Protein AF-R7ERX0-F1 (afdb_monomer)

pLDDT: mean 79.64, std 21.54, range [21.58, 98.5]

Structure (mmCIF, N/CA/C/O backbone):
data_AF-R7ERX0-F1
#
_entry.id   AF-R7ERX0-F1
#
loop_
_atom_site.group_PDB
_atom_site.id
_atom_site.type_symbol
_atom_site.label_atom_id
_atom_site.label_alt_id
_atom_site.label_comp_id
_atom_site.label_asym_id
_atom_site.label_entity_id
_atom_site.label_seq_id
_atom_site.pdbx_PDB_ins_code
_atom_site.Cartn_x
_atom_site.Cartn_y
_atom_site.Cartn_z
_atom_site.occupancy
_atom_site.B_iso_or_equiv
_atom_site.auth_seq_id
_atom_site.auth_comp_id
_atom_site.auth_asym_id
_atom_site.auth_atom_id
_atom_site.pdbx_PDB_model_num
ATOM 1 N N . MET A 1 1 ? 27.662 -51.517 -41.598 1.00 30.06 1 MET A N 1
ATOM 2 C CA . MET A 1 1 ? 28.247 -51.877 -42.912 1.00 30.06 1 MET A CA 1
ATOM 3 C C . MET A 1 1 ? 27.926 -50.707 -43.828 1.00 30.06 1 MET A C 1
ATOM 5 O O . MET A 1 1 ? 26.757 -50.381 -43.886 1.00 30.06 1 MET A O 1
ATOM 9 N N . THR A 1 2 ? 28.821 -49.916 -44.414 1.00 32.31 2 THR A N 1
ATOM 10 C CA . THR A 1 2 ? 30.229 -50.036 -44.853 1.00 32.31 2 THR A CA 1
ATOM 11 C C . THR A 1 2 ? 30.753 -48.588 -44.994 1.00 32.31 2 THR A C 1
ATOM 13 O O . THR A 1 2 ? 30.080 -47.782 -45.622 1.00 32.31 2 THR A O 1
ATOM 16 N N . LYS A 1 3 ? 31.741 -48.141 -44.195 1.00 28.20 3 LYS A N 1
ATOM 17 C CA . LYS A 1 3 ? 33.174 -47.906 -44.550 1.00 28.20 3 LYS A CA 1
ATOM 18 C C . LYS A 1 3 ? 33.359 -47.133 -45.874 1.00 28.20 3 LYS A C 1
ATOM 20 O O . LYS A 1 3 ? 32.842 -47.569 -46.891 1.00 28.20 3 LYS A O 1
ATOM 25 N N . THR A 1 4 ? 34.100 -46.016 -45.947 1.00 28.56 4 THR A N 1
ATOM 26 C CA . THR A 1 4 ? 35.591 -45.906 -45.954 1.00 28.56 4 THR A CA 1
ATOM 27 C C . THR A 1 4 ? 35.939 -44.389 -46.003 1.00 28.56 4 THR A C 1
ATOM 29 O O . THR A 1 4 ? 35.285 -43.695 -46.767 1.00 28.56 4 THR A O 1
ATOM 32 N N . LEU A 1 5 ? 36.705 -43.725 -45.117 1.00 27.16 5 LEU A N 1
ATOM 33 C CA . LEU A 1 5 ? 38.131 -43.743 -44.699 1.00 27.16 5 LEU A CA 1
ATOM 34 C C . LEU A 1 5 ? 39.130 -42.967 -45.608 1.00 27.16 5 LEU A C 1
ATOM 36 O O . LEU A 1 5 ? 39.217 -43.262 -46.794 1.00 27.16 5 LEU A O 1
ATOM 40 N N . LYS A 1 6 ? 39.983 -42.155 -44.933 1.00 25.47 6 LYS A N 1
ATOM 41 C CA . LYS A 1 6 ? 41.323 -41.573 -45.266 1.00 25.47 6 LYS A CA 1
ATOM 42 C C . LYS A 1 6 ? 41.317 -40.119 -45.781 1.00 25.47 6 LYS A C 1
ATOM 44 O O . LYS A 1 6 ? 40.729 -39.866 -46.817 1.00 25.47 6 LYS A O 1
ATOM 49 N N . ALA A 1 7 ? 41.857 -39.084 -45.115 1.00 29.56 7 ALA A N 1
ATOM 50 C CA . ALA A 1 7 ? 43.027 -38.875 -44.228 1.00 29.56 7 ALA A CA 1
ATOM 51 C C . ALA A 1 7 ? 44.398 -39.066 -44.903 1.00 29.56 7 ALA A C 1
ATOM 53 O O . ALA A 1 7 ? 44.614 -40.130 -45.470 1.00 29.56 7 ALA A O 1
ATOM 54 N N . ILE A 1 8 ? 45.279 -38.051 -44.783 1.00 25.95 8 ILE A N 1
ATOM 55 C CA . ILE A 1 8 ? 46.759 -37.960 -44.982 1.00 25.95 8 ILE A CA 1
ATOM 56 C C . ILE A 1 8 ? 47.072 -36.436 -44.911 1.00 25.95 8 ILE A C 1
ATOM 58 O O . ILE A 1 8 ? 46.304 -35.675 -45.487 1.00 25.95 8 ILE A O 1
ATOM 62 N N . LEU A 1 9 ? 48.073 -35.843 -44.239 1.00 22.28 9 LEU A N 1
ATOM 63 C CA . LEU A 1 9 ? 49.354 -36.224 -43.604 1.00 22.28 9 LEU A CA 1
ATOM 64 C C . LEU A 1 9 ? 49.741 -35.024 -42.683 1.00 22.28 9 LEU A C 1
ATOM 66 O O . LEU A 1 9 ? 49.523 -33.890 -43.096 1.00 22.28 9 LEU A O 1
ATOM 70 N N . CYS A 1 10 ? 50.037 -35.151 -41.385 1.00 21.91 10 CYS A N 1
ATOM 71 C CA . CYS A 1 10 ? 51.269 -35.548 -40.663 1.00 21.91 10 CYS A CA 1
ATOM 72 C C . CYS A 1 10 ? 52.484 -34.580 -40.662 1.00 21.91 10 CYS A C 1
ATOM 74 O O . CYS A 1 10 ? 52.809 -33.952 -41.661 1.00 21.91 10 CYS A O 1
ATOM 76 N N . LEU A 1 11 ? 53.188 -34.666 -39.516 1.00 22.41 11 LEU A N 1
ATOM 77 C CA . LEU A 1 11 ? 54.507 -34.170 -39.065 1.00 22.41 11 LEU A CA 1
ATOM 78 C C . LEU A 1 11 ? 54.521 -32.788 -38.379 1.00 22.41 11 LEU A C 1
ATOM 80 O O . LEU A 1 11 ? 54.257 -31.786 -39.021 1.00 22.41 11 LEU A O 1
ATOM 84 N N . SER A 1 12 ? 54.710 -32.618 -37.059 1.00 24.03 12 SER A N 1
ATOM 85 C CA . SER A 1 12 ? 55.601 -33.205 -36.023 1.00 24.03 12 SER A CA 1
ATOM 86 C C . SER A 1 12 ? 57.070 -32.758 -36.081 1.00 24.03 12 SER A C 1
ATOM 88 O O . SER A 1 12 ? 57.750 -33.126 -37.031 1.00 24.03 12 SER A O 1
ATOM 90 N N . LEU A 1 13 ? 57.517 -32.087 -35.001 1.00 23.88 13 LEU A N 1
ATOM 91 C CA . LEU A 1 13 ? 58.822 -32.085 -34.279 1.00 23.88 13 LEU A CA 1
ATOM 92 C C . LEU A 1 13 ? 59.202 -30.644 -33.857 1.00 23.88 13 LEU A C 1
ATOM 94 O O . LEU A 1 13 ? 59.218 -29.755 -34.694 1.00 23.88 13 LEU A O 1
ATOM 98 N N . ALA A 1 14 ? 59.287 -30.321 -32.554 1.00 24.33 14 ALA A N 1
ATOM 99 C CA . ALA A 1 14 ? 60.410 -30.582 -31.622 1.00 24.33 14 ALA A CA 1
ATOM 100 C C . ALA A 1 14 ? 61.571 -29.577 -31.871 1.00 24.33 14 ALA A C 1
ATOM 102 O O . ALA A 1 14 ? 61.889 -29.318 -33.017 1.00 24.33 14 ALA A O 1
ATOM 103 N N . VAL A 1 15 ? 62.292 -28.974 -30.918 1.00 24.23 15 VAL A N 1
ATOM 104 C CA . VAL A 1 15 ? 62.519 -29.245 -29.494 1.00 24.23 15 VAL A CA 1
ATOM 105 C C . VAL A 1 15 ? 63.533 -28.194 -28.959 1.00 24.23 15 VAL A C 1
ATOM 107 O O . VAL A 1 15 ? 64.350 -27.735 -29.748 1.00 24.23 15 VAL A O 1
ATOM 110 N N . LEU A 1 16 ? 63.522 -27.930 -27.633 1.00 22.09 16 LEU A N 1
ATOM 111 C CA . LEU A 1 16 ? 64.631 -27.436 -26.761 1.00 22.09 16 LEU A CA 1
ATOM 112 C C . LEU A 1 16 ? 65.213 -26.024 -27.054 1.00 22.09 16 LEU A C 1
ATOM 114 O O . LEU A 1 16 ? 65.365 -25.632 -28.194 1.00 22.09 16 LEU A O 1
ATOM 118 N N . MET A 1 17 ? 65.671 -25.192 -26.112 1.00 24.48 17 MET A N 1
ATOM 119 C CA . MET A 1 17 ? 65.838 -25.201 -24.649 1.00 24.48 17 MET A CA 1
ATOM 120 C C . MET A 1 17 ? 66.231 -23.754 -24.258 1.00 24.48 17 MET A C 1
ATOM 122 O O . MET A 1 17 ? 66.937 -23.111 -25.031 1.00 24.48 17 MET A O 1
ATOM 126 N N . GLY A 1 18 ? 65.857 -23.238 -23.079 1.00 22.23 18 GLY A N 1
ATOM 127 C CA . GLY A 1 18 ? 66.366 -21.924 -22.638 1.00 22.23 18 GLY A CA 1
ATOM 128 C C . GLY A 1 18 ? 65.704 -21.310 -21.403 1.00 22.23 18 GLY A C 1
ATOM 129 O O . GLY A 1 18 ? 65.075 -20.267 -21.491 1.00 22.23 18 GLY A O 1
ATOM 130 N N . ILE A 1 19 ? 65.812 -22.012 -20.278 1.00 28.91 19 ILE A N 1
ATOM 131 C CA . ILE A 1 19 ? 65.868 -21.540 -18.878 1.00 28.91 19 ILE A CA 1
ATOM 132 C C . ILE A 1 19 ? 65.823 -20.007 -18.650 1.00 28.91 19 ILE A C 1
ATOM 134 O O . ILE A 1 19 ? 66.751 -19.307 -19.040 1.00 28.91 19 ILE A O 1
ATOM 138 N N . ALA A 1 20 ? 64.809 -19.524 -17.916 1.00 23.14 20 ALA A N 1
ATOM 139 C CA . ALA A 1 20 ? 64.940 -18.775 -16.649 1.00 23.14 20 ALA A CA 1
ATOM 140 C C . ALA A 1 20 ? 63.607 -18.099 -16.268 1.00 23.14 20 ALA A C 1
ATOM 142 O O . ALA A 1 20 ? 63.140 -17.173 -16.926 1.00 23.14 20 ALA A O 1
ATOM 143 N N . ALA A 1 21 ? 63.009 -18.550 -15.164 1.00 23.78 21 ALA A N 1
ATOM 144 C CA . ALA A 1 21 ? 61.987 -17.792 -14.450 1.00 23.78 21 ALA A CA 1
ATOM 145 C C . ALA A 1 21 ? 62.612 -16.538 -13.806 1.00 23.78 21 ALA A C 1
ATOM 147 O O . ALA A 1 21 ? 63.782 -16.564 -13.416 1.00 23.78 21 ALA A O 1
ATOM 148 N N . PRO A 1 22 ? 61.798 -15.508 -13.539 1.00 27.77 22 PRO A N 1
ATOM 149 C CA . PRO A 1 22 ? 61.610 -15.168 -12.142 1.00 27.77 22 PRO A CA 1
ATOM 150 C C . PRO A 1 22 ? 60.143 -15.294 -11.749 1.00 27.77 22 PRO A C 1
ATOM 152 O O . PRO A 1 22 ? 59.224 -14.771 -12.375 1.00 27.77 22 PRO A O 1
ATOM 155 N N . ILE A 1 23 ? 59.976 -16.022 -10.654 1.00 24.72 23 ILE A N 1
ATOM 156 C CA . ILE A 1 23 ? 58.817 -16.029 -9.781 1.00 24.72 23 ILE A CA 1
ATOM 157 C C . ILE A 1 23 ? 58.492 -14.574 -9.415 1.00 24.72 23 ILE A C 1
ATOM 159 O O . ILE A 1 23 ? 59.273 -13.925 -8.724 1.00 24.72 23 ILE A O 1
ATOM 163 N N . LEU A 1 24 ? 57.317 -14.085 -9.815 1.00 23.14 24 LEU A N 1
ATOM 164 C CA . LEU A 1 24 ? 56.596 -13.110 -9.007 1.00 23.14 24 LEU A CA 1
ATOM 165 C C . LEU A 1 24 ? 55.269 -13.749 -8.624 1.00 23.14 24 LEU A C 1
ATOM 167 O O . LEU A 1 24 ? 54.421 -14.044 -9.466 1.00 23.14 24 LEU A O 1
ATOM 171 N N . ALA A 1 25 ? 55.179 -14.063 -7.337 1.00 22.25 25 ALA A N 1
ATOM 172 C CA . ALA A 1 25 ? 54.059 -14.730 -6.724 1.00 22.25 25 ALA A CA 1
ATOM 173 C C . ALA A 1 25 ? 52.755 -14.007 -7.065 1.00 22.25 25 ALA A C 1
ATOM 175 O O . ALA A 1 25 ? 52.537 -12.846 -6.721 1.00 22.25 25 ALA A O 1
ATOM 176 N N . VAL A 1 26 ? 51.871 -14.764 -7.700 1.00 22.88 26 VAL A N 1
ATOM 177 C CA . VAL A 1 26 ? 50.436 -14.569 -7.626 1.00 22.88 26 VAL A CA 1
ATOM 178 C C . VAL A 1 26 ? 50.054 -14.606 -6.144 1.00 22.88 26 VAL A C 1
ATOM 180 O O . VAL A 1 26 ? 49.977 -15.672 -5.536 1.00 22.88 26 VAL A O 1
ATOM 183 N N . THR A 1 27 ? 49.766 -13.452 -5.551 1.00 21.58 27 THR A N 1
ATOM 184 C CA . THR A 1 27 ? 48.727 -13.406 -4.527 1.00 21.58 27 THR A CA 1
ATOM 185 C C . THR A 1 27 ? 47.400 -13.523 -5.260 1.00 21.58 27 THR A C 1
ATOM 187 O O . THR A 1 27 ? 46.820 -12.545 -5.722 1.00 21.58 27 THR A O 1
ATOM 190 N N . MET A 1 28 ? 46.908 -14.757 -5.384 1.00 26.33 28 MET A N 1
ATOM 191 C CA . MET A 1 28 ? 45.479 -14.972 -5.558 1.00 26.33 28 MET A CA 1
ATOM 192 C C . MET A 1 28 ? 44.833 -14.441 -4.282 1.00 26.33 28 MET A C 1
ATOM 194 O O . MET A 1 28 ? 44.770 -15.152 -3.277 1.00 26.33 28 MET A O 1
ATOM 198 N N . SER A 1 29 ? 44.336 -13.204 -4.300 1.00 24.03 29 SER A N 1
ATOM 199 C CA . SER A 1 29 ? 43.204 -12.908 -3.438 1.00 24.03 29 SER A CA 1
ATOM 200 C C . SER A 1 29 ? 42.023 -13.687 -4.016 1.00 24.03 29 SER A C 1
ATOM 202 O O . SER A 1 29 ? 41.398 -13.338 -5.016 1.00 24.03 29 SER A O 1
ATOM 204 N N . LYS A 1 30 ? 41.748 -14.834 -3.394 1.00 30.75 30 LYS A N 1
ATOM 205 C CA . LYS A 1 30 ? 40.411 -15.414 -3.409 1.00 30.75 30 LYS A CA 1
ATOM 206 C C . LYS A 1 30 ? 39.447 -14.321 -2.950 1.00 30.75 30 LYS A C 1
ATOM 208 O O . LYS A 1 30 ? 39.481 -13.956 -1.779 1.00 30.75 30 LYS A O 1
ATOM 213 N N . ASN A 1 31 ? 38.670 -13.793 -3.895 1.00 28.06 31 ASN A N 1
ATOM 214 C CA . ASN A 1 31 ? 37.304 -13.265 -3.781 1.00 28.06 31 ASN A CA 1
ATOM 215 C C . ASN A 1 31 ? 37.092 -12.128 -4.790 1.00 28.06 31 ASN A C 1
ATOM 217 O O . ASN A 1 31 ? 37.133 -10.954 -4.437 1.00 28.06 31 ASN A O 1
ATOM 221 N N . ALA A 1 32 ? 36.801 -12.480 -6.040 1.00 25.64 32 ALA A N 1
ATOM 222 C CA . ALA A 1 32 ? 36.042 -11.612 -6.932 1.00 25.64 32 ALA A CA 1
ATOM 223 C C . ALA A 1 32 ? 34.907 -12.459 -7.514 1.00 25.64 32 ALA A C 1
ATOM 225 O O . ALA A 1 32 ? 35.129 -13.416 -8.252 1.00 25.64 32 ALA A O 1
ATOM 226 N N . THR A 1 33 ? 33.694 -12.169 -7.061 1.00 25.25 33 THR A N 1
ATOM 227 C CA . THR A 1 33 ? 32.433 -12.760 -7.508 1.00 25.25 33 THR A CA 1
ATOM 228 C C . THR A 1 33 ? 32.251 -12.567 -9.013 1.00 25.25 33 THR A C 1
ATOM 230 O O . THR A 1 33 ? 32.463 -11.471 -9.527 1.00 25.25 33 THR A O 1
ATOM 233 N N . ALA A 1 34 ? 31.825 -13.622 -9.703 1.00 27.75 34 ALA A N 1
ATOM 234 C CA . ALA A 1 34 ? 31.662 -13.713 -11.153 1.00 27.75 34 ALA A CA 1
ATOM 235 C C . ALA A 1 34 ? 30.475 -12.911 -11.749 1.00 27.75 34 ALA A C 1
ATOM 237 O O . ALA A 1 34 ? 29.970 -13.286 -12.798 1.00 27.75 34 ALA A O 1
ATOM 238 N N . ASP A 1 35 ? 30.050 -11.803 -11.130 1.00 30.75 35 ASP A N 1
ATOM 239 C CA . ASP A 1 35 ? 28.784 -11.115 -11.460 1.00 30.75 35 ASP A CA 1
ATOM 240 C C . ASP A 1 35 ? 28.922 -9.612 -11.805 1.00 30.75 35 ASP A C 1
ATOM 242 O O . ASP A 1 35 ? 27.916 -8.919 -11.944 1.00 30.75 35 ASP A O 1
ATOM 246 N N . ALA A 1 36 ? 30.138 -9.075 -11.965 1.00 28.75 36 ALA A N 1
ATOM 247 C CA . ALA A 1 36 ? 30.337 -7.672 -12.354 1.00 28.75 36 ALA A CA 1
ATOM 248 C C . ALA A 1 36 ? 30.609 -7.528 -13.862 1.00 28.75 36 ALA A C 1
ATOM 250 O O . ALA A 1 36 ? 31.516 -8.163 -14.406 1.00 28.75 36 ALA A O 1
ATOM 251 N N . LEU A 1 37 ? 29.852 -6.657 -14.540 1.00 31.34 37 LEU A N 1
ATOM 252 C CA . LEU A 1 37 ? 30.186 -6.214 -15.895 1.00 31.34 37 LEU A CA 1
ATOM 253 C C . LEU A 1 37 ? 31.479 -5.371 -15.856 1.00 31.34 37 LEU A C 1
ATOM 255 O O . LEU A 1 37 ? 31.617 -4.521 -14.977 1.00 31.34 37 LEU A O 1
ATOM 259 N N . PRO A 1 38 ? 32.420 -5.552 -16.801 1.00 29.08 38 PRO A N 1
ATOM 260 C CA . PRO A 1 38 ? 33.549 -4.637 -16.950 1.00 29.08 38 PRO A CA 1
ATOM 261 C C . PRO A 1 38 ? 33.053 -3.236 -17.350 1.00 29.08 38 PRO A C 1
ATOM 263 O O . PRO A 1 38 ? 32.145 -3.113 -18.177 1.00 29.08 38 PRO A O 1
ATOM 266 N N . GLU A 1 39 ? 33.648 -2.184 -16.775 1.00 31.66 39 GLU A N 1
ATOM 267 C CA . GLU A 1 39 ? 33.366 -0.791 -17.149 1.00 31.66 39 GLU A CA 1
ATOM 268 C C . GLU A 1 39 ? 33.534 -0.598 -18.667 1.00 31.66 39 GLU A C 1
ATOM 270 O O . GLU A 1 39 ? 34.582 -0.918 -19.228 1.00 31.66 39 GLU A O 1
ATOM 275 N N . GLY A 1 40 ? 32.506 -0.060 -19.337 1.00 28.98 40 GLY A N 1
ATOM 276 C CA . GLY A 1 40 ? 32.616 0.412 -20.725 1.00 28.98 40 GLY A CA 1
ATOM 277 C C . GLY A 1 40 ? 31.805 -0.331 -21.791 1.00 28.98 40 GLY A C 1
ATOM 278 O O . GLY A 1 40 ? 31.902 0.016 -22.968 1.00 28.98 40 GLY A O 1
ATOM 279 N N . ILE A 1 41 ? 30.960 -1.298 -21.435 1.00 28.22 41 ILE A N 1
ATOM 280 C CA . ILE A 1 41 ? 29.805 -1.640 -22.295 1.00 28.22 41 ILE A CA 1
ATOM 281 C C . ILE A 1 41 ? 28.800 -0.468 -22.191 1.00 28.22 41 ILE A C 1
ATOM 283 O O . ILE A 1 41 ? 28.988 0.341 -21.294 1.00 28.22 41 ILE A O 1
ATOM 287 N N . GLU A 1 42 ? 27.818 -0.334 -23.099 1.00 36.53 42 GLU A N 1
ATOM 288 C CA . GLU A 1 42 ? 26.581 0.499 -23.006 1.00 36.53 42 GLU A CA 1
ATOM 289 C C . GLU A 1 42 ? 26.422 1.523 -24.145 1.00 36.53 42 GLU A C 1
ATOM 291 O O . GLU A 1 42 ? 27.404 2.096 -24.600 1.00 36.53 42 GLU A O 1
ATOM 296 N N . ALA A 1 43 ? 25.239 1.865 -24.652 1.00 32.81 43 ALA A N 1
ATOM 297 C CA . ALA A 1 43 ? 23.918 1.244 -24.669 1.00 32.81 43 ALA A CA 1
ATOM 298 C C . ALA A 1 43 ? 23.010 2.120 -25.552 1.00 32.81 43 ALA A C 1
ATOM 300 O O . ALA A 1 43 ? 23.459 3.117 -26.116 1.00 32.81 43 ALA A O 1
ATOM 301 N N . ALA A 1 44 ? 21.731 1.777 -25.675 1.00 30.89 44 ALA A N 1
ATOM 302 C CA . ALA A 1 44 ? 20.866 2.441 -26.625 1.00 30.89 44 ALA A CA 1
ATOM 303 C C . ALA A 1 44 ? 19.441 2.629 -26.105 1.00 30.89 44 ALA A C 1
ATOM 305 O O . ALA A 1 44 ? 18.861 1.688 -25.573 1.00 30.89 44 ALA A O 1
ATOM 306 N N . TYR A 1 45 ? 18.891 3.830 -26.295 1.00 38.38 45 TYR A N 1
ATOM 307 C CA . TYR A 1 45 ? 17.532 4.204 -25.894 1.00 38.38 45 TYR A CA 1
ATOM 308 C C . TYR A 1 45 ? 16.563 4.103 -27.068 1.00 38.38 45 TYR A C 1
ATOM 310 O O . TYR A 1 45 ? 16.935 4.398 -28.209 1.00 38.38 45 TYR A O 1
ATOM 318 N N . LEU A 1 46 ? 15.312 3.741 -26.788 1.00 37.75 46 LEU A N 1
ATOM 319 C CA . LEU A 1 46 ? 14.202 4.044 -27.687 1.00 37.75 46 LEU A CA 1
ATOM 320 C C . LEU A 1 46 ? 13.661 5.449 -27.370 1.00 37.75 46 LEU A C 1
ATOM 322 O O . LEU A 1 46 ? 13.568 5.795 -26.194 1.00 37.75 46 LEU A O 1
ATOM 326 N N . PRO A 1 47 ? 13.327 6.253 -28.392 1.00 31.61 47 PRO A N 1
ATOM 327 C CA . PRO A 1 47 ? 12.932 7.650 -28.219 1.00 31.61 47 PRO A CA 1
ATOM 328 C C . PRO A 1 47 ? 11.513 7.870 -27.659 1.00 31.61 47 PRO A C 1
ATOM 330 O O . PRO A 1 47 ? 11.182 9.012 -27.357 1.00 31.61 47 PRO A O 1
ATOM 333 N N . GLU A 1 48 ? 10.690 6.831 -27.468 1.00 38.00 48 GLU A N 1
ATOM 334 C CA . GLU A 1 48 ? 9.315 6.982 -26.965 1.00 38.00 48 GLU A CA 1
ATOM 335 C C . GLU A 1 48 ? 8.999 6.062 -25.772 1.00 38.00 48 GLU A C 1
ATOM 337 O O . GLU A 1 48 ? 9.426 4.904 -25.700 1.00 38.00 48 GLU A O 1
ATOM 342 N N . GLU A 1 49 ? 8.247 6.611 -24.811 1.00 41.94 49 GLU A N 1
ATOM 343 C CA . GLU A 1 49 ? 7.736 5.926 -23.620 1.00 41.94 49 GLU A CA 1
ATOM 344 C C . GLU A 1 49 ? 6.587 4.979 -24.015 1.00 41.94 49 GLU A C 1
ATOM 346 O O . GLU A 1 49 ? 5.412 5.284 -23.821 1.00 41.94 49 GLU A O 1
ATOM 351 N N . GLU A 1 50 ? 6.921 3.831 -24.605 1.00 48.66 50 GLU A N 1
ATOM 352 C CA . GLU A 1 50 ? 5.957 2.771 -24.920 1.00 48.66 50 GLU A CA 1
ATOM 353 C C . GLU A 1 50 ? 6.044 1.604 -23.922 1.00 48.66 50 GLU A C 1
ATOM 355 O O . GLU A 1 50 ? 7.122 1.268 -23.417 1.00 48.66 50 GLU A O 1
ATOM 360 N N . ASP A 1 51 ? 4.891 0.990 -23.625 1.00 51.16 51 ASP A N 1
ATOM 361 C CA . ASP A 1 51 ? 4.800 -0.198 -22.772 1.00 51.16 51 ASP A CA 1
ATOM 362 C C . ASP A 1 51 ? 5.645 -1.334 -23.367 1.00 51.16 51 ASP A C 1
ATOM 364 O O . ASP A 1 51 ? 5.420 -1.769 -24.495 1.00 51.16 51 ASP A O 1
ATOM 368 N N . ASP A 1 52 ? 6.622 -1.834 -22.607 1.00 53.16 52 ASP A N 1
ATOM 369 C CA . ASP A 1 52 ? 7.484 -2.915 -23.082 1.00 53.16 52 ASP A CA 1
ATOM 370 C C . ASP A 1 52 ? 6.817 -4.306 -22.984 1.00 53.16 52 ASP A C 1
ATOM 372 O O . ASP A 1 52 ? 6.298 -4.698 -21.925 1.00 53.16 52 ASP A O 1
ATOM 376 N N . PHE A 1 53 ? 6.906 -5.063 -24.086 1.00 53.28 53 PHE A N 1
ATOM 377 C CA . PHE A 1 53 ? 6.401 -6.430 -24.281 1.00 53.28 53 PHE A CA 1
ATOM 378 C C . PHE A 1 53 ? 7.514 -7.475 -24.520 1.00 53.28 53 PHE A C 1
ATOM 380 O O . PHE A 1 53 ? 7.237 -8.562 -25.028 1.00 53.28 53 PHE A O 1
ATOM 387 N N . SER A 1 54 ? 8.763 -7.177 -24.149 1.00 51.34 54 SER A N 1
ATOM 388 C CA . SER A 1 54 ? 9.973 -7.974 -24.433 1.00 51.34 54 SER A CA 1
ATOM 389 C C . SER A 1 54 ? 9.941 -9.479 -24.100 1.00 51.34 54 SER A C 1
ATOM 391 O O . SER A 1 54 ? 10.813 -10.226 -24.535 1.00 51.34 54 SER A O 1
ATOM 393 N N . GLY A 1 55 ? 8.964 -9.976 -23.344 1.00 44.25 55 GLY A N 1
ATOM 394 C CA . GLY A 1 55 ? 8.760 -11.390 -23.001 1.00 44.25 55 GLY A CA 1
ATOM 395 C C . GLY A 1 55 ? 7.937 -12.203 -24.001 1.00 44.25 55 GLY A C 1
ATOM 396 O O . GLY A 1 55 ? 7.624 -13.357 -23.701 1.00 44.25 55 GLY A O 1
ATOM 397 N N . ALA A 1 56 ? 7.585 -11.649 -25.163 1.00 40.94 56 ALA A N 1
ATOM 398 C CA . ALA A 1 56 ? 7.141 -12.428 -26.319 1.00 40.94 56 ALA A CA 1
ATOM 399 C C . ALA A 1 56 ? 8.370 -12.951 -27.085 1.00 40.94 56 ALA A C 1
ATOM 401 O O . ALA A 1 56 ? 8.773 -12.407 -28.113 1.00 40.94 56 ALA A O 1
ATOM 402 N N . ALA A 1 57 ? 9.012 -13.994 -26.553 1.00 30.05 57 ALA A N 1
ATOM 403 C CA . ALA A 1 57 ? 9.818 -14.852 -27.411 1.00 30.05 57 ALA A CA 1
ATOM 404 C C . ALA A 1 57 ? 8.844 -15.513 -28.402 1.00 30.05 57 ALA A C 1
ATOM 406 O O . ALA A 1 57 ? 7.955 -16.244 -27.976 1.00 30.05 57 ALA A O 1
ATOM 407 N N . GLU A 1 58 ? 9.012 -15.162 -29.678 1.00 30.62 58 GLU A N 1
ATOM 408 C CA . GLU A 1 58 ? 8.168 -15.482 -30.839 1.00 30.62 58 GLU A CA 1
ATOM 409 C C . GLU A 1 58 ? 6.800 -14.773 -30.864 1.00 30.62 58 GLU A C 1
ATOM 411 O O . GLU A 1 58 ? 5.928 -14.980 -30.023 1.00 30.62 58 GLU A O 1
ATOM 416 N N . LEU A 1 59 ? 6.599 -13.927 -31.884 1.00 27.69 59 LEU A N 1
ATOM 417 C CA . LEU A 1 59 ? 5.257 -13.736 -32.428 1.00 27.69 59 LEU A CA 1
ATOM 418 C C . LEU A 1 59 ? 4.834 -15.126 -32.924 1.00 27.69 59 LEU A C 1
ATOM 420 O O . LEU A 1 59 ? 5.524 -15.642 -33.806 1.00 27.69 59 LEU A O 1
ATOM 424 N N . PRO A 1 60 ? 3.780 -15.764 -32.384 1.00 25.44 60 PRO A N 1
ATOM 425 C CA . PRO A 1 60 ? 3.233 -16.923 -33.062 1.00 25.44 60 PRO A CA 1
ATOM 426 C C . PRO A 1 60 ? 2.786 -16.456 -34.446 1.00 25.44 60 PRO A C 1
ATOM 428 O O . PRO A 1 60 ? 2.237 -15.354 -34.575 1.00 25.44 60 PRO A O 1
ATOM 431 N N . ASP A 1 61 ? 3.060 -17.276 -35.462 1.00 27.77 61 ASP A N 1
ATOM 432 C CA . ASP A 1 61 ? 2.501 -17.124 -36.801 1.00 27.77 61 ASP A CA 1
ATOM 433 C C . ASP A 1 61 ? 1.065 -16.618 -36.706 1.00 27.77 61 ASP A C 1
ATOM 435 O O . ASP A 1 61 ? 0.276 -17.114 -35.897 1.00 27.77 61 ASP A O 1
ATOM 439 N N . THR A 1 62 ? 0.763 -15.601 -37.511 1.00 25.88 62 THR A N 1
ATOM 440 C CA . THR A 1 62 ? -0.551 -14.974 -37.666 1.00 25.88 62 THR A CA 1
ATOM 441 C C . THR A 1 62 ? -1.689 -15.950 -37.374 1.00 25.88 62 THR A C 1
ATOM 443 O O . THR A 1 62 ? -2.083 -16.738 -38.235 1.00 25.88 62 THR A O 1
ATOM 446 N N . MET A 1 63 ? -2.253 -15.884 -36.165 1.00 22.52 63 MET A N 1
ATOM 447 C CA . MET A 1 63 ? -3.550 -16.486 -35.906 1.00 22.52 63 MET A CA 1
ATOM 448 C C . MET A 1 63 ? -4.574 -15.507 -36.460 1.00 22.52 63 MET A C 1
ATOM 450 O O . MET A 1 63 ? -4.938 -14.517 -35.829 1.00 22.52 63 MET A O 1
ATOM 454 N N . ASN A 1 64 ? -4.961 -15.770 -37.704 1.00 26.59 64 ASN A N 1
ATOM 455 C CA . ASN A 1 64 ? -6.051 -15.108 -38.393 1.00 26.59 64 ASN A CA 1
ATOM 456 C C . ASN A 1 64 ? -7.343 -15.394 -37.606 1.00 26.59 64 ASN A C 1
ATOM 458 O O . ASN A 1 64 ? -8.005 -16.407 -37.821 1.00 26.59 64 ASN A O 1
ATOM 462 N N . ILE A 1 65 ? -7.681 -14.535 -36.646 1.00 24.56 65 ILE A N 1
ATOM 463 C CA . ILE A 1 65 ? -9.038 -14.457 -36.109 1.00 24.56 65 ILE A CA 1
ATOM 464 C C . ILE A 1 65 ? -9.672 -13.295 -36.851 1.00 24.56 65 ILE A C 1
ATOM 466 O O . ILE A 1 65 ? -9.478 -12.136 -36.492 1.00 24.56 65 ILE A O 1
ATOM 470 N N . GLY A 1 66 ? -10.354 -13.630 -37.945 1.00 27.30 66 GLY A N 1
ATOM 471 C CA . GLY A 1 66 ? -11.086 -12.671 -38.752 1.00 27.30 66 GLY A CA 1
ATOM 472 C C . GLY A 1 66 ? -12.074 -11.898 -37.892 1.00 27.30 66 GLY A C 1
ATOM 473 O O . GLY A 1 66 ? -13.080 -12.450 -37.453 1.00 27.30 66 GLY A O 1
ATOM 474 N N . ILE A 1 67 ? -11.765 -10.625 -37.678 1.00 25.69 67 ILE A N 1
ATOM 475 C CA . ILE A 1 67 ? -12.729 -9.537 -37.585 1.00 25.69 67 ILE A CA 1
ATOM 476 C C . ILE A 1 67 ? -12.079 -8.389 -38.355 1.00 25.69 67 ILE A C 1
ATOM 478 O O . ILE A 1 67 ? -11.015 -7.903 -37.972 1.00 25.69 67 ILE A O 1
ATOM 482 N N . ASP A 1 68 ? -12.686 -8.047 -39.487 1.00 27.14 68 ASP A N 1
ATOM 483 C CA . ASP A 1 68 ? -12.228 -7.011 -40.402 1.00 27.14 68 ASP A CA 1
ATOM 484 C C . ASP A 1 68 ? -12.018 -5.658 -39.693 1.00 27.14 68 ASP A C 1
ATOM 486 O O . ASP A 1 68 ? -12.804 -5.248 -38.840 1.00 27.14 68 ASP A O 1
ATOM 490 N N . GLU A 1 69 ? -10.927 -4.994 -40.082 1.00 33.44 69 GLU A N 1
ATOM 491 C CA . GLU A 1 69 ? -10.633 -3.561 -39.940 1.00 33.44 69 GLU A CA 1
ATOM 492 C C . GLU A 1 69 ? -10.935 -2.869 -38.596 1.00 33.44 69 GLU A C 1
ATOM 494 O O . GLU A 1 69 ? -11.928 -2.163 -38.467 1.00 33.44 69 GLU A O 1
ATOM 499 N N . VAL A 1 70 ? -9.964 -2.880 -37.668 1.00 24.94 70 VAL A N 1
ATOM 500 C CA . VAL A 1 70 ? -9.483 -1.648 -36.998 1.00 24.94 70 VAL A CA 1
ATOM 501 C C . VAL A 1 70 ? -7.993 -1.799 -36.665 1.00 24.94 70 VAL A C 1
ATOM 503 O O . VAL A 1 70 ? -7.594 -2.614 -35.837 1.00 24.94 70 VAL A O 1
ATOM 506 N N . VAL A 1 71 ? -7.165 -0.947 -37.272 1.00 30.09 71 VAL A N 1
ATOM 507 C CA . VAL A 1 71 ? -5.793 -0.665 -36.834 1.00 30.09 71 VAL A CA 1
ATOM 508 C C . VAL A 1 71 ? -5.863 -0.041 -35.439 1.00 30.09 71 VAL A C 1
ATOM 510 O O . VAL A 1 71 ? -6.249 1.114 -35.279 1.00 30.09 71 VAL A O 1
ATOM 513 N N . GLY A 1 72 ? -5.509 -0.805 -34.411 1.00 24.91 72 GLY A N 1
ATOM 514 C CA . GLY A 1 72 ? -5.488 -0.320 -33.039 1.00 24.91 72 GLY A CA 1
ATOM 515 C C . GLY A 1 72 ? -4.567 -1.174 -32.191 1.00 24.91 72 GLY A C 1
ATOM 516 O O . GLY A 1 72 ? -4.816 -2.361 -32.023 1.00 24.91 72 GLY A O 1
ATOM 517 N N . ARG A 1 73 ? -3.510 -0.545 -31.666 1.00 29.06 73 ARG A N 1
ATOM 518 C CA . ARG A 1 73 ? -2.618 -1.036 -30.606 1.00 29.06 73 ARG A CA 1
ATOM 519 C C . ARG A 1 73 ? -3.431 -1.851 -29.588 1.00 29.06 73 ARG A C 1
ATOM 521 O O . ARG A 1 73 ? -4.112 -1.284 -28.732 1.00 29.06 73 ARG A O 1
ATOM 528 N N . SER A 1 74 ? -3.431 -3.173 -29.732 1.00 28.67 74 SER A N 1
ATOM 529 C CA . SER A 1 74 ? -4.349 -4.048 -29.011 1.00 28.67 74 SER A CA 1
ATOM 530 C C . SER A 1 74 ? -3.868 -4.231 -27.576 1.00 28.67 74 SER A C 1
ATOM 532 O O . SER A 1 74 ? -3.007 -5.057 -27.291 1.00 28.67 74 SER A O 1
ATOM 534 N N . SER A 1 75 ? -4.430 -3.394 -26.702 1.00 33.09 75 SER A N 1
ATOM 535 C CA . SER A 1 75 ? -4.847 -3.695 -25.328 1.00 33.09 75 SER A CA 1
ATOM 536 C C . SER A 1 75 ? -3.992 -4.717 -24.575 1.00 33.09 75 SER A C 1
ATOM 538 O O . SER A 1 75 ? -4.202 -5.928 -24.689 1.00 33.09 75 SER A O 1
ATOM 540 N N . ALA A 1 76 ? -3.107 -4.204 -23.714 1.00 35.34 76 ALA A N 1
ATOM 541 C CA . ALA A 1 76 ? -2.578 -4.929 -22.566 1.00 35.34 76 ALA A CA 1
ATOM 542 C C . ALA A 1 76 ? -3.724 -5.690 -21.876 1.00 35.34 76 ALA A C 1
ATOM 544 O O . ALA A 1 76 ? -4.653 -5.065 -21.374 1.00 35.34 76 ALA A O 1
ATOM 545 N N . LEU A 1 77 ? -3.675 -7.024 -21.963 1.00 37.12 77 LEU A N 1
ATOM 546 C CA . LEU A 1 77 ? -4.611 -8.001 -21.403 1.00 37.12 77 LEU A CA 1
ATOM 547 C C . LEU A 1 77 ? -6.059 -7.512 -21.265 1.00 37.12 77 LEU A C 1
ATOM 549 O O . LEU A 1 77 ? -6.453 -6.922 -20.258 1.00 37.12 77 LEU A O 1
ATOM 553 N N . ALA A 1 78 ? -6.877 -7.879 -22.249 1.00 31.16 78 ALA A N 1
ATOM 554 C CA . ALA A 1 78 ? -8.326 -7.888 -22.139 1.00 31.16 78 ALA A CA 1
ATOM 555 C C . ALA A 1 78 ? -8.778 -8.789 -20.969 1.00 31.16 78 ALA A C 1
ATOM 557 O O . ALA A 1 78 ? -9.158 -9.943 -21.146 1.00 31.16 78 ALA A O 1
ATOM 558 N N . TYR A 1 79 ? -8.769 -8.255 -19.748 1.00 38.09 79 TYR A N 1
ATOM 559 C CA . TYR A 1 79 ? -9.699 -8.700 -18.728 1.00 38.09 79 TYR A CA 1
ATOM 560 C C . TYR A 1 79 ? -11.075 -8.222 -19.172 1.00 38.09 79 TYR A C 1
ATOM 562 O O . TYR A 1 79 ? -11.409 -7.043 -19.064 1.00 38.09 79 TYR A O 1
ATOM 570 N N . SER A 1 80 ? -11.896 -9.151 -19.652 1.00 35.00 80 SER A N 1
ATOM 571 C CA . SER A 1 80 ? -13.331 -8.955 -19.832 1.00 35.00 80 SER A CA 1
ATOM 572 C C . SER A 1 80 ? -14.031 -8.880 -18.467 1.00 35.00 80 SER A C 1
ATOM 574 O O . SER A 1 80 ? -14.944 -9.646 -18.175 1.00 35.00 80 SER A O 1
ATOM 576 N N . ALA A 1 81 ? -13.596 -7.984 -17.582 1.00 39.03 81 ALA A N 1
ATOM 577 C CA . ALA A 1 81 ? -14.355 -7.618 -16.395 1.00 39.03 81 ALA A CA 1
ATOM 578 C C . ALA A 1 81 ? -15.279 -6.450 -16.757 1.00 39.03 81 ALA A C 1
ATOM 580 O O . ALA A 1 81 ? -15.200 -5.372 -16.172 1.00 39.03 81 ALA A O 1
ATOM 581 N N . GLY A 1 82 ? -16.144 -6.645 -17.758 1.00 36.09 82 GLY A N 1
ATOM 582 C CA . GLY A 1 82 ? -17.217 -5.693 -18.026 1.00 36.09 82 GLY A CA 1
ATOM 583 C C . GLY A 1 82 ? -17.978 -5.419 -16.724 1.00 36.09 82 GLY A C 1
ATOM 584 O O . GLY A 1 82 ? -18.455 -6.353 -16.084 1.00 36.09 82 GLY A O 1
ATOM 585 N N . GLY A 1 83 ? -18.038 -4.152 -16.300 1.00 49.03 83 GLY A N 1
ATOM 586 C CA . GLY A 1 83 ? -18.875 -3.713 -15.176 1.00 49.03 83 GLY A CA 1
ATOM 587 C C . GLY A 1 83 ? -18.173 -3.126 -13.945 1.00 49.03 83 GLY A C 1
ATOM 588 O O . GLY A 1 83 ? -18.872 -2.613 -13.072 1.00 49.03 83 GLY A O 1
ATOM 589 N N . ASN A 1 84 ? -16.837 -3.127 -13.843 1.00 62.53 84 ASN A N 1
ATOM 590 C CA . ASN A 1 84 ? -16.165 -2.524 -12.680 1.00 62.53 84 ASN A CA 1
ATOM 591 C C . ASN A 1 84 ? -15.791 -1.052 -12.923 1.00 62.53 84 ASN A C 1
ATOM 593 O O . ASN A 1 84 ? -14.968 -0.746 -13.779 1.00 62.53 84 ASN A O 1
ATOM 597 N N . LYS A 1 85 ? -16.366 -0.145 -12.125 1.00 74.62 85 LYS A N 1
ATOM 598 C CA . LYS A 1 85 ? -16.063 1.296 -12.081 1.00 74.62 85 LYS A CA 1
ATOM 599 C C . LYS A 1 85 ? -15.036 1.594 -10.982 1.00 74.62 85 LYS A C 1
ATOM 601 O O . LYS A 1 85 ? -15.215 1.147 -9.850 1.00 74.62 85 LYS A O 1
ATOM 606 N N . THR A 1 86 ? -14.033 2.432 -11.262 1.00 81.00 86 THR A N 1
ATOM 607 C CA . THR A 1 86 ? -13.264 3.084 -10.186 1.00 81.00 86 THR A CA 1
ATOM 608 C C . THR A 1 86 ? -14.085 4.228 -9.623 1.00 81.00 86 THR A C 1
ATOM 610 O O . THR A 1 86 ? -14.416 5.177 -10.334 1.00 81.00 86 THR A O 1
ATOM 613 N N . TYR A 1 87 ? -14.401 4.153 -8.338 1.00 86.19 87 TYR A N 1
ATOM 614 C CA . TYR A 1 87 ? -15.057 5.249 -7.637 1.00 86.19 87 TYR A CA 1
ATOM 615 C C . TYR A 1 87 ? -14.062 6.377 -7.370 1.00 86.19 87 TYR A C 1
ATOM 617 O O . TYR A 1 87 ? -12.940 6.126 -6.919 1.00 86.19 87 TYR A O 1
ATOM 625 N N . VAL A 1 88 ? -14.507 7.606 -7.625 1.00 86.56 88 VAL A N 1
ATOM 626 C CA . VAL A 1 88 ? -13.721 8.840 -7.491 1.00 86.56 88 VAL A CA 1
ATOM 627 C C . VAL A 1 88 ? -14.348 9.789 -6.469 1.00 86.56 88 VAL A C 1
ATOM 629 O O . VAL A 1 88 ? -15.396 9.502 -5.898 1.00 86.56 88 VAL A O 1
ATOM 632 N N . TYR A 1 89 ? -13.730 10.947 -6.215 1.00 87.19 89 TYR A N 1
ATOM 633 C CA . TYR A 1 89 ? -14.222 11.887 -5.199 1.00 87.19 89 TYR A CA 1
ATOM 634 C C . TYR A 1 89 ? -15.656 12.392 -5.457 1.00 87.19 89 TYR A C 1
ATOM 636 O O . TYR A 1 89 ? -16.397 12.615 -4.509 1.00 87.19 89 TYR A O 1
ATOM 644 N N . SER A 1 90 ? -16.112 12.516 -6.708 1.00 87.81 90 SER A N 1
ATOM 645 C CA . SER A 1 90 ? -17.518 12.868 -6.998 1.00 87.81 90 SER A CA 1
ATOM 646 C C . SER A 1 90 ? -18.523 11.773 -6.599 1.00 87.81 90 SER A C 1
ATOM 648 O O . SER A 1 90 ? -19.719 12.042 -6.444 1.00 87.81 90 SER A O 1
ATOM 650 N N . ASP A 1 91 ? -18.045 10.548 -6.375 1.00 90.50 91 ASP A N 1
ATOM 651 C CA . ASP A 1 91 ? -18.836 9.432 -5.864 1.00 90.50 91 ASP A CA 1
ATOM 652 C C . ASP A 1 91 ? -18.853 9.360 -4.332 1.00 90.50 91 ASP A C 1
ATOM 654 O O . ASP A 1 91 ? -19.443 8.431 -3.776 1.00 90.50 91 ASP A O 1
ATOM 658 N N . VAL A 1 92 ? -18.218 10.303 -3.631 1.00 93.62 92 VAL A N 1
ATOM 659 C CA . VAL A 1 92 ? -18.211 10.337 -2.166 1.00 93.62 92 VAL A CA 1
ATOM 660 C C . VAL A 1 92 ? -19.257 11.310 -1.631 1.00 93.62 92 VAL A C 1
ATOM 662 O O . VAL A 1 92 ? -19.560 12.340 -2.228 1.00 93.62 92 VAL A O 1
ATOM 665 N N . GLU A 1 93 ? -19.830 10.970 -0.485 1.00 95.38 93 GLU A N 1
ATOM 666 C CA . GLU A 1 93 ? -20.759 11.808 0.260 1.00 95.38 93 GLU A CA 1
ATOM 667 C C . GLU A 1 93 ? -20.144 12.150 1.612 1.00 95.38 93 GLU A C 1
ATOM 669 O O . GLU A 1 93 ? -19.734 11.266 2.370 1.00 95.38 93 GLU A O 1
ATOM 674 N N . PHE A 1 94 ? -20.101 13.444 1.916 1.00 95.88 94 PHE A N 1
ATOM 675 C CA . PHE A 1 94 ? -19.704 13.937 3.224 1.00 95.88 94 PHE A CA 1
ATOM 676 C C . PHE A 1 94 ? -20.814 13.694 4.248 1.00 95.88 94 PHE A C 1
ATOM 678 O O . PHE A 1 94 ? -21.958 14.102 4.050 1.00 95.88 94 PHE A O 1
ATOM 685 N N . ILE A 1 95 ? -20.471 13.048 5.361 1.00 95.81 95 ILE A N 1
ATOM 686 C CA . ILE A 1 95 ? -21.426 12.723 6.420 1.00 95.81 95 ILE A CA 1
ATOM 687 C C . ILE A 1 95 ? -21.352 13.750 7.541 1.00 95.81 95 ILE A C 1
ATOM 689 O O . ILE A 1 95 ? -22.385 14.305 7.928 1.00 95.81 95 ILE A O 1
ATOM 693 N N . LYS A 1 96 ? -20.153 13.974 8.098 1.00 96.38 96 LYS A N 1
ATOM 694 C CA . LYS A 1 96 ? -19.986 14.819 9.286 1.00 96.38 96 LYS A CA 1
ATOM 695 C C . LYS A 1 96 ? -18.522 15.190 9.545 1.00 96.38 96 LYS A C 1
ATOM 697 O O . LYS A 1 96 ? -17.661 14.313 9.518 1.00 96.38 96 LYS A O 1
ATOM 702 N N . THR A 1 97 ? -18.255 16.451 9.892 1.00 96.12 97 THR A N 1
ATOM 703 C CA . THR A 1 97 ? -16.971 16.880 10.484 1.00 96.12 97 THR A CA 1
ATOM 704 C C . THR A 1 97 ? -16.818 16.247 11.862 1.00 96.12 97 THR A C 1
ATOM 706 O O . THR A 1 97 ? -17.794 16.119 12.596 1.00 96.12 97 THR A O 1
ATOM 709 N N . VAL A 1 98 ? -15.607 15.878 12.260 1.00 96.12 98 VAL A N 1
ATOM 710 C CA . VAL A 1 98 ? -15.336 15.454 13.641 1.00 96.12 98 VAL A CA 1
ATOM 711 C C . VAL A 1 98 ? -14.675 16.619 14.377 1.00 96.12 98 VAL A C 1
ATOM 713 O O . VAL A 1 98 ? -13.682 17.143 13.874 1.00 96.12 98 VAL A O 1
ATOM 716 N N . PRO A 1 99 ? -15.205 17.050 15.533 1.00 92.69 99 PRO A N 1
ATOM 717 C CA . PRO A 1 99 ? -14.732 18.254 16.200 1.00 92.69 99 PRO A CA 1
ATOM 718 C C . PRO A 1 99 ? -13.329 18.081 16.784 1.00 92.69 99 PRO A C 1
ATOM 720 O O . PRO A 1 99 ? -13.017 17.054 17.393 1.00 92.69 99 PRO A O 1
ATOM 723 N N . ASP A 1 100 ? -12.523 19.133 16.666 1.00 95.19 100 ASP A N 1
ATOM 724 C CA . ASP A 1 100 ? -11.314 19.314 17.468 1.00 95.19 100 ASP A CA 1
ATOM 725 C C . ASP A 1 100 ? -11.674 19.453 18.944 1.00 95.19 100 ASP A C 1
ATOM 727 O O . ASP A 1 100 ? -12.736 19.973 19.311 1.00 95.19 100 ASP A O 1
ATOM 731 N N . LYS A 1 101 ? -10.768 19.015 19.818 1.00 95.06 101 LYS A N 1
ATOM 732 C CA . LYS A 1 101 ? -10.976 19.170 21.255 1.00 95.06 101 LYS A CA 1
ATOM 733 C C . LYS A 1 101 ? -9.669 19.364 22.001 1.00 95.06 101 LYS A C 1
ATOM 735 O O . LYS A 1 101 ? -8.769 18.529 21.949 1.00 95.06 101 LYS A O 1
ATOM 740 N N . THR A 1 102 ? -9.626 20.423 22.801 1.00 94.44 102 THR A N 1
ATOM 741 C CA . THR A 1 102 ? -8.563 20.638 23.781 1.00 94.44 102 THR A CA 1
ATOM 742 C C . THR A 1 102 ? -8.818 19.806 25.035 1.00 94.44 102 THR A C 1
ATOM 744 O O . THR A 1 102 ? -9.853 19.958 25.688 1.00 94.44 102 THR A O 1
ATOM 747 N N . VAL A 1 103 ? -7.862 18.947 25.386 1.00 89.81 103 VAL A N 1
ATOM 748 C CA . VAL A 1 103 ? -7.837 18.149 26.623 1.00 89.81 103 VAL A CA 1
ATOM 749 C C . VAL A 1 103 ? -6.518 18.405 27.346 1.00 89.81 103 VAL A C 1
ATOM 751 O O . VAL A 1 103 ? -5.459 18.372 26.729 1.00 89.81 103 VAL A O 1
ATOM 754 N N . SER A 1 104 ? -6.563 18.737 28.641 1.00 90.62 104 SER A N 1
ATOM 755 C CA . SER A 1 104 ? -5.370 19.146 29.414 1.00 90.62 104 SER A CA 1
ATOM 756 C C . SER A 1 104 ? -4.499 20.212 28.718 1.00 90.62 104 SER A C 1
ATOM 758 O O . SER A 1 104 ? -3.275 20.124 28.723 1.00 90.62 104 SER A O 1
ATOM 760 N N . GLY A 1 105 ? -5.119 21.204 28.067 1.00 92.81 105 GLY A N 1
ATOM 761 C CA . GLY A 1 105 ? -4.403 22.261 27.336 1.00 92.81 105 GLY A CA 1
ATOM 762 C C . GLY A 1 105 ? -3.760 21.822 26.010 1.00 92.81 105 GLY A C 1
ATOM 763 O O . GLY A 1 105 ? -3.098 22.626 25.360 1.00 92.81 105 GLY A O 1
ATOM 764 N N . LYS A 1 106 ? -3.955 20.570 25.577 1.00 94.25 106 LYS A N 1
ATOM 765 C CA . LYS A 1 106 ? -3.445 20.026 24.311 1.00 94.25 106 LYS A CA 1
ATOM 766 C C . LYS A 1 106 ? -4.578 19.898 23.298 1.00 94.25 106 LYS A C 1
ATOM 768 O O . LYS A 1 106 ? -5.559 19.202 23.557 1.00 94.25 106 LYS A O 1
ATOM 773 N N . ASN A 1 107 ? -4.453 20.565 22.152 1.00 96.06 107 ASN A N 1
ATOM 774 C CA . ASN A 1 107 ? -5.454 20.488 21.088 1.00 96.06 107 ASN A CA 1
ATOM 775 C C . ASN A 1 107 ? -5.324 19.169 20.308 1.00 96.06 107 ASN A C 1
ATOM 777 O O . ASN A 1 107 ? -4.329 18.954 19.617 1.00 96.06 107 ASN A O 1
ATOM 781 N N . CYS A 1 108 ? -6.319 18.292 20.420 1.00 96.75 108 CYS A N 1
ATOM 782 C CA . CYS A 1 108 ? -6.411 17.078 19.618 1.00 96.75 108 CYS A CA 1
ATOM 783 C C . CYS A 1 108 ? -7.176 17.386 18.329 1.00 96.75 108 CYS A C 1
ATOM 785 O O . CYS A 1 108 ? -8.408 17.461 18.349 1.00 96.75 108 CYS A O 1
ATOM 787 N N . SER A 1 109 ? -6.438 17.565 17.234 1.00 95.31 109 SER A N 1
ATOM 788 C CA . SER A 1 109 ? -6.988 17.939 15.927 1.00 95.31 109 SER A CA 1
ATOM 789 C C . SER A 1 109 ? -6.668 16.941 14.814 1.00 95.31 109 SER A C 1
ATOM 791 O O . SER A 1 109 ? -7.462 16.808 13.888 1.00 95.31 109 SER A O 1
ATOM 793 N N . ALA A 1 110 ? -5.566 16.189 14.911 1.00 94.88 110 ALA A N 1
ATOM 794 C CA . ALA A 1 110 ? -5.164 15.247 13.869 1.00 94.88 110 ALA A CA 1
ATOM 795 C C . ALA A 1 110 ? -6.063 14.005 13.897 1.00 94.88 110 ALA A C 1
ATOM 797 O O . ALA A 1 110 ? -6.058 13.259 14.877 1.00 94.88 110 ALA A O 1
ATOM 798 N N . MET A 1 111 ? -6.850 13.805 12.839 1.00 96.69 111 MET A N 1
ATOM 799 C CA . MET A 1 111 ? -7.694 12.620 12.668 1.00 96.69 111 MET A CA 1
ATOM 800 C C . MET A 1 111 ? -6.844 11.359 12.515 1.00 96.69 111 MET A C 1
ATOM 802 O O . MET A 1 111 ? -5.804 11.412 11.875 1.00 96.69 111 MET A O 1
ATOM 806 N N . GLN A 1 112 ? -7.284 10.248 13.107 1.00 96.50 112 GLN A N 1
ATOM 807 C CA . GLN A 1 112 ? -6.592 8.954 13.096 1.00 96.50 112 GLN A CA 1
ATOM 808 C C . GLN A 1 112 ? -7.597 7.813 12.873 1.00 96.50 112 GLN A C 1
ATOM 810 O O . GLN A 1 112 ? -8.509 7.940 12.061 1.00 96.50 112 GLN A O 1
ATOM 815 N N . GLY A 1 113 ? -7.474 6.691 13.583 1.00 95.81 113 GLY A N 1
ATOM 816 C CA . GLY A 1 113 ? -8.290 5.497 13.399 1.00 95.81 113 GLY A CA 1
ATOM 817 C C . GLY A 1 113 ? -9.807 5.692 13.459 1.00 95.81 113 GLY A C 1
ATOM 818 O O . GLY A 1 113 ? -10.332 6.556 14.170 1.00 95.81 113 GLY A O 1
ATOM 819 N N . MET A 1 114 ? -10.524 4.798 12.772 1.00 97.06 114 MET A N 1
ATOM 820 C CA . MET A 1 114 ? -11.984 4.727 12.792 1.00 97.06 114 MET A CA 1
ATOM 821 C C . MET A 1 114 ? -12.485 3.285 12.885 1.00 97.06 114 MET A C 1
ATOM 823 O O . MET A 1 114 ? -11.951 2.379 12.252 1.00 97.06 114 MET A O 1
ATOM 827 N N . ASN A 1 115 ? -13.599 3.102 13.594 1.00 96.38 115 ASN A N 1
ATOM 828 C CA . ASN A 1 115 ? -14.452 1.925 13.485 1.00 96.38 115 ASN A CA 1
ATOM 829 C C . ASN A 1 115 ? -15.857 2.314 13.029 1.00 96.38 115 ASN A C 1
ATOM 831 O O . ASN A 1 115 ? -16.403 3.319 13.476 1.00 96.38 115 ASN A O 1
ATOM 835 N N . VAL A 1 116 ? -16.453 1.478 12.183 1.00 93.44 116 VAL A N 1
ATOM 836 C CA . VAL A 1 116 ? -17.813 1.650 11.672 1.00 93.44 116 VAL A CA 1
ATOM 837 C C . VAL A 1 116 ? -18.642 0.469 12.173 1.00 93.44 116 VAL A C 1
ATOM 839 O O . VAL A 1 116 ? -18.456 -0.661 11.731 1.00 93.44 116 VAL A O 1
ATOM 842 N N . GLY A 1 117 ? -19.514 0.716 13.146 1.00 88.88 117 GLY A N 1
ATOM 843 C CA . GLY A 1 117 ? -20.500 -0.253 13.623 1.00 88.88 117 GLY A CA 1
ATOM 844 C C . GLY A 1 117 ? -21.829 -0.119 12.877 1.00 88.88 117 GLY A C 1
ATOM 845 O O . GLY A 1 117 ? -21.953 0.653 11.927 1.00 88.88 117 GLY A O 1
ATOM 846 N N . THR A 1 118 ? -22.858 -0.843 13.322 1.00 83.94 118 THR A N 1
ATOM 847 C CA . THR A 1 118 ? -24.207 -0.763 12.729 1.00 83.94 118 THR A CA 1
ATOM 848 C C . THR A 1 118 ? -24.798 0.647 12.834 1.00 83.94 118 THR A C 1
ATOM 850 O O . THR A 1 118 ? -25.215 1.233 11.836 1.00 83.94 118 THR A O 1
ATOM 853 N N . THR A 1 119 ? -24.797 1.210 14.045 1.00 88.44 119 THR A N 1
ATOM 854 C CA . THR A 1 119 ? -25.405 2.520 14.335 1.00 88.44 119 THR A CA 1
ATOM 855 C C . THR A 1 119 ? -24.367 3.632 14.374 1.00 88.44 119 THR A C 1
ATOM 857 O O . THR A 1 119 ? -24.601 4.718 13.847 1.00 88.44 119 THR A O 1
ATOM 860 N N . TYR A 1 120 ? -23.210 3.356 14.976 1.00 93.62 120 TYR A N 1
ATOM 861 C CA . TYR A 1 120 ? -22.221 4.371 15.315 1.00 93.62 120 TYR A CA 1
ATOM 862 C C . TYR A 1 120 ? -20.919 4.198 14.540 1.00 93.62 120 TYR A C 1
ATOM 864 O O . TYR A 1 120 ? -20.425 3.081 14.396 1.00 93.62 120 TYR A O 1
ATOM 872 N N . ALA A 1 121 ? -20.322 5.316 14.134 1.00 96.31 121 ALA A N 1
ATOM 873 C CA . ALA A 1 121 ? -18.898 5.398 13.846 1.00 96.31 121 ALA A CA 1
ATOM 874 C C . ALA A 1 121 ? -18.154 5.944 15.068 1.00 96.31 121 ALA A C 1
ATOM 876 O O . ALA A 1 121 ? -18.621 6.879 15.719 1.00 96.31 121 ALA A O 1
ATOM 877 N N . TYR A 1 122 ? -16.989 5.381 15.357 1.00 98.12 122 TYR A N 1
ATOM 878 C CA . TYR A 1 122 ? -16.066 5.874 16.373 1.00 98.12 122 TYR A CA 1
ATOM 879 C C . TYR A 1 122 ? -14.801 6.351 15.677 1.00 98.12 122 TYR A C 1
ATOM 881 O O . TYR A 1 122 ? -14.199 5.573 14.945 1.00 98.12 122 TYR A O 1
ATOM 889 N N . THR A 1 123 ? -14.398 7.595 15.907 1.00 98.38 123 THR A N 1
ATOM 890 C CA . THR A 1 123 ? -13.199 8.207 15.313 1.00 98.38 123 THR A CA 1
ATOM 891 C C . THR A 1 123 ? -12.298 8.758 16.404 1.00 98.38 123 THR A C 1
ATOM 893 O O . THR A 1 123 ? -12.803 9.353 17.363 1.00 98.38 123 THR A O 1
ATOM 896 N N . ALA A 1 124 ? -10.987 8.607 16.248 1.00 98.12 124 ALA A N 1
ATOM 897 C CA . ALA A 1 124 ? -10.004 9.203 17.143 1.00 98.12 124 ALA A CA 1
ATOM 898 C C . ALA A 1 124 ? -9.399 10.478 16.538 1.00 98.12 124 ALA A C 1
ATOM 900 O O . ALA A 1 124 ? -9.084 10.513 15.350 1.00 98.12 124 ALA A O 1
ATOM 901 N N . LYS A 1 125 ? -9.203 11.502 17.372 1.00 97.62 125 LYS A N 1
ATOM 902 C CA . LYS A 1 125 ? -8.288 12.612 17.091 1.00 97.62 125 LYS A CA 1
ATOM 903 C C . LYS A 1 125 ? -7.182 12.632 18.131 1.00 97.62 125 LYS A C 1
ATOM 905 O O . LYS A 1 125 ? -7.443 12.361 19.302 1.00 97.62 125 LYS A O 1
ATOM 910 N N . ILE A 1 126 ? -5.970 12.979 17.726 1.00 96.88 126 ILE A N 1
ATOM 911 C CA . ILE A 1 126 ? -4.806 13.039 18.612 1.00 96.88 126 ILE A CA 1
ATOM 912 C C . ILE A 1 126 ? -4.175 14.428 18.612 1.00 96.88 126 ILE A C 1
ATOM 914 O O . ILE A 1 126 ? -4.321 15.215 17.672 1.00 96.88 126 ILE A O 1
ATOM 918 N N . HIS A 1 127 ? -3.442 14.727 19.676 1.00 96.50 127 HIS A N 1
ATOM 919 C CA . HIS A 1 127 ? -2.488 15.826 19.679 1.00 96.50 127 HIS A CA 1
ATOM 920 C C . HIS A 1 127 ? -1.147 15.360 19.082 1.00 96.50 127 HIS A C 1
ATOM 922 O O . HIS A 1 127 ? -0.777 14.192 19.179 1.00 96.50 127 HIS A O 1
ATOM 928 N N . LYS A 1 128 ? -0.388 16.292 18.491 1.00 92.56 128 LYS A N 1
ATOM 929 C CA . LYS A 1 128 ? 0.871 16.032 17.762 1.00 92.56 128 LYS A CA 1
ATOM 930 C C . LYS A 1 128 ? 1.980 15.324 18.557 1.00 92.56 128 LYS A C 1
ATOM 932 O O . LYS A 1 128 ? 2.932 14.847 17.956 1.00 92.56 128 LYS A O 1
ATOM 937 N N . ASP A 1 129 ? 1.900 15.300 19.888 1.00 91.94 129 ASP A N 1
ATOM 938 C CA . ASP A 1 129 ? 2.861 14.585 20.744 1.00 91.94 129 ASP A CA 1
ATOM 939 C C . ASP A 1 129 ? 2.495 13.109 20.973 1.00 91.94 129 ASP A C 1
ATOM 941 O O . ASP A 1 129 ? 3.221 12.412 21.678 1.00 91.94 129 ASP A O 1
ATOM 945 N N . ASN A 1 130 ? 1.378 12.629 20.407 1.00 91.31 130 ASN A N 1
ATOM 946 C CA . ASN A 1 130 ? 0.816 11.292 20.632 1.00 91.31 130 ASN A CA 1
ATOM 947 C C . ASN A 1 130 ? 0.509 10.980 22.113 1.00 91.31 130 ASN A C 1
ATOM 949 O O . ASN A 1 130 ? 0.287 9.827 22.480 1.00 91.31 130 ASN A O 1
ATOM 953 N N . GLY A 1 131 ? 0.520 11.988 22.987 1.00 91.06 131 GLY A N 1
ATOM 954 C CA . GLY A 1 131 ? 0.303 11.839 24.423 1.00 91.06 131 GLY A CA 1
ATOM 955 C C . GLY A 1 131 ? -1.157 11.979 24.830 1.00 91.06 131 GLY A C 1
ATOM 956 O O . GLY A 1 131 ? -1.523 11.528 25.912 1.00 91.06 131 GLY A O 1
ATOM 957 N N . TYR A 1 132 ? -1.988 12.584 23.976 1.00 95.94 132 TYR A N 1
ATOM 958 C CA . TYR A 1 132 ? -3.394 12.859 24.252 1.00 95.94 132 TYR A CA 1
ATOM 959 C C . TYR A 1 132 ? -4.273 12.580 23.040 1.00 95.94 132 TYR A C 1
ATOM 961 O O . TYR A 1 132 ? -3.886 12.858 21.903 1.00 95.94 132 TYR A O 1
ATOM 969 N N . ALA A 1 133 ? -5.468 12.061 23.307 1.00 96.94 133 ALA A N 1
ATOM 970 C CA . ALA A 1 133 ? -6.449 11.735 22.289 1.00 96.94 133 ALA A CA 1
ATOM 971 C C . ALA A 1 133 ? -7.870 12.107 22.722 1.00 96.94 133 ALA A C 1
ATOM 973 O O . ALA A 1 133 ? -8.175 12.268 23.905 1.00 96.94 133 ALA A O 1
ATOM 974 N N . THR A 1 134 ? -8.769 12.174 21.752 1.00 97.62 134 THR A N 1
ATOM 975 C CA . THR A 1 134 ? -10.212 12.191 21.958 1.00 97.62 134 THR A CA 1
ATOM 976 C C . THR A 1 134 ? -10.864 11.161 21.055 1.00 97.62 134 THR A C 1
ATOM 978 O O . THR A 1 134 ? -10.383 10.866 19.964 1.00 97.62 134 THR A O 1
ATOM 981 N N . VAL A 1 135 ? -11.969 10.590 21.526 1.00 98.44 135 VAL A N 1
ATOM 982 C CA . VAL A 1 135 ? -12.780 9.661 20.742 1.00 98.44 135 VAL A CA 1
ATOM 983 C C . VAL A 1 135 ? -14.159 10.271 20.591 1.00 98.44 135 VAL A C 1
ATOM 985 O O . VAL A 1 135 ? -14.820 10.575 21.583 1.00 98.44 135 VAL A O 1
ATOM 988 N N . THR A 1 136 ? -14.603 10.426 19.352 1.00 98.44 136 THR A N 1
ATOM 989 C CA . THR A 1 136 ? -15.952 10.897 19.039 1.00 98.44 136 THR A CA 1
ATOM 990 C C . THR A 1 136 ? -16.780 9.731 18.534 1.00 98.44 136 THR A C 1
ATOM 992 O O . THR A 1 136 ? -16.369 9.017 17.620 1.00 98.44 136 THR A O 1
ATOM 995 N N . ARG A 1 137 ? -17.962 9.543 19.121 1.00 98.06 137 ARG A N 1
ATOM 996 C CA . ARG A 1 137 ? -18.991 8.644 18.604 1.00 98.06 137 ARG A CA 1
ATOM 997 C C . ARG A 1 137 ? -19.976 9.456 17.773 1.00 98.06 137 ARG A C 1
ATOM 999 O O . ARG A 1 137 ? -20.612 10.363 18.300 1.00 98.06 137 ARG A O 1
ATOM 1006 N N . THR A 1 138 ? -20.117 9.106 16.502 1.00 98.06 138 THR A N 1
ATOM 1007 C CA . THR A 1 138 ? -21.087 9.695 15.573 1.00 98.06 138 THR A CA 1
ATOM 1008 C C . THR A 1 138 ? -22.196 8.687 15.308 1.00 98.06 138 THR A C 1
ATOM 1010 O O . THR A 1 138 ? -21.917 7.584 14.844 1.00 98.06 138 THR A O 1
ATOM 1013 N N . ASP A 1 139 ? -23.446 9.043 15.585 1.00 95.50 139 ASP A N 1
ATOM 1014 C CA . ASP A 1 139 ? -24.603 8.296 15.090 1.00 95.50 139 ASP A CA 1
ATOM 1015 C C . ASP A 1 139 ? -24.715 8.522 13.584 1.00 95.50 139 ASP A C 1
ATOM 1017 O O . ASP A 1 139 ? -24.891 9.644 13.119 1.00 95.50 139 ASP A O 1
ATOM 1021 N N . LEU A 1 140 ? -24.576 7.458 12.804 1.00 92.69 140 LEU A N 1
ATOM 1022 C CA . LEU A 1 140 ? -24.537 7.551 11.350 1.00 92.69 140 LEU A CA 1
ATOM 1023 C C . LEU A 1 140 ? -25.934 7.745 10.719 1.00 92.69 140 LEU A C 1
ATOM 1025 O O . LEU A 1 140 ? -26.012 8.039 9.528 1.00 92.69 140 LEU A O 1
ATOM 1029 N N . ASN A 1 141 ? -27.025 7.593 11.483 1.00 90.69 141 ASN A N 1
ATOM 1030 C CA . ASN A 1 141 ? -28.389 7.908 11.045 1.00 90.69 141 ASN A CA 1
ATOM 1031 C C . ASN A 1 141 ? -28.730 9.369 11.347 1.00 90.69 141 ASN A C 1
ATOM 1033 O O . ASN A 1 141 ? -29.037 10.137 10.438 1.00 90.69 141 ASN A O 1
ATOM 1037 N N . SER A 1 142 ? -28.648 9.762 12.622 1.00 95.12 142 SER A N 1
ATOM 1038 C CA . SER A 1 142 ? -29.019 11.115 13.065 1.00 95.12 142 SER A CA 1
ATOM 1039 C C . SER A 1 142 ? -27.921 12.154 12.827 1.00 95.12 142 SER A C 1
ATOM 1041 O O . SER A 1 142 ? -28.174 13.353 12.918 1.00 95.12 142 SER A O 1
ATOM 1043 N N . LYS A 1 143 ? -26.690 11.712 12.534 1.00 95.31 143 LYS A N 1
ATOM 1044 C CA . LYS A 1 143 ? -25.479 12.546 12.410 1.00 95.31 143 LYS A CA 1
ATOM 1045 C C . LYS A 1 143 ? -25.121 13.294 13.701 1.00 95.31 143 LYS A C 1
ATOM 1047 O O . LYS A 1 143 ? -24.296 14.214 13.677 1.00 95.31 143 LYS A O 1
ATOM 1052 N N . SER A 1 144 ? -25.733 12.910 14.824 1.00 97.69 144 SER A N 1
ATOM 1053 C CA . SER A 1 144 ? -25.424 13.438 16.150 1.00 97.69 144 SER A CA 1
ATOM 1054 C C . SER A 1 144 ? -24.070 12.913 16.627 1.00 97.69 144 SER A C 1
ATOM 1056 O O . SER A 1 144 ? -23.651 11.807 16.277 1.00 97.69 144 SER A O 1
ATOM 1058 N N . GLN A 1 145 ? -23.353 13.728 17.398 1.00 97.88 145 GLN A N 1
ATOM 1059 C CA . GLN A 1 145 ? -22.009 13.408 17.868 1.00 97.88 145 GLN A CA 1
ATOM 1060 C C . GLN A 1 145 ? -21.899 13.572 19.373 1.00 97.88 145 GLN A C 1
ATOM 1062 O O . GLN A 1 145 ? -22.428 14.520 19.948 1.00 97.88 145 GLN A O 1
ATOM 1067 N N . VAL A 1 146 ? -21.152 12.661 19.990 1.00 97.81 146 VAL A N 1
ATOM 1068 C CA . VAL A 1 146 ? -20.735 12.759 21.385 1.00 97.81 146 VAL A CA 1
ATOM 1069 C C . VAL A 1 146 ? -19.230 12.555 21.454 1.00 97.81 146 VAL A C 1
ATOM 1071 O O . VAL A 1 146 ? -18.720 11.511 21.043 1.00 97.81 146 VAL A O 1
ATOM 1074 N N . VAL A 1 147 ? -18.519 13.541 22.003 1.00 97.62 147 VAL A N 1
ATOM 1075 C CA . VAL A 1 147 ? -17.135 13.344 22.443 1.00 97.62 147 VAL A CA 1
ATOM 1076 C C . VAL A 1 147 ? -17.188 12.499 23.709 1.00 97.62 147 VAL A C 1
ATOM 1078 O O . VAL A 1 147 ? -17.758 12.912 24.718 1.00 97.62 147 VAL A O 1
ATOM 1081 N N . MET A 1 148 ? -16.650 11.289 23.631 1.00 98.12 148 MET A N 1
ATOM 1082 C CA . MET A 1 148 ? -16.756 10.298 24.693 1.00 98.12 148 MET A CA 1
ATOM 1083 C C . MET A 1 148 ? -15.939 10.728 25.917 1.00 98.12 148 MET A C 1
ATOM 1085 O O . MET A 1 148 ? -14.804 11.194 25.791 1.00 98.12 148 MET A O 1
ATOM 1089 N N . SER A 1 149 ? -16.492 10.535 27.114 1.00 97.69 149 SER A N 1
ATOM 1090 C CA . SER A 1 149 ? -15.802 10.842 28.370 1.00 97.69 149 SER A CA 1
ATOM 1091 C C . SER A 1 149 ? -14.855 9.707 28.743 1.00 97.69 149 SER A C 1
ATOM 1093 O O . SER A 1 149 ? -15.288 8.576 28.952 1.00 97.69 149 SER A O 1
ATOM 1095 N N . TYR A 1 150 ? -13.562 9.998 28.832 1.00 98.31 150 TYR A N 1
ATOM 1096 C CA . TYR A 1 150 ? -12.551 9.010 29.195 1.00 98.31 150 TYR A CA 1
ATOM 1097 C C . TYR A 1 150 ? -12.411 8.863 30.713 1.00 98.31 150 TYR A C 1
ATOM 1099 O O . TYR A 1 150 ? -12.397 9.850 31.441 1.00 98.31 150 TYR A O 1
ATOM 1107 N N . TYR A 1 151 ? -12.251 7.627 31.171 1.00 98.50 151 TYR A N 1
ATOM 1108 C CA . TYR A 1 151 ? -12.025 7.235 32.556 1.00 98.50 151 TYR A CA 1
ATOM 1109 C C . TYR A 1 151 ? -10.782 6.340 32.613 1.00 98.50 151 TYR A C 1
ATOM 1111 O O . TYR A 1 151 ? -10.647 5.389 31.841 1.00 98.50 151 TYR A O 1
ATOM 1119 N N . SER A 1 152 ? -9.862 6.636 33.532 1.00 96.75 152 SER A N 1
ATOM 1120 C CA . SER A 1 152 ? -8.537 5.999 33.595 1.00 96.75 152 SER A CA 1
ATOM 1121 C C . SER A 1 152 ? -8.558 4.533 34.045 1.00 96.75 152 SER A C 1
ATOM 1123 O O . SER A 1 152 ? -7.582 3.816 33.827 1.00 96.75 152 SER A O 1
ATOM 1125 N N . SER A 1 153 ? -9.651 4.074 34.653 1.00 96.38 153 SER A N 1
ATOM 1126 C CA . SER A 1 153 ? -9.874 2.686 35.065 1.00 96.38 153 SER A CA 1
ATOM 1127 C C . SER A 1 153 ? -11.369 2.420 35.248 1.00 96.38 153 SER A C 1
ATOM 1129 O O . SER A 1 153 ? -12.146 3.362 35.375 1.00 96.38 153 SER A O 1
ATOM 1131 N N . LEU A 1 154 ? -11.779 1.150 35.354 1.00 94.44 154 LEU A N 1
ATOM 1132 C CA . LEU A 1 154 ? -13.165 0.765 35.685 1.00 94.44 154 LEU A CA 1
ATOM 1133 C C . LEU A 1 154 ? -13.662 1.303 37.039 1.00 94.44 154 LEU A C 1
ATOM 1135 O O . LEU A 1 154 ? -14.866 1.391 37.243 1.00 94.44 154 LEU A O 1
ATOM 1139 N N . SER A 1 155 ? -12.751 1.627 37.959 1.00 95.88 155 SER A N 1
ATOM 1140 C CA . SER A 1 155 ? -13.075 2.170 39.281 1.00 95.88 155 SER A CA 1
ATOM 1141 C C . SER A 1 155 ? -13.068 3.700 39.327 1.00 95.88 155 SER A C 1
ATOM 1143 O O . SER A 1 155 ? -13.391 4.273 40.365 1.00 95.88 155 SER A O 1
ATOM 1145 N N . ALA A 1 156 ? -12.679 4.375 38.241 1.00 97.06 156 ALA A N 1
ATOM 1146 C CA . ALA A 1 156 ? -12.628 5.828 38.209 1.00 97.06 156 ALA A CA 1
ATOM 1147 C C . ALA A 1 156 ? -14.043 6.423 38.297 1.00 97.06 156 ALA A C 1
ATOM 1149 O O . ALA A 1 156 ? -14.941 6.063 37.533 1.00 97.06 156 ALA A O 1
ATOM 1150 N N . THR A 1 157 ? -14.227 7.364 39.221 1.00 96.44 157 THR A N 1
ATOM 1151 C CA . THR A 1 157 ? -15.514 8.023 39.492 1.00 96.44 157 THR A CA 1
ATOM 1152 C C . THR A 1 157 ? -15.698 9.322 38.705 1.00 96.44 157 THR A C 1
ATOM 1154 O O . THR A 1 157 ? -16.827 9.765 38.508 1.00 96.44 157 THR A O 1
ATOM 1157 N N . SER A 1 158 ? -14.615 9.899 38.178 1.00 97.00 158 SER A N 1
ATOM 1158 C CA . SER A 1 158 ? -14.617 11.115 37.361 1.00 97.00 158 SER A CA 1
ATOM 1159 C C . SER A 1 158 ? -13.851 10.924 36.050 1.00 97.00 158 SER A C 1
ATOM 1161 O O . SER A 1 158 ? -12.953 10.083 35.936 1.00 97.00 158 SER A O 1
ATOM 1163 N N . ALA A 1 159 ? -14.241 11.699 35.036 1.00 97.00 159 ALA A N 1
ATOM 1164 C CA . ALA A 1 159 ? -13.567 11.689 33.747 1.00 97.00 159 ALA A CA 1
ATOM 1165 C C . ALA A 1 159 ? -12.178 12.346 33.848 1.00 97.00 159 ALA A C 1
ATOM 1167 O O . ALA A 1 159 ? -11.975 13.288 34.614 1.00 97.00 159 ALA A O 1
ATOM 1168 N N . SER A 1 160 ? -11.231 11.874 33.042 1.00 96.00 160 SER A N 1
ATOM 1169 C CA . SER A 1 160 ? -9.880 12.429 32.915 1.00 96.00 160 SER A CA 1
ATOM 1170 C C . SER A 1 160 ? -9.482 12.588 31.445 1.00 96.00 160 SER A C 1
ATOM 1172 O O . SER A 1 160 ? -10.213 12.195 30.534 1.00 96.00 160 SER A O 1
ATOM 1174 N N . SER A 1 161 ? -8.321 13.191 31.192 1.00 95.38 161 SER A N 1
ATOM 1175 C CA . SER A 1 161 ? -7.784 13.313 29.835 1.00 95.38 161 SER A CA 1
ATOM 1176 C C . SER A 1 161 ? -7.275 11.967 29.329 1.00 95.38 161 SER A C 1
ATOM 1178 O O . SER A 1 161 ? -6.507 11.283 30.006 1.00 95.38 161 SER A O 1
ATOM 1180 N N . CYS A 1 162 ? -7.684 11.593 28.119 1.00 96.06 162 CYS A N 1
ATOM 1181 C CA . CYS A 1 162 ? -7.280 10.332 27.517 1.00 96.06 162 CYS A CA 1
ATOM 1182 C C . CYS A 1 162 ? -5.822 10.401 27.054 1.00 96.06 162 CYS A C 1
ATOM 1184 O O . CYS A 1 162 ? -5.510 11.102 26.097 1.00 96.06 162 CYS A O 1
ATOM 1186 N N . ASN A 1 163 ? -4.945 9.661 27.731 1.00 93.88 163 ASN A N 1
ATOM 1187 C CA . ASN A 1 163 ? -3.502 9.619 27.470 1.00 93.88 163 ASN A CA 1
ATOM 1188 C C . ASN A 1 163 ? -2.977 8.202 27.179 1.00 93.88 163 ASN A C 1
ATOM 1190 O O . ASN A 1 163 ? -1.788 7.914 27.323 1.00 93.88 163 ASN A O 1
ATOM 1194 N N . THR A 1 164 ? -3.881 7.292 26.807 1.00 95.62 164 THR A N 1
ATOM 1195 C CA . THR A 1 164 ? -3.586 5.859 26.662 1.00 95.62 164 THR A CA 1
ATOM 1196 C C . THR A 1 164 ? -3.626 5.345 25.228 1.00 95.62 164 THR A C 1
ATOM 1198 O O . THR A 1 164 ? -3.316 4.181 24.990 1.00 95.62 164 THR A O 1
ATOM 1201 N N . LEU A 1 165 ? -3.994 6.180 24.254 1.00 96.56 165 LEU A N 1
ATOM 1202 C CA . LEU A 1 165 ? -4.225 5.721 22.878 1.00 96.56 165 LEU A CA 1
ATOM 1203 C C . LEU A 1 165 ? -3.018 5.894 21.949 1.00 96.56 165 LEU A C 1
ATOM 1205 O O . LEU A 1 165 ? -3.021 5.326 20.861 1.00 96.56 165 LEU A O 1
ATOM 1209 N N . GLY A 1 166 ? -1.977 6.620 22.371 1.00 95.19 166 GLY A N 1
ATOM 1210 C CA . GLY A 1 166 ? -0.815 6.903 21.526 1.00 95.19 166 GLY A CA 1
ATOM 1211 C C . GLY A 1 166 ? -1.212 7.635 20.245 1.00 95.19 166 GLY A C 1
ATOM 1212 O O . GLY A 1 166 ? -1.955 8.612 20.293 1.00 95.19 166 GLY A O 1
ATOM 1213 N N . HIS A 1 167 ? -0.750 7.120 19.104 1.00 95.06 167 HIS A N 1
ATOM 1214 C CA . HIS A 1 167 ? -1.107 7.628 17.780 1.00 95.06 167 HIS A CA 1
ATOM 1215 C C . HIS A 1 167 ? -2.524 7.210 17.356 1.00 95.06 167 HIS A C 1
ATOM 1217 O O . HIS A 1 167 ? -3.087 7.796 16.448 1.00 95.06 167 HIS A O 1
ATOM 1223 N N . ALA A 1 168 ? -3.129 6.216 18.019 1.00 96.88 168 ALA A N 1
ATOM 1224 C CA . ALA A 1 168 ? -4.468 5.713 17.703 1.00 96.88 168 ALA A CA 1
ATOM 1225 C C . ALA A 1 168 ? -4.669 5.369 16.212 1.00 96.88 168 ALA A C 1
ATOM 1227 O O . ALA A 1 168 ? -5.754 5.578 15.666 1.00 96.88 168 ALA A O 1
ATOM 1228 N N . ASN A 1 169 ? -3.625 4.821 15.579 1.00 95.69 169 ASN A N 1
ATOM 1229 C CA . ASN A 1 169 ? -3.498 4.613 14.132 1.00 95.69 169 ASN A CA 1
ATOM 1230 C C . ASN A 1 169 ? -4.679 3.845 13.516 1.00 95.69 169 ASN A C 1
ATOM 1232 O O . ASN A 1 169 ? -4.983 3.983 12.337 1.00 95.69 169 ASN A O 1
ATOM 1236 N N . ASP A 1 170 ? -5.337 2.995 14.305 1.00 97.75 170 ASP A N 1
ATOM 1237 C CA . ASP A 1 170 ? -6.623 2.406 13.955 1.00 97.75 170 ASP A CA 1
ATOM 1238 C C . ASP A 1 170 ? -7.368 1.942 15.212 1.00 97.75 170 ASP A C 1
ATOM 1240 O O . ASP A 1 170 ? -6.761 1.736 16.267 1.00 97.75 170 ASP A O 1
ATOM 1244 N N . LEU A 1 171 ? -8.677 1.710 15.113 1.00 97.56 171 LEU A N 1
ATOM 1245 C CA . LEU A 1 171 ? -9.462 1.179 16.228 1.00 97.56 171 LEU A CA 1
ATOM 1246 C C . LEU A 1 171 ? -10.588 0.258 15.763 1.00 97.56 171 LEU A C 1
ATOM 1248 O O . LEU A 1 171 ? -11.127 0.396 14.673 1.00 97.56 171 LEU A O 1
ATOM 1252 N N . THR A 1 172 ? -10.988 -0.672 16.624 1.00 96.88 172 THR A N 1
ATOM 1253 C CA . THR A 1 172 ? -12.151 -1.538 16.410 1.00 96.88 172 THR A CA 1
ATOM 1254 C C . THR A 1 172 ? -13.017 -1.559 17.656 1.00 96.88 172 THR A C 1
ATOM 1256 O O . THR A 1 172 ? -12.499 -1.589 18.772 1.00 96.88 172 THR A O 1
ATOM 1259 N N . VAL A 1 173 ? -14.335 -1.590 17.474 1.00 95.38 173 VAL A N 1
ATOM 1260 C CA . VAL A 1 173 ? -15.280 -1.903 18.546 1.00 95.38 173 VAL A CA 1
ATOM 1261 C C . VAL A 1 173 ? -15.800 -3.314 18.320 1.00 95.38 173 VAL A C 1
ATOM 1263 O O . VAL A 1 173 ? -16.140 -3.685 17.198 1.00 95.38 173 VAL A O 1
ATOM 1266 N N . VAL A 1 174 ? -15.796 -4.113 19.377 1.00 92.06 174 VAL A N 1
ATOM 1267 C CA . VAL A 1 174 ? -16.308 -5.484 19.396 1.00 92.06 174 VAL A CA 1
ATOM 1268 C C . VAL A 1 174 ? -17.314 -5.616 20.526 1.00 92.06 174 VAL A C 1
ATOM 1270 O O . VAL A 1 174 ? -17.193 -4.942 21.551 1.00 92.06 174 VAL A O 1
ATOM 1273 N N . THR A 1 175 ? -18.307 -6.472 20.334 1.00 88.88 175 THR A N 1
ATOM 1274 C CA . THR A 1 175 ? -19.307 -6.779 21.352 1.00 88.88 175 THR A CA 1
ATOM 1275 C C . THR A 1 175 ? -18.976 -8.132 21.956 1.00 88.88 175 THR A C 1
ATOM 1277 O O . THR A 1 175 ? -18.912 -9.122 21.237 1.00 88.88 175 THR A O 1
ATOM 1280 N N . ASN A 1 176 ? -18.799 -8.162 23.271 1.00 84.62 176 ASN A N 1
ATOM 1281 C CA . ASN A 1 176 ? -18.636 -9.373 24.063 1.00 84.62 176 ASN A CA 1
ATOM 1282 C C . ASN A 1 176 ? -19.901 -9.610 24.898 1.00 84.62 176 ASN A C 1
ATOM 1284 O O . ASN A 1 176 ? -20.734 -8.713 25.045 1.00 84.62 176 ASN A O 1
ATOM 1288 N N . THR A 1 177 ? -20.010 -10.790 25.504 1.00 83.12 177 THR A N 1
ATOM 1289 C CA . THR A 1 177 ? -21.032 -11.080 26.516 1.00 83.12 177 THR A CA 1
ATOM 1290 C C . THR A 1 177 ? -20.374 -11.135 27.890 1.00 83.12 177 THR A C 1
ATOM 1292 O O . THR A 1 177 ? -19.448 -11.908 28.101 1.00 83.12 177 THR A O 1
ATOM 1295 N N . GLU A 1 178 ? -20.856 -10.336 28.839 1.00 83.44 178 GLU A N 1
ATOM 1296 C CA . GLU A 1 178 ? -20.445 -10.397 30.244 1.00 83.44 178 GLU A CA 1
ATOM 1297 C C . GLU A 1 178 ? -21.688 -10.562 31.113 1.00 83.44 178 GLU A C 1
ATOM 1299 O O . GLU A 1 178 ? -22.608 -9.748 31.038 1.00 83.44 178 GLU A O 1
ATOM 1304 N N . ASN A 1 179 ? -21.733 -11.616 31.935 1.00 83.69 179 ASN A N 1
ATOM 1305 C CA . ASN A 1 179 ? -22.870 -11.914 32.817 1.00 83.69 179 ASN A CA 1
ATOM 1306 C C . ASN A 1 179 ? -24.225 -11.891 32.076 1.00 83.69 179 ASN A C 1
ATOM 1308 O O . ASN A 1 179 ? -25.197 -11.302 32.547 1.00 83.69 179 ASN A O 1
ATOM 1312 N N . GLY A 1 180 ? -24.262 -12.467 30.868 1.00 82.44 180 GLY A N 1
ATOM 1313 C CA . GLY A 1 180 ? -25.457 -12.514 30.018 1.00 82.44 180 GLY A CA 1
ATOM 1314 C C . GLY A 1 180 ? -25.829 -11.197 29.323 1.00 82.44 180 GLY A C 1
ATOM 1315 O O . GLY A 1 180 ? -26.841 -11.154 28.630 1.00 82.44 180 GLY A O 1
ATOM 1316 N N . LYS A 1 181 ? -25.035 -10.127 29.470 1.00 85.56 181 LYS A N 1
ATOM 1317 C CA . LYS A 1 181 ? -25.282 -8.822 28.836 1.00 85.56 181 LYS A CA 1
ATOM 1318 C C . LYS A 1 181 ? -24.251 -8.520 27.756 1.00 85.56 181 LYS A C 1
ATOM 1320 O O . LYS A 1 181 ? -23.063 -8.773 27.936 1.00 85.56 181 LYS A O 1
ATOM 1325 N N . SER A 1 182 ? -24.696 -7.915 26.658 1.00 86.50 182 SER A N 1
ATOM 1326 C CA . SER A 1 182 ? -23.795 -7.392 25.632 1.00 86.50 182 SER A CA 1
ATOM 1327 C C . SER A 1 182 ? -23.006 -6.196 26.164 1.00 86.50 182 SER A C 1
ATOM 1329 O O . SER A 1 182 ? -23.581 -5.211 26.626 1.00 86.50 182 SER A O 1
ATOM 1331 N N . VAL A 1 183 ? -21.684 -6.270 26.065 1.00 89.81 183 VAL A N 1
ATOM 1332 C CA . VAL A 1 183 ? -20.749 -5.224 26.478 1.00 89.81 183 VAL A CA 1
ATOM 1333 C C . VAL A 1 183 ? -19.829 -4.904 25.314 1.00 89.81 183 VAL A C 1
ATOM 1335 O O . VAL A 1 183 ? -19.240 -5.797 24.712 1.00 89.81 183 VAL A O 1
ATOM 1338 N N . ASN A 1 184 ? -19.674 -3.620 25.006 1.00 93.12 184 ASN A N 1
ATOM 1339 C CA . ASN A 1 184 ? -18.805 -3.191 23.921 1.00 93.12 184 ASN A CA 1
ATOM 1340 C C . ASN A 1 184 ? -17.410 -2.849 24.440 1.00 93.12 184 ASN A C 1
ATOM 1342 O O . ASN A 1 184 ? -17.252 -2.107 25.410 1.00 93.12 184 ASN A O 1
ATOM 1346 N N . TYR A 1 185 ? -16.396 -3.350 23.746 1.00 95.38 185 TYR A N 1
ATOM 1347 C CA . TYR A 1 185 ? -14.999 -3.030 23.982 1.00 95.38 185 TYR A CA 1
ATOM 1348 C C . TYR A 1 185 ? -14.399 -2.364 22.755 1.00 95.38 185 TYR A C 1
ATOM 1350 O O . TYR A 1 185 ? -14.545 -2.847 21.636 1.00 95.38 185 TYR A O 1
ATOM 1358 N N . MET A 1 186 ? -13.678 -1.275 22.981 1.00 97.69 186 MET A N 1
ATOM 1359 C CA . MET A 1 186 ? -12.822 -0.649 21.989 1.00 97.69 186 MET A CA 1
ATOM 1360 C C . MET A 1 186 ? -11.397 -1.168 22.149 1.00 97.69 186 MET A C 1
ATOM 1362 O O . MET A 1 186 ? -10.842 -1.138 23.247 1.00 97.69 186 MET A O 1
ATOM 1366 N N . TYR A 1 187 ? -10.798 -1.601 21.048 1.00 97.75 187 TYR A N 1
ATOM 1367 C CA . TYR A 1 187 ? -9.385 -1.938 20.951 1.00 97.75 187 TYR A CA 1
ATOM 1368 C C . TYR A 1 187 ? -8.725 -0.960 19.984 1.00 97.75 187 TYR A C 1
ATOM 1370 O O . TYR A 1 187 ? -9.213 -0.780 18.870 1.00 97.75 187 TYR A O 1
ATOM 1378 N N . VAL A 1 188 ? -7.636 -0.329 20.412 1.00 98.38 188 VAL A N 1
ATOM 1379 C CA . VAL A 1 188 ? -6.964 0.745 19.669 1.00 98.38 188 VAL A CA 1
ATOM 1380 C C . VAL A 1 188 ? -5.525 0.342 19.386 1.00 98.38 188 VAL A C 1
ATOM 1382 O O . VAL A 1 188 ? -4.787 0.013 20.314 1.00 98.38 188 VAL A O 1
ATOM 1385 N N . ALA A 1 189 ? -5.131 0.368 18.116 1.00 97.75 189 ALA A N 1
ATOM 1386 C CA . ALA A 1 189 ? -3.746 0.222 17.692 1.00 97.75 189 ALA A CA 1
ATOM 1387 C C . ALA A 1 189 ? -2.972 1.490 18.080 1.00 97.75 189 ALA A C 1
ATOM 1389 O O . ALA A 1 189 ? -3.233 2.570 17.556 1.00 97.75 189 ALA A O 1
ATOM 1390 N N . VAL A 1 190 ? -2.045 1.365 19.029 1.00 96.00 190 VAL A N 1
ATOM 1391 C CA . VAL A 1 190 ? -1.378 2.526 19.643 1.00 96.00 190 VAL A CA 1
ATOM 1392 C C . VAL A 1 190 ? -0.304 3.108 18.724 1.00 96.00 190 VAL A C 1
ATOM 1394 O O . VAL A 1 190 ? -0.170 4.323 18.648 1.00 96.00 190 VAL A O 1
ATOM 1397 N N . CYS A 1 191 ? 0.442 2.237 18.033 1.00 90.94 191 CYS A N 1
ATOM 1398 C CA . CYS A 1 191 ? 1.457 2.559 17.021 1.00 90.94 191 CYS A CA 1
ATOM 1399 C C . CYS A 1 191 ? 2.473 3.654 17.417 1.00 90.94 191 CYS A C 1
ATOM 1401 O O . CYS A 1 191 ? 2.782 4.545 16.634 1.00 90.94 191 CYS A O 1
ATOM 1403 N N . VAL A 1 192 ? 3.011 3.580 18.638 1.00 91.06 192 VAL A N 1
ATOM 1404 C CA . VAL A 1 192 ? 4.074 4.478 19.122 1.00 91.06 192 VAL A CA 1
ATOM 1405 C C . VAL A 1 192 ? 5.206 3.644 19.712 1.00 91.06 192 VAL A C 1
ATOM 1407 O O . VAL A 1 192 ? 4.965 2.704 20.480 1.00 91.06 192 VAL A O 1
ATOM 1410 N N . ASP A 1 193 ? 6.448 3.983 19.376 1.00 86.81 193 ASP A N 1
ATOM 1411 C CA . ASP A 1 193 ? 7.616 3.310 19.938 1.00 86.81 193 ASP A CA 1
ATOM 1412 C C . ASP A 1 193 ? 7.707 3.510 21.455 1.00 86.81 193 ASP A C 1
ATOM 1414 O O . ASP A 1 193 ? 7.343 4.544 22.009 1.00 86.81 193 ASP A O 1
ATOM 1418 N N . GLY A 1 194 ? 8.113 2.458 22.166 1.00 86.31 194 GLY A N 1
ATOM 1419 C CA . GLY A 1 194 ? 8.096 2.436 23.634 1.00 86.31 194 GLY A CA 1
ATOM 1420 C C . GLY A 1 194 ? 6.704 2.308 24.279 1.00 86.31 194 GLY A C 1
ATOM 1421 O O . GLY A 1 194 ? 6.624 2.060 25.481 1.00 86.31 194 GLY A O 1
ATOM 1422 N N . MET A 1 195 ? 5.603 2.394 23.522 1.00 92.12 195 MET A N 1
ATOM 1423 C CA . MET A 1 195 ? 4.245 2.147 24.032 1.00 92.12 195 MET A CA 1
ATOM 1424 C C . MET A 1 195 ? 3.785 0.705 23.776 1.00 92.12 195 MET A C 1
ATOM 1426 O O . MET A 1 195 ? 4.266 0.068 22.835 1.00 92.12 195 MET A O 1
ATOM 1430 N N . PRO A 1 196 ? 2.847 0.155 24.569 1.00 95.50 196 PRO A N 1
ATOM 1431 C CA . PRO A 1 196 ? 2.253 -1.138 24.257 1.00 95.50 196 PRO A CA 1
ATOM 1432 C C . PRO A 1 196 ? 1.494 -1.154 22.924 1.00 95.50 196 PRO A C 1
ATOM 1434 O O . PRO A 1 196 ? 1.045 -0.112 22.462 1.00 95.50 196 PRO A O 1
ATOM 1437 N N . SER A 1 197 ? 1.329 -2.328 22.310 1.00 95.94 197 SER A N 1
ATOM 1438 C CA . SER A 1 197 ? 0.793 -2.440 20.942 1.00 95.94 197 SER A CA 1
ATOM 1439 C C . SER A 1 197 ? -0.688 -2.061 20.813 1.00 95.94 197 SER A C 1
ATOM 1441 O O . SER A 1 197 ? -1.071 -1.421 19.832 1.00 95.94 197 SER A O 1
ATOM 1443 N N . VAL A 1 198 ? -1.525 -2.474 21.771 1.00 97.88 198 VAL A N 1
ATOM 1444 C CA . VAL A 1 198 ? -2.984 -2.293 21.719 1.00 97.88 198 VAL A CA 1
ATOM 1445 C C . VAL A 1 198 ? -3.519 -1.824 23.071 1.00 97.88 198 VAL A C 1
ATOM 1447 O O . VAL A 1 198 ? -3.292 -2.478 24.088 1.00 97.88 198 VAL A O 1
ATOM 1450 N N . ALA A 1 199 ? -4.264 -0.722 23.093 1.00 98.00 199 ALA A N 1
ATOM 1451 C CA . ALA A 1 199 ? -5.024 -0.270 24.259 1.00 98.00 199 ALA A CA 1
ATOM 1452 C C . ALA A 1 199 ? -6.441 -0.851 24.224 1.00 98.00 199 ALA A C 1
ATOM 1454 O O . ALA A 1 199 ? -7.017 -0.995 23.143 1.00 98.00 199 ALA A O 1
ATOM 1455 N N . ARG A 1 200 ? -7.029 -1.152 25.388 1.00 97.81 200 ARG A N 1
ATOM 1456 C CA . ARG A 1 200 ? -8.421 -1.607 25.474 1.00 97.81 200 ARG A CA 1
ATOM 1457 C C . ARG A 1 200 ? -9.261 -0.738 26.399 1.00 97.81 200 ARG A C 1
ATOM 1459 O O . ARG A 1 200 ? -8.889 -0.504 27.550 1.00 97.81 200 ARG A O 1
ATOM 1466 N N . LEU A 1 201 ? -10.450 -0.362 25.939 1.00 97.75 201 LEU A N 1
ATOM 1467 C CA . LEU A 1 201 ? -11.429 0.410 26.696 1.00 97.75 201 LEU A CA 1
ATOM 1468 C C . LEU A 1 201 ? -12.785 -0.298 26.716 1.00 97.75 201 LEU A C 1
ATOM 1470 O O . LEU A 1 201 ? -13.229 -0.803 25.690 1.00 97.75 201 LEU A O 1
ATOM 1474 N N . LYS A 1 202 ? -13.455 -0.318 27.867 1.00 96.38 202 LYS A N 1
ATOM 1475 C CA . LYS A 1 202 ? -14.861 -0.718 27.985 1.00 96.38 202 LYS A CA 1
ATOM 1476 C C . LYS A 1 202 ? -15.743 0.488 27.670 1.00 96.38 202 LYS A C 1
ATOM 1478 O O . LYS A 1 202 ? -15.499 1.576 28.190 1.00 96.38 202 LYS A O 1
ATOM 1483 N N . ILE A 1 203 ? -16.748 0.293 26.827 1.00 96.69 203 ILE A N 1
ATOM 1484 C CA . ILE A 1 203 ? -17.734 1.315 26.476 1.00 96.69 203 ILE A CA 1
ATOM 1485 C C . ILE A 1 203 ? -18.969 1.117 27.354 1.00 96.69 203 ILE A C 1
ATOM 1487 O O . ILE A 1 203 ? -19.547 0.031 27.369 1.00 96.69 203 ILE A O 1
ATOM 1491 N N . ASP A 1 204 ? -19.394 2.179 28.031 1.00 95.38 204 ASP A N 1
ATOM 1492 C CA . ASP A 1 204 ? -20.652 2.228 28.780 1.00 95.38 204 ASP A CA 1
ATOM 1493 C C . ASP A 1 204 ? -21.346 3.570 28.523 1.00 95.38 204 ASP A C 1
ATOM 1495 O O . ASP A 1 204 ? -20.850 4.632 28.904 1.00 95.38 204 ASP A O 1
ATOM 1499 N N . GLY A 1 205 ? -22.459 3.543 27.786 1.00 94.38 205 GLY A N 1
ATOM 1500 C CA . GLY A 1 205 ? -23.131 4.756 27.328 1.00 94.38 205 GLY A CA 1
ATOM 1501 C C . GLY A 1 205 ? -22.187 5.665 26.530 1.00 94.38 205 GLY A C 1
ATOM 1502 O O . GLY A 1 205 ? -21.760 5.315 25.430 1.00 94.38 205 GLY A O 1
ATOM 1503 N N . THR A 1 206 ? -21.890 6.849 27.064 1.00 96.56 206 THR A N 1
ATOM 1504 C CA . THR A 1 206 ? -20.971 7.853 26.491 1.00 96.56 206 THR A CA 1
ATOM 1505 C C . THR A 1 206 ? -19.575 7.830 27.129 1.00 96.56 206 THR A C 1
ATOM 1507 O O . THR A 1 206 ? -18.749 8.698 26.844 1.00 96.56 206 THR A O 1
ATOM 1510 N N . LYS A 1 207 ? -19.293 6.841 27.984 1.00 98.31 207 LYS A N 1
ATOM 1511 C CA . LYS A 1 207 ? -18.050 6.713 28.749 1.00 98.31 207 LYS A CA 1
ATOM 1512 C C . LYS A 1 207 ? -17.124 5.656 28.148 1.00 98.31 207 LYS A C 1
ATOM 1514 O O . LYS A 1 207 ? -17.576 4.633 27.629 1.00 98.31 207 LYS A O 1
ATOM 1519 N N . LEU A 1 208 ? -15.821 5.904 28.248 1.00 98.38 208 LEU A N 1
ATOM 1520 C CA . LEU A 1 208 ? -14.742 4.995 27.867 1.00 98.38 208 LEU A CA 1
ATOM 1521 C C . LEU A 1 208 ? -13.862 4.713 29.079 1.00 98.38 208 LEU A C 1
ATOM 1523 O O . LEU A 1 208 ? -13.104 5.577 29.506 1.00 98.38 208 LEU A O 1
ATOM 1527 N N . TYR A 1 209 ? -13.925 3.496 29.598 1.00 98.00 209 TYR A N 1
ATOM 1528 C CA . TYR A 1 209 ? -13.125 3.066 30.738 1.00 98.00 209 TYR A CA 1
ATOM 1529 C C . TYR A 1 209 ? -11.892 2.317 30.262 1.00 98.00 209 TYR A C 1
ATOM 1531 O O . TYR A 1 209 ? -12.015 1.249 29.666 1.00 98.00 209 TYR A O 1
ATOM 1539 N N . PHE A 1 210 ? -10.698 2.832 30.530 1.00 98.00 210 PHE A N 1
ATOM 1540 C CA . PHE A 1 210 ? -9.469 2.119 30.210 1.00 98.00 210 PHE A CA 1
ATOM 1541 C C . PHE A 1 210 ? -9.352 0.824 31.030 1.00 98.00 210 PHE A C 1
ATOM 1543 O O . PHE A 1 210 ? -9.602 0.790 32.233 1.00 98.00 210 PHE A O 1
ATOM 1550 N N . THR A 1 211 ? -8.986 -0.271 30.363 1.00 96.62 211 THR A N 1
ATOM 1551 C CA . THR A 1 211 ? -8.928 -1.621 30.958 1.00 96.62 211 THR A CA 1
ATOM 1552 C C . THR A 1 211 ? -7.590 -2.322 30.729 1.00 96.62 211 THR A C 1
ATOM 1554 O O . THR A 1 211 ? -7.501 -3.547 30.854 1.00 96.62 211 THR A O 1
ATOM 1557 N N . GLY A 1 212 ? -6.560 -1.543 30.395 1.00 97.62 212 GLY A N 1
ATOM 1558 C CA . GLY A 1 212 ? -5.193 -2.009 30.228 1.00 97.62 212 GLY A CA 1
ATOM 1559 C C . GLY A 1 212 ? -4.755 -2.176 28.774 1.00 97.62 212 GLY A C 1
ATOM 1560 O O . GLY A 1 212 ? -5.488 -1.904 27.820 1.00 97.62 212 GLY A O 1
ATOM 1561 N N . TYR A 1 213 ? -3.519 -2.640 28.635 1.00 98.19 213 TYR A N 1
ATOM 1562 C CA . TYR A 1 213 ? -2.824 -2.827 27.371 1.00 98.19 213 TYR A CA 1
ATOM 1563 C C . TYR A 1 213 ? -2.552 -4.294 27.054 1.00 98.19 213 TYR A C 1
ATOM 1565 O O . TYR A 1 213 ? -2.329 -5.117 27.949 1.00 98.19 213 TYR A O 1
ATOM 1573 N N . PHE A 1 214 ? -2.454 -4.574 25.759 1.00 97.75 214 PHE A N 1
ATOM 1574 C CA . PHE A 1 214 ? -1.915 -5.807 25.215 1.00 97.75 214 PHE A CA 1
ATOM 1575 C C . PHE A 1 214 ? -0.654 -5.523 24.400 1.00 97.75 214 PHE A C 1
ATOM 1577 O O . PHE A 1 214 ? -0.615 -4.599 23.586 1.00 97.75 214 PHE A O 1
ATOM 1584 N N . ASN A 1 215 ? 0.368 -6.349 24.600 1.00 96.44 215 ASN A N 1
ATOM 1585 C CA . ASN A 1 215 ? 1.559 -6.373 23.766 1.00 96.44 215 ASN A CA 1
ATOM 1586 C C . ASN A 1 215 ? 1.494 -7.564 22.825 1.00 96.44 215 ASN A C 1
ATOM 1588 O O . ASN A 1 215 ? 1.557 -8.714 23.260 1.00 96.44 215 ASN A O 1
ATOM 1592 N N . THR A 1 216 ? 1.411 -7.278 21.530 1.00 96.31 216 THR A N 1
ATOM 1593 C CA . THR A 1 216 ? 1.516 -8.307 20.503 1.00 96.31 216 THR A CA 1
ATOM 1594 C C . THR A 1 216 ? 2.976 -8.693 20.323 1.00 96.31 216 THR A C 1
ATOM 1596 O O . THR A 1 216 ? 3.825 -7.829 20.090 1.00 96.31 216 THR A O 1
ATOM 1599 N N . VAL A 1 217 ? 3.273 -9.985 20.405 1.00 95.81 217 VAL A N 1
ATOM 1600 C CA . VAL A 1 217 ? 4.606 -10.544 20.150 1.00 95.81 217 VAL A CA 1
ATOM 1601 C C . VAL A 1 217 ? 4.540 -11.533 18.994 1.00 95.81 217 VAL A C 1
ATOM 1603 O O . VAL A 1 217 ? 3.564 -12.259 18.848 1.00 95.81 217 VAL A O 1
ATOM 1606 N N . LYS A 1 218 ? 5.569 -11.566 18.151 1.00 93.19 218 LYS A N 1
ATOM 1607 C CA . LYS A 1 218 ? 5.739 -12.602 17.125 1.00 93.19 218 LYS A CA 1
ATOM 1608 C C . LYS A 1 218 ? 5.988 -13.962 17.788 1.00 93.19 218 LYS A C 1
ATOM 1610 O O . LYS A 1 218 ? 6.305 -14.041 18.973 1.00 93.19 218 LYS A O 1
ATOM 1615 N N . THR A 1 219 ? 5.925 -15.040 17.008 1.00 92.75 219 THR A N 1
ATOM 1616 C CA . THR A 1 219 ? 6.185 -16.412 17.490 1.00 92.75 219 THR A CA 1
ATOM 1617 C C . THR A 1 219 ? 7.585 -16.610 18.077 1.00 92.75 219 THR A C 1
ATOM 1619 O O . THR A 1 219 ? 7.777 -17.501 18.891 1.00 92.75 219 THR A O 1
ATOM 1622 N N . ASN A 1 220 ? 8.554 -15.774 17.698 1.00 91.62 220 ASN A N 1
ATOM 1623 C CA . ASN A 1 220 ? 9.908 -15.757 18.258 1.00 91.62 220 ASN A CA 1
ATOM 1624 C C . ASN A 1 220 ? 10.046 -14.861 19.513 1.00 91.62 220 ASN A C 1
ATOM 1626 O O . ASN A 1 220 ? 11.158 -14.571 19.938 1.00 91.62 220 ASN A O 1
ATOM 1630 N N . GLY A 1 221 ? 8.939 -14.356 20.067 1.00 91.94 221 GLY A N 1
ATOM 1631 C CA . GLY A 1 221 ? 8.917 -13.502 21.259 1.00 91.94 221 GLY A CA 1
ATOM 1632 C C . GLY A 1 221 ? 9.203 -12.017 21.011 1.00 91.94 221 GLY A C 1
ATOM 1633 O O . GLY A 1 221 ? 9.000 -11.205 21.914 1.00 91.94 221 GLY A O 1
ATOM 1634 N N . THR A 1 222 ? 9.619 -11.619 19.803 1.00 92.44 222 THR A N 1
ATOM 1635 C CA . THR A 1 222 ? 9.887 -10.208 19.486 1.00 92.44 222 THR A CA 1
ATOM 1636 C C . THR A 1 222 ? 8.593 -9.393 19.491 1.00 92.44 222 THR A C 1
ATOM 1638 O O . THR A 1 222 ? 7.607 -9.784 18.862 1.00 92.44 222 THR A O 1
ATOM 1641 N N . LYS A 1 223 ? 8.595 -8.226 20.148 1.00 91.56 223 LYS A N 1
ATOM 1642 C CA . LYS A 1 223 ? 7.461 -7.291 20.115 1.00 91.56 223 LYS A CA 1
ATOM 1643 C C . LYS A 1 223 ? 7.126 -6.895 18.673 1.00 91.56 223 LYS A C 1
ATOM 1645 O O . LYS A 1 223 ? 8.002 -6.653 17.848 1.00 91.56 223 LYS A O 1
ATOM 1650 N N . MET A 1 224 ? 5.835 -6.804 18.390 1.00 92.06 224 MET A N 1
ATOM 1651 C CA . MET A 1 224 ? 5.287 -6.266 17.155 1.00 92.06 224 MET A CA 1
ATOM 1652 C C . MET A 1 224 ? 4.520 -4.983 17.459 1.00 92.06 224 MET A C 1
ATOM 1654 O O . MET A 1 224 ? 3.640 -4.982 18.321 1.00 92.06 224 MET A O 1
ATOM 1658 N N . ASN A 1 225 ? 4.817 -3.909 16.732 1.00 89.69 225 ASN A N 1
ATOM 1659 C CA . ASN A 1 225 ? 3.966 -2.724 16.717 1.00 89.69 225 ASN A CA 1
ATOM 1660 C C . ASN A 1 225 ? 2.786 -2.981 15.765 1.00 89.69 225 ASN A C 1
ATOM 1662 O O . ASN A 1 225 ? 2.981 -3.397 14.622 1.00 89.69 225 ASN A O 1
ATOM 1666 N N . VAL A 1 226 ? 1.565 -2.769 16.253 1.00 94.25 226 VAL A N 1
ATOM 1667 C CA . VAL A 1 226 ? 0.339 -2.903 15.459 1.00 94.25 226 VAL A CA 1
ATOM 1668 C C . VAL A 1 226 ? 0.009 -1.544 14.857 1.00 94.25 226 VAL A C 1
ATOM 1670 O O . VAL A 1 226 ? -0.178 -0.582 15.595 1.00 94.25 226 VAL A O 1
ATOM 1673 N N . SER A 1 227 ? -0.075 -1.495 13.528 1.00 94.31 227 SER A N 1
ATOM 1674 C CA . SER A 1 227 ? -0.469 -0.300 12.763 1.00 94.31 227 SER A CA 1
ATOM 1675 C C . SER A 1 227 ? -1.976 -0.224 12.520 1.00 94.31 227 SER A C 1
ATOM 1677 O O . SER A 1 227 ? -2.514 0.858 12.358 1.00 94.31 227 SER A O 1
ATOM 1679 N N . ALA A 1 228 ? -2.682 -1.360 12.503 1.00 97.31 228 ALA A N 1
ATOM 1680 C CA . ALA A 1 228 ? -4.130 -1.372 12.316 1.00 97.31 228 ALA A CA 1
ATOM 1681 C C . ALA A 1 228 ? -4.788 -2.632 12.891 1.00 97.31 228 ALA A C 1
ATOM 1683 O O . ALA A 1 228 ? -4.122 -3.667 13.012 1.00 97.31 228 ALA A O 1
ATOM 1684 N N . ILE A 1 229 ? -6.082 -2.568 13.231 1.00 97.81 229 ILE A N 1
ATOM 1685 C CA . ILE A 1 229 ? -6.785 -3.639 13.960 1.00 97.81 229 ILE A CA 1
ATOM 1686 C C . ILE A 1 229 ? -8.271 -3.753 13.604 1.00 97.81 229 ILE A C 1
ATOM 1688 O O . ILE A 1 229 ? -9.000 -2.763 13.582 1.00 97.81 229 ILE A O 1
ATOM 1692 N N . ARG A 1 230 ? -8.754 -4.990 13.417 1.00 96.75 230 ARG A N 1
ATOM 1693 C CA . ARG A 1 230 ? -10.183 -5.321 13.299 1.00 96.75 230 ARG A CA 1
ATOM 1694 C C . ARG A 1 230 ? -10.535 -6.576 14.086 1.00 96.75 230 ARG A C 1
ATOM 1696 O O . ARG A 1 230 ? -9.831 -7.580 14.008 1.00 96.75 230 ARG A O 1
ATOM 1703 N N . GLY A 1 231 ? -11.649 -6.537 14.814 1.00 94.38 231 GLY A N 1
ATOM 1704 C CA . GLY A 1 231 ? -12.276 -7.745 15.349 1.00 94.38 231 GLY A CA 1
ATOM 1705 C C . GLY A 1 231 ? -12.901 -8.551 14.211 1.00 94.38 231 GLY A C 1
ATOM 1706 O O . GLY A 1 231 ? -13.674 -8.003 13.427 1.00 94.38 231 GLY A O 1
ATOM 1707 N N . VAL A 1 232 ? -12.560 -9.836 14.092 1.00 93.31 232 VAL A N 1
ATOM 1708 C CA . VAL A 1 232 ? -12.951 -10.649 12.920 1.00 93.31 232 VAL A CA 1
ATOM 1709 C C . VAL A 1 232 ? -13.817 -11.858 13.244 1.00 93.31 232 VAL A C 1
ATOM 1711 O O . VAL A 1 232 ? -14.518 -12.347 12.358 1.00 93.31 232 VAL A O 1
ATOM 1714 N N . ARG A 1 233 ? -13.781 -12.336 14.492 1.00 91.69 233 ARG A N 1
ATOM 1715 C CA . ARG A 1 233 ? -14.567 -13.482 14.963 1.00 91.69 233 ARG A CA 1
ATOM 1716 C C . ARG A 1 233 ? -14.676 -13.462 16.484 1.00 91.69 233 ARG A C 1
ATOM 1718 O O . ARG A 1 233 ? -13.717 -13.105 17.158 1.00 91.69 233 ARG A O 1
ATOM 1725 N N . HIS A 1 234 ? -15.815 -13.901 16.999 1.00 90.25 234 HIS A N 1
ATOM 1726 C CA . HIS A 1 234 ? -16.054 -14.149 18.417 1.00 90.25 234 HIS A CA 1
ATOM 1727 C C . HIS A 1 234 ? -16.578 -15.582 18.550 1.00 90.25 234 HIS A C 1
ATOM 1729 O O . HIS A 1 234 ? -17.601 -15.910 17.953 1.00 90.25 234 HIS A O 1
ATOM 1735 N N . ALA A 1 235 ? -15.810 -16.467 19.190 1.00 91.44 235 ALA A N 1
ATOM 1736 C CA . ALA A 1 235 ? -16.150 -17.886 19.322 1.00 91.44 235 ALA A CA 1
ATOM 1737 C C . ALA A 1 235 ? -15.305 -18.566 20.410 1.00 91.44 235 ALA A C 1
ATOM 1739 O O . ALA A 1 235 ? -14.155 -18.188 20.626 1.00 91.44 235 ALA A O 1
ATOM 1740 N N . GLY A 1 236 ? -15.852 -19.605 21.049 1.00 89.31 236 GLY A N 1
ATOM 1741 C CA . GLY A 1 236 ? -15.098 -20.487 21.950 1.00 89.31 236 GLY A CA 1
ATOM 1742 C C . GLY A 1 236 ? -14.473 -19.792 23.164 1.00 89.31 236 GLY A C 1
ATOM 1743 O O . GLY A 1 236 ? -13.405 -20.211 23.598 1.00 89.31 236 GLY A O 1
ATOM 1744 N N . GLY A 1 237 ? -15.083 -18.715 23.675 1.00 90.31 237 GLY A N 1
ATOM 1745 C CA . GLY A 1 237 ? -14.532 -17.936 24.789 1.00 90.31 237 GLY A CA 1
ATOM 1746 C C . GLY A 1 237 ? -13.442 -16.939 24.382 1.00 90.31 237 GLY A C 1
ATOM 1747 O O . GLY A 1 237 ? -12.697 -16.467 25.241 1.00 90.31 237 GLY A O 1
ATOM 1748 N N . TYR A 1 238 ? -13.293 -16.639 23.087 1.00 93.31 238 TYR A N 1
ATOM 1749 C CA . TYR A 1 238 ? -12.254 -15.751 22.567 1.00 93.31 238 TYR A CA 1
ATOM 1750 C C . TYR A 1 238 ? -12.793 -14.724 21.572 1.00 93.31 238 TYR A C 1
ATOM 1752 O O . TYR A 1 238 ? -13.548 -15.040 20.648 1.00 93.31 238 TYR A O 1
ATOM 1760 N N . GLN A 1 239 ? -12.274 -13.502 21.685 1.00 94.12 239 GLN A N 1
ATOM 1761 C CA . GLN A 1 239 ? -12.336 -12.494 20.635 1.00 94.12 239 GLN A CA 1
ATOM 1762 C C . GLN A 1 239 ? -11.069 -12.568 19.775 1.00 94.12 239 GLN A C 1
ATOM 1764 O O . GLN A 1 239 ? -9.953 -12.416 20.274 1.00 94.12 239 GLN A O 1
ATOM 1769 N N . TYR A 1 240 ? -11.245 -12.757 18.469 1.00 95.88 240 TYR A N 1
ATOM 1770 C CA . TYR A 1 240 ? -10.170 -12.840 17.483 1.00 95.88 240 TYR A CA 1
ATOM 1771 C C . TYR A 1 240 ? -10.010 -11.516 16.748 1.00 95.88 240 TYR A C 1
ATOM 1773 O O . TYR A 1 240 ? -10.997 -10.871 16.367 1.00 95.88 240 TYR A O 1
ATOM 1781 N N . PHE A 1 241 ? -8.759 -11.153 16.496 1.00 97.06 241 PHE A N 1
ATOM 1782 C CA . PHE A 1 241 ? -8.379 -9.937 15.799 1.00 97.06 241 PHE A CA 1
ATOM 1783 C C . PHE A 1 241 ? -7.529 -10.271 14.589 1.00 97.06 241 PHE A C 1
ATOM 1785 O O . PHE A 1 241 ? -6.614 -11.086 14.670 1.00 97.06 241 PHE A O 1
ATOM 1792 N N . LEU A 1 242 ? -7.799 -9.577 13.491 1.00 97.25 242 LEU A N 1
ATOM 1793 C CA . LEU A 1 242 ? -6.850 -9.418 12.405 1.00 97.25 242 LEU A CA 1
ATOM 1794 C C . LEU A 1 242 ? -6.133 -8.083 12.627 1.00 97.25 242 LEU A C 1
ATOM 1796 O O . LEU A 1 242 ? -6.777 -7.067 12.901 1.00 97.25 242 LEU A O 1
ATOM 1800 N N . VAL A 1 243 ? -4.808 -8.086 12.537 1.00 97.38 243 VAL A N 1
ATOM 1801 C CA . VAL A 1 243 ? -3.974 -6.894 12.709 1.00 97.38 243 VAL A CA 1
ATOM 1802 C C . VAL A 1 243 ? -2.917 -6.785 11.633 1.00 97.38 243 VAL A C 1
ATOM 1804 O O . VAL A 1 243 ? -2.499 -7.787 11.055 1.00 97.38 243 VAL A O 1
ATOM 1807 N N . LYS A 1 244 ? -2.458 -5.560 11.391 1.00 94.00 244 LYS A N 1
ATOM 1808 C CA . LYS A 1 244 ? -1.453 -5.253 10.376 1.00 94.00 244 LYS A CA 1
ATOM 1809 C C . LYS A 1 244 ? -0.201 -4.636 10.997 1.00 94.00 244 LYS A C 1
ATOM 1811 O O . LYS A 1 244 ? -0.305 -3.735 11.832 1.00 94.00 244 LYS A O 1
ATOM 1816 N N . ALA A 1 245 ? 0.973 -5.060 10.534 1.00 91.56 245 ALA A N 1
ATOM 1817 C CA . ALA A 1 245 ? 2.257 -4.389 10.744 1.00 91.56 245 ALA A CA 1
ATOM 1818 C C . ALA A 1 245 ? 2.945 -4.205 9.379 1.00 91.56 245 ALA A C 1
ATOM 1820 O O . ALA A 1 245 ? 3.312 -5.191 8.729 1.00 91.56 245 ALA A O 1
ATOM 1821 N N . GLY A 1 246 ? 3.064 -2.957 8.913 1.00 88.88 246 GLY A N 1
ATOM 1822 C CA . GLY A 1 246 ? 3.419 -2.667 7.518 1.00 88.88 246 GLY A CA 1
ATOM 1823 C C . GLY A 1 246 ? 2.347 -3.206 6.565 1.00 88.88 246 GLY A C 1
ATOM 1824 O O . GLY A 1 246 ? 1.177 -2.916 6.761 1.00 88.88 246 GLY A O 1
ATOM 1825 N N . MET A 1 247 ? 2.728 -4.042 5.595 1.00 91.19 247 MET A N 1
ATOM 1826 C CA . MET A 1 247 ? 1.802 -4.751 4.686 1.00 91.19 247 MET A CA 1
ATOM 1827 C C . MET A 1 247 ? 1.549 -6.216 5.083 1.00 91.19 247 MET A C 1
ATOM 1829 O O . MET A 1 247 ? 0.952 -6.989 4.336 1.00 91.19 247 MET A O 1
ATOM 1833 N N . SER A 1 248 ? 2.046 -6.649 6.245 1.00 94.00 248 SER A N 1
ATOM 1834 C CA . SER A 1 248 ? 1.855 -8.021 6.724 1.00 94.00 248 SER A CA 1
ATOM 1835 C C . SER A 1 248 ? 0.715 -8.100 7.728 1.00 94.00 248 SER A C 1
ATOM 1837 O O . SER A 1 248 ? 0.649 -7.302 8.666 1.00 94.00 248 SER A O 1
ATOM 1839 N N . PHE A 1 249 ? -0.139 -9.103 7.553 1.00 97.31 249 PHE A N 1
ATOM 1840 C CA . PHE A 1 249 ? -1.297 -9.361 8.393 1.00 97.31 249 PHE A CA 1
ATOM 1841 C C . PHE A 1 249 ? -1.057 -10.544 9.326 1.00 97.31 249 PHE A C 1
ATOM 1843 O O . PHE A 1 249 ? -0.485 -11.572 8.949 1.00 97.31 249 PHE A O 1
ATOM 1850 N N . TYR A 1 250 ? -1.528 -10.387 10.557 1.00 97.12 250 TYR A N 1
ATOM 1851 C CA . TYR A 1 250 ? -1.378 -11.341 11.643 1.00 97.12 250 TYR A CA 1
ATOM 1852 C C . TYR A 1 250 ? -2.709 -11.522 12.364 1.00 97.12 250 TYR A C 1
ATOM 1854 O O . TYR A 1 250 ? -3.545 -10.621 12.375 1.00 97.12 250 TYR A O 1
ATOM 1862 N N . THR A 1 251 ? -2.886 -12.673 13.000 1.00 97.31 251 THR A N 1
ATOM 1863 C CA . THR A 1 251 ? -4.000 -12.925 13.913 1.00 97.31 251 THR A CA 1
ATOM 1864 C C . THR A 1 251 ? -3.501 -13.060 15.342 1.00 97.31 251 THR A C 1
ATOM 1866 O O . THR A 1 251 ? -2.450 -13.655 15.582 1.00 97.31 251 THR A O 1
ATOM 1869 N N . PHE A 1 252 ? -4.266 -12.542 16.294 1.00 97.00 252 PHE A N 1
ATOM 1870 C CA . PHE A 1 252 ? -4.181 -12.948 17.693 1.00 97.00 252 PHE A CA 1
ATOM 1871 C C . PHE A 1 252 ? -5.590 -13.036 18.272 1.00 97.00 252 PHE A C 1
ATOM 1873 O O . PHE A 1 252 ? -6.557 -12.530 17.697 1.00 97.00 252 PHE A O 1
ATOM 1880 N N . ARG A 1 253 ? -5.710 -13.661 19.440 1.00 96.00 253 ARG A N 1
ATOM 1881 C CA . ARG A 1 253 ? -6.971 -13.745 20.172 1.00 96.00 253 ARG A CA 1
ATOM 1882 C C . ARG A 1 253 ? -6.799 -13.315 21.617 1.00 96.00 253 ARG A C 1
ATOM 1884 O O . ARG A 1 253 ? -5.721 -13.454 22.190 1.00 96.00 253 ARG A O 1
ATOM 1891 N N . VAL A 1 254 ? -7.875 -12.804 22.194 1.00 94.88 254 VAL A N 1
ATOM 1892 C CA . VAL A 1 254 ? -7.969 -12.424 23.604 1.00 94.88 254 VAL A CA 1
ATOM 1893 C C . VAL A 1 254 ? -9.087 -13.249 24.213 1.00 94.88 254 VAL A C 1
ATOM 1895 O O . VAL A 1 254 ? -10.184 -13.283 23.658 1.00 94.88 254 VAL A O 1
ATOM 1898 N N . ALA A 1 255 ? -8.805 -13.933 25.322 1.00 91.38 255 ALA A N 1
ATOM 1899 C CA . ALA A 1 255 ? -9.842 -14.652 26.053 1.00 91.38 255 ALA A CA 1
ATOM 1900 C C . ALA A 1 255 ? -10.885 -13.662 26.587 1.00 91.38 255 ALA A C 1
ATOM 1902 O O . ALA A 1 255 ? -10.551 -12.545 26.996 1.00 91.38 255 ALA A O 1
ATOM 1903 N N . GLU A 1 256 ? -12.148 -14.063 26.589 1.00 86.44 256 GLU A N 1
ATOM 1904 C CA . GLU A 1 256 ? -13.217 -13.307 27.231 1.00 86.44 256 GLU A CA 1
ATOM 1905 C C . GLU A 1 256 ? -12.882 -13.070 28.708 1.00 86.44 256 GLU A C 1
ATOM 1907 O O . GLU A 1 256 ? -12.309 -13.921 29.385 1.00 86.44 256 GLU A O 1
ATOM 1912 N N . GLY A 1 257 ? -13.147 -11.858 29.194 1.00 81.94 257 GLY A N 1
ATOM 1913 C CA . GLY A 1 257 ? -12.788 -11.448 30.554 1.00 81.94 257 GLY A CA 1
ATOM 1914 C C . GLY A 1 257 ? -11.290 -11.218 30.812 1.00 81.94 257 GLY A C 1
ATOM 1915 O O . GLY A 1 257 ? -10.953 -10.623 31.839 1.00 81.94 257 GLY A O 1
ATOM 1916 N N . ALA A 1 258 ? -10.376 -11.593 29.901 1.00 87.88 258 ALA A N 1
ATOM 1917 C CA . ALA A 1 258 ? -8.945 -11.327 30.077 1.00 87.88 258 ALA A CA 1
ATOM 1918 C C . ALA A 1 258 ? -8.705 -9.831 30.290 1.00 87.88 258 ALA A C 1
ATOM 1920 O O . ALA A 1 258 ? -9.303 -9.002 29.606 1.00 87.88 258 ALA A O 1
ATOM 1921 N N . LYS A 1 259 ? -7.835 -9.451 31.226 1.00 87.31 259 LYS A N 1
ATOM 1922 C CA . LYS A 1 259 ? -7.515 -8.042 31.494 1.00 87.31 259 LYS A CA 1
ATOM 1923 C C . LYS A 1 259 ? -6.273 -7.612 30.718 1.00 87.31 259 LYS A C 1
ATOM 1925 O O . LYS A 1 259 ? -5.350 -8.403 30.522 1.00 87.31 259 LYS A O 1
ATOM 1930 N N . GLY A 1 260 ? -6.266 -6.362 30.258 1.00 94.50 260 GLY A N 1
ATOM 1931 C CA . GLY A 1 260 ? -5.035 -5.740 29.794 1.00 94.50 260 GLY A CA 1
ATOM 1932 C C . GLY A 1 260 ? -4.147 -5.411 30.995 1.00 94.50 260 GLY A C 1
ATOM 1933 O O . GLY A 1 260 ? -4.638 -5.216 32.107 1.00 94.50 260 GLY A O 1
ATOM 1934 N N . GLY A 1 261 ? -2.844 -5.346 30.764 1.00 96.75 261 GLY A N 1
ATOM 1935 C CA . GLY A 1 261 ? -1.863 -4.994 31.785 1.00 96.75 261 GLY A CA 1
ATOM 1936 C C . GLY A 1 261 ? -1.615 -3.487 31.868 1.00 96.75 261 GLY A C 1
ATOM 1937 O O . GLY A 1 261 ? -2.228 -2.695 31.146 1.00 96.75 261 GLY A O 1
ATOM 1938 N N . SER A 1 262 ? -0.695 -3.075 32.737 1.00 95.69 262 SER A N 1
ATOM 1939 C CA . SER A 1 262 ? -0.255 -1.677 32.822 1.00 95.69 262 SER A CA 1
ATOM 1940 C C . SER A 1 262 ? 0.630 -1.297 31.624 1.00 95.69 262 SER A C 1
ATOM 1942 O O . SER A 1 262 ? 0.991 -2.140 30.803 1.00 95.69 262 SER A O 1
ATOM 1944 N N . LYS A 1 263 ? 1.023 -0.020 31.514 1.00 94.38 263 LYS A N 1
ATOM 1945 C CA . LYS A 1 263 ? 1.988 0.418 30.489 1.00 94.38 263 LYS A CA 1
ATOM 1946 C C . LYS A 1 263 ? 3.355 -0.266 30.650 1.00 94.38 263 LYS A C 1
ATOM 1948 O O . LYS A 1 263 ? 3.965 -0.629 29.651 1.00 94.38 263 LYS A O 1
ATOM 1953 N N . SER A 1 264 ? 3.816 -0.452 31.890 1.00 95.38 264 SER A N 1
ATOM 1954 C CA . SER A 1 264 ? 5.095 -1.100 32.222 1.00 95.38 264 SER A CA 1
ATOM 1955 C C . SER A 1 264 ? 5.024 -2.630 32.218 1.00 95.38 264 SER A C 1
ATOM 1957 O O . SER A 1 264 ? 6.049 -3.298 32.119 1.00 95.38 264 SER A O 1
ATOM 1959 N N . SER A 1 265 ? 3.829 -3.210 32.322 1.00 96.31 265 SER A N 1
ATOM 1960 C CA . SER A 1 265 ? 3.616 -4.661 32.327 1.00 96.31 265 SER A CA 1
ATOM 1961 C C . SER A 1 265 ? 2.334 -5.027 31.571 1.00 96.31 265 SER A C 1
ATOM 1963 O O . SER A 1 265 ? 1.356 -5.459 32.184 1.00 96.31 265 SER A O 1
ATOM 1965 N N . PRO A 1 266 ? 2.299 -4.824 30.240 1.00 96.81 266 PRO A N 1
ATOM 1966 C CA . PRO A 1 266 ? 1.134 -5.135 29.416 1.00 96.81 266 PRO A CA 1
ATOM 1967 C C . PRO A 1 266 ? 0.944 -6.648 29.258 1.00 96.81 266 PRO A C 1
ATOM 1969 O O . PRO A 1 266 ? 1.911 -7.414 29.224 1.00 96.81 266 PRO A O 1
ATOM 1972 N N . THR A 1 267 ? -0.305 -7.081 29.078 1.00 97.88 267 THR A N 1
ATOM 1973 C CA . THR A 1 267 ? -0.637 -8.494 28.852 1.00 97.88 267 THR A CA 1
ATOM 1974 C C . THR A 1 267 ? -0.092 -8.936 27.497 1.00 97.88 267 THR A C 1
ATOM 1976 O O . THR A 1 267 ? -0.397 -8.329 26.471 1.00 97.88 267 THR A O 1
ATOM 1979 N N . LYS A 1 268 ? 0.725 -9.989 27.460 1.00 96.62 268 LYS A N 1
ATOM 1980 C CA . LYS A 1 268 ? 1.306 -10.487 26.206 1.00 96.62 268 LYS A CA 1
ATOM 1981 C C . LYS A 1 268 ? 0.295 -11.337 25.437 1.00 96.62 268 LYS A C 1
ATOM 1983 O O . LYS A 1 268 ? -0.371 -12.185 26.024 1.00 96.62 268 LYS A O 1
ATOM 1988 N N . VAL A 1 269 ? 0.222 -11.139 24.124 1.00 96.75 269 VAL A N 1
ATOM 1989 C CA . VAL A 1 269 ? -0.537 -11.985 23.193 1.00 96.75 269 VAL A CA 1
ATOM 1990 C C . VAL A 1 269 ? 0.334 -12.332 21.991 1.00 96.75 269 VAL A C 1
ATOM 1992 O O . VAL A 1 269 ? 0.964 -11.457 21.395 1.00 96.75 269 VAL A O 1
ATOM 1995 N N . THR A 1 270 ? 0.391 -13.610 21.631 1.00 96.81 270 THR A N 1
ATOM 1996 C CA . THR A 1 270 ? 1.160 -14.055 20.465 1.00 96.81 270 THR A CA 1
ATOM 1997 C C . THR A 1 270 ? 0.369 -13.785 19.190 1.00 96.81 270 THR A C 1
ATOM 1999 O O . THR A 1 270 ? -0.791 -14.179 19.073 1.00 96.81 270 THR A O 1
ATOM 2002 N N . ALA A 1 271 ? 1.005 -13.107 18.239 1.00 96.69 271 ALA A N 1
ATOM 2003 C CA . ALA A 1 271 ? 0.483 -12.812 16.919 1.00 96.69 271 ALA A CA 1
ATOM 2004 C C . ALA A 1 271 ? 1.103 -13.756 15.881 1.00 96.69 271 ALA A C 1
ATOM 2006 O O . ALA A 1 271 ? 2.327 -13.875 15.768 1.00 96.69 271 ALA A O 1
ATOM 2007 N N . TYR A 1 272 ? 0.245 -14.400 15.098 1.00 96.44 272 TYR A N 1
ATOM 2008 C CA . TYR A 1 272 ? 0.613 -15.395 14.096 1.00 96.44 272 TYR A CA 1
ATOM 2009 C C . TYR A 1 272 ? 0.430 -14.836 12.690 1.00 96.44 272 TYR A C 1
ATOM 2011 O O . TYR A 1 272 ? -0.621 -14.278 12.379 1.00 96.44 272 TYR A O 1
ATOM 2019 N N . LYS A 1 273 ? 1.446 -14.965 11.832 1.00 95.88 273 LYS A N 1
ATOM 2020 C CA . LYS A 1 273 ? 1.424 -14.420 10.469 1.00 95.88 273 LYS A CA 1
ATOM 2021 C C . LYS A 1 273 ? 0.420 -15.178 9.607 1.00 95.88 273 LYS A C 1
ATOM 2023 O O . LYS A 1 273 ? 0.484 -16.406 9.500 1.00 95.88 273 LYS A O 1
ATOM 2028 N N . MET A 1 274 ? -0.469 -14.425 8.968 1.00 95.56 274 MET A N 1
ATOM 2029 C CA . MET A 1 274 ? -1.523 -14.953 8.107 1.00 95.56 274 MET A CA 1
ATOM 2030 C C . MET A 1 274 ? -1.161 -14.817 6.636 1.00 95.56 274 MET A C 1
ATOM 2032 O O . MET A 1 274 ? -1.298 -15.791 5.909 1.00 95.56 274 MET A O 1
ATOM 2036 N N . PHE A 1 275 ? -0.719 -13.631 6.215 1.00 95.56 275 PHE A N 1
ATOM 2037 C CA . PHE A 1 275 ? -0.343 -13.329 4.834 1.00 95.56 275 PHE A CA 1
ATOM 2038 C C . PHE A 1 275 ? 0.324 -11.950 4.727 1.00 95.56 275 PHE A C 1
ATOM 2040 O O . PHE A 1 275 ? 0.357 -11.179 5.692 1.00 95.56 275 PHE A O 1
ATOM 2047 N N . THR A 1 276 ? 0.848 -11.625 3.550 1.00 93.38 276 THR A N 1
ATOM 2048 C CA . THR A 1 276 ? 1.285 -10.279 3.159 1.00 93.38 276 THR A CA 1
ATOM 2049 C C . THR A 1 276 ? 0.440 -9.809 1.970 1.00 93.38 276 THR A C 1
ATOM 2051 O O . THR A 1 276 ? 0.006 -10.630 1.170 1.00 93.38 276 THR A O 1
ATOM 2054 N N . ILE A 1 277 ? 0.163 -8.511 1.860 1.00 91.88 277 ILE A N 1
ATOM 2055 C CA . ILE A 1 277 ? -0.474 -7.935 0.665 1.00 91.88 277 ILE A CA 1
ATOM 2056 C C . ILE A 1 277 ? 0.570 -7.259 -0.224 1.00 91.88 277 ILE A C 1
ATOM 2058 O O . ILE A 1 277 ? 1.547 -6.704 0.284 1.00 91.88 277 ILE A O 1
ATOM 2062 N N . ASP A 1 278 ? 0.352 -7.298 -1.533 1.00 87.31 278 ASP A N 1
ATOM 2063 C CA . ASP A 1 278 ? 1.069 -6.481 -2.507 1.00 87.31 278 ASP A CA 1
ATOM 2064 C C . ASP A 1 278 ? 0.115 -5.426 -3.068 1.00 87.31 278 ASP A C 1
ATOM 2066 O O . ASP A 1 278 ? -1.014 -5.738 -3.435 1.00 87.31 278 ASP A O 1
ATOM 2070 N N . THR A 1 279 ? 0.548 -4.171 -3.104 1.00 88.38 279 THR A N 1
ATOM 2071 C CA . THR A 1 279 ? -0.247 -3.071 -3.664 1.00 88.38 279 THR A CA 1
ATOM 2072 C C . THR A 1 279 ? 0.052 -2.850 -5.143 1.00 88.38 279 THR A C 1
ATOM 2074 O O . THR A 1 279 ? -0.725 -2.199 -5.844 1.00 88.38 279 THR A O 1
ATOM 2077 N N . ARG A 1 280 ? 1.174 -3.386 -5.636 1.00 77.75 280 ARG A N 1
ATOM 2078 C CA . ARG A 1 280 ? 1.564 -3.296 -7.038 1.00 77.75 280 ARG A CA 1
ATOM 2079 C C . ARG A 1 280 ? 0.569 -4.071 -7.875 1.00 77.75 280 ARG A C 1
ATOM 2081 O O . ARG A 1 280 ? 0.090 -5.126 -7.464 1.00 77.75 280 ARG A O 1
ATOM 2088 N N . ASN A 1 281 ? 0.308 -3.570 -9.078 1.00 75.62 281 ASN A N 1
ATOM 2089 C CA . ASN A 1 281 ? -0.654 -4.147 -10.019 1.00 75.62 281 ASN A CA 1
ATOM 2090 C C . ASN A 1 281 ? -2.127 -3.947 -9.622 1.00 75.62 281 ASN A C 1
ATOM 2092 O O . ASN A 1 281 ? -3.006 -4.567 -10.216 1.00 75.62 281 ASN A O 1
ATOM 2096 N N . ALA A 1 282 ? -2.424 -3.068 -8.655 1.00 84.00 282 ALA A N 1
ATOM 2097 C CA . ALA A 1 282 ? -3.789 -2.595 -8.462 1.00 84.00 282 ALA A CA 1
ATOM 2098 C C . ALA A 1 282 ? -4.307 -1.966 -9.764 1.00 84.00 282 ALA A C 1
ATOM 2100 O O . ALA A 1 282 ? -3.711 -1.018 -10.286 1.00 84.00 282 ALA A O 1
ATOM 2101 N N . LEU A 1 283 ? -5.414 -2.507 -10.270 1.00 80.44 283 LEU A N 1
ATOM 2102 C CA . LEU A 1 283 ? -6.072 -2.023 -11.475 1.00 80.44 283 LEU A CA 1
ATOM 2103 C C . LEU A 1 283 ? -7.177 -1.035 -11.110 1.00 80.44 283 LEU A C 1
ATOM 2105 O O . LEU A 1 283 ? -7.969 -1.269 -10.192 1.00 80.44 283 LEU A O 1
ATOM 2109 N N . PHE A 1 284 ? -7.239 0.045 -11.879 1.00 80.19 284 PHE A N 1
ATOM 2110 C CA . PHE A 1 284 ? -8.253 1.083 -11.796 1.00 80.19 284 PHE A CA 1
ATOM 2111 C C . PHE A 1 284 ? -8.896 1.239 -13.172 1.00 80.19 284 PHE A C 1
ATOM 2113 O O . PHE A 1 284 ? -8.218 1.541 -14.153 1.00 80.19 284 PHE A O 1
ATOM 2120 N N . ALA A 1 285 ? -10.208 1.033 -13.248 1.00 74.00 285 ALA A N 1
ATOM 2121 C CA . ALA A 1 285 ? -10.997 1.343 -14.431 1.00 74.00 285 ALA A CA 1
ATOM 2122 C C . ALA A 1 285 ? -11.076 2.860 -14.666 1.00 74.00 285 ALA A C 1
ATOM 2124 O O . ALA A 1 285 ? -11.341 3.633 -13.741 1.00 74.00 285 ALA A O 1
ATOM 2125 N N . SER A 1 286 ? -10.874 3.267 -15.910 1.00 64.88 286 SER A N 1
ATOM 2126 C CA . SER A 1 286 ? -11.112 4.613 -16.431 1.00 64.88 286 SER A CA 1
ATOM 2127 C C . SER A 1 286 ? -12.577 4.796 -16.848 1.00 64.88 286 SER A C 1
ATOM 2129 O O . SER A 1 286 ? -13.365 3.849 -16.846 1.00 64.88 286 SER A O 1
ATOM 2131 N N . SER A 1 287 ? -12.948 6.016 -17.244 1.00 57.94 287 SER A N 1
ATOM 2132 C CA . SER A 1 287 ? -14.298 6.348 -17.727 1.00 57.94 287 SER A CA 1
ATOM 2133 C C . SER A 1 287 ? -14.741 5.538 -18.950 1.00 57.94 287 SER A C 1
ATOM 2135 O O . SER A 1 287 ? -15.938 5.363 -19.148 1.00 57.94 287 SER A O 1
ATOM 2137 N N . ASN A 1 288 ? -13.795 5.016 -19.738 1.00 60.12 288 ASN A N 1
ATOM 2138 C CA . ASN A 1 288 ? -14.067 4.263 -20.967 1.00 60.12 288 ASN A CA 1
ATOM 2139 C C . ASN A 1 288 ? -13.966 2.744 -20.751 1.00 60.12 288 ASN A C 1
ATOM 2141 O O . ASN A 1 288 ? -13.769 1.997 -21.702 1.00 60.12 288 ASN A O 1
ATOM 2145 N N . SER A 1 289 ? -14.033 2.279 -19.499 1.00 59.47 289 SER A N 1
ATOM 2146 C CA . SER A 1 289 ? -13.827 0.871 -19.111 1.00 59.47 289 SER A CA 1
ATOM 2147 C C . SER A 1 289 ? -12.437 0.298 -19.437 1.00 59.47 289 SER A C 1
ATOM 2149 O O . SER A 1 289 ? -12.203 -0.887 -19.226 1.00 59.47 289 SER A O 1
ATOM 2151 N N . ALA A 1 290 ? -11.486 1.124 -19.892 1.00 65.38 290 ALA A N 1
ATOM 2152 C CA . ALA A 1 290 ? -10.078 0.743 -19.986 1.00 65.38 290 ALA A CA 1
ATOM 2153 C C . ALA A 1 290 ? -9.445 0.725 -18.588 1.00 65.38 290 ALA A C 1
ATOM 2155 O O . ALA A 1 290 ? -9.774 1.578 -17.762 1.00 65.38 290 ALA A O 1
ATOM 2156 N N . TYR A 1 291 ? -8.525 -0.198 -18.322 1.00 70.88 291 TYR A N 1
ATOM 2157 C CA . TYR A 1 291 ? -7.849 -0.317 -17.029 1.00 70.88 291 TYR A CA 1
ATOM 2158 C C . TYR A 1 291 ? -6.452 0.301 -17.061 1.00 70.88 291 TYR A C 1
ATOM 2160 O O . TYR A 1 291 ? -5.770 0.273 -18.081 1.00 70.88 291 TYR A O 1
ATOM 2168 N N . GLY A 1 292 ? -6.015 0.832 -15.921 1.00 73.88 292 GLY A N 1
ATOM 2169 C CA . GLY A 1 292 ? -4.652 1.313 -15.714 1.00 73.88 292 GLY A CA 1
ATOM 2170 C C . GLY A 1 292 ? -4.169 1.078 -14.287 1.00 73.88 292 GLY A C 1
ATOM 2171 O O . GLY A 1 292 ? -4.938 0.692 -13.405 1.00 73.88 292 GLY A O 1
ATOM 2172 N N . THR A 1 293 ? -2.883 1.322 -14.060 1.00 81.00 293 THR A N 1
ATOM 2173 C CA . THR A 1 293 ? -2.229 1.220 -12.751 1.00 81.00 293 THR A CA 1
ATOM 2174 C C . THR A 1 293 ? -1.887 2.607 -12.206 1.00 81.00 293 THR A C 1
ATOM 2176 O O . THR A 1 293 ? -1.938 3.614 -12.916 1.00 81.00 293 THR A O 1
ATOM 2179 N N . ILE A 1 294 ? -1.561 2.671 -10.914 1.00 82.56 294 ILE A N 1
ATOM 2180 C CA . ILE A 1 294 ? -0.934 3.850 -10.310 1.00 82.56 294 ILE A CA 1
ATOM 2181 C C . ILE A 1 294 ? 0.551 3.557 -10.139 1.00 82.56 294 ILE A C 1
ATOM 2183 O O . ILE A 1 294 ? 0.934 2.561 -9.521 1.00 82.56 294 ILE A O 1
ATOM 2187 N N . ASP A 1 295 ? 1.379 4.453 -10.661 1.00 81.12 295 ASP A N 1
ATOM 2188 C CA . ASP A 1 295 ? 2.828 4.336 -10.580 1.00 81.12 295 ASP A CA 1
ATOM 2189 C C . ASP A 1 295 ? 3.314 4.349 -9.126 1.00 81.12 295 ASP A C 1
ATOM 2191 O O . ASP A 1 295 ? 2.971 5.244 -8.349 1.00 81.12 295 ASP A O 1
ATOM 2195 N N . ASN A 1 296 ? 4.184 3.393 -8.786 1.00 81.00 296 ASN A N 1
ATOM 2196 C CA . ASN A 1 296 ? 4.848 3.291 -7.481 1.00 81.00 296 ASN A CA 1
ATOM 2197 C C . ASN A 1 296 ? 3.879 3.242 -6.284 1.00 81.00 296 ASN A C 1
ATOM 2199 O O . ASN A 1 296 ? 4.196 3.735 -5.201 1.00 81.00 296 ASN A O 1
ATOM 2203 N N . LEU A 1 297 ? 2.685 2.668 -6.456 1.00 87.12 297 LEU A N 1
ATOM 2204 C CA . LEU A 1 297 ? 1.659 2.598 -5.409 1.00 87.12 297 LEU A CA 1
ATOM 2205 C C . LEU A 1 297 ? 2.147 1.925 -4.112 1.00 87.12 297 LEU A C 1
ATOM 2207 O O . LEU A 1 297 ? 1.626 2.173 -3.032 1.00 87.12 297 LEU A O 1
ATOM 2211 N N . GLU A 1 298 ? 3.163 1.074 -4.173 1.00 86.38 298 GLU A N 1
ATOM 2212 C CA . GLU A 1 298 ? 3.791 0.461 -3.001 1.00 86.38 298 GLU A CA 1
ATOM 2213 C C . GLU A 1 298 ? 4.587 1.407 -2.109 1.00 86.38 298 GLU A C 1
ATOM 2215 O O . GLU A 1 298 ? 4.927 1.032 -0.989 1.00 86.38 298 GLU A O 1
ATOM 2220 N N . THR A 1 299 ? 4.956 2.587 -2.610 1.00 86.50 299 THR A N 1
ATOM 2221 C CA . THR A 1 299 ? 5.662 3.590 -1.806 1.00 86.50 299 THR A CA 1
ATOM 2222 C C . THR A 1 299 ? 4.683 4.474 -1.050 1.00 86.50 299 THR A C 1
ATOM 2224 O O . THR A 1 299 ? 5.108 5.337 -0.286 1.00 86.50 299 THR A O 1
ATOM 2227 N N . TRP A 1 300 ? 3.383 4.304 -1.292 1.00 92.00 300 TRP A N 1
ATOM 2228 C CA . TRP A 1 300 ? 2.348 5.076 -0.636 1.00 92.00 300 TRP A CA 1
ATOM 2229 C C . TRP A 1 300 ? 2.223 4.633 0.823 1.00 92.00 300 TRP A C 1
ATOM 2231 O O . TRP A 1 300 ? 2.345 3.454 1.174 1.00 92.00 300 TRP A O 1
ATOM 2241 N N . ILE A 1 301 ? 1.989 5.615 1.685 1.00 92.31 301 ILE A N 1
ATOM 2242 C CA . ILE A 1 301 ? 1.757 5.423 3.113 1.00 92.31 301 ILE A CA 1
ATOM 2243 C C . ILE A 1 301 ? 0.454 4.638 3.265 1.00 92.31 301 ILE A C 1
ATOM 2245 O O . ILE A 1 301 ? -0.475 4.828 2.492 1.00 92.31 301 ILE A O 1
ATOM 2249 N N . ASN A 1 302 ? 0.379 3.718 4.221 1.00 91.38 302 ASN A N 1
ATOM 2250 C CA . ASN A 1 302 ? -0.803 2.882 4.423 1.00 91.38 302 ASN A CA 1
ATOM 2251 C C . ASN A 1 302 ? -1.209 2.888 5.891 1.00 91.38 302 ASN A C 1
ATOM 2253 O O . ASN A 1 302 ? -0.389 2.595 6.764 1.00 91.38 302 ASN A O 1
ATOM 2257 N N . GLN A 1 303 ? -2.482 3.170 6.143 1.00 85.19 303 GLN A N 1
ATOM 2258 C CA . GLN A 1 303 ? -3.053 3.298 7.479 1.00 85.19 303 GLN A CA 1
ATOM 2259 C C . GLN A 1 303 ? -4.437 2.649 7.528 1.00 85.19 303 GLN A C 1
ATOM 2261 O O . GLN A 1 303 ? -5.129 2.553 6.513 1.00 85.19 303 GLN A O 1
ATOM 2266 N N . GLY A 1 304 ? -4.798 2.133 8.705 1.00 95.44 304 GLY A N 1
ATOM 2267 C CA . GLY A 1 304 ? -6.066 1.440 8.926 1.00 95.44 304 GLY A CA 1
ATOM 2268 C C . GLY A 1 304 ? -6.316 0.234 8.004 1.00 95.44 304 GLY A C 1
ATOM 2269 O O . GLY A 1 304 ? -5.462 -0.177 7.216 1.00 95.44 304 GLY A O 1
ATOM 2270 N N . PHE A 1 305 ? -7.487 -0.390 8.140 1.00 97.56 305 PHE A N 1
ATOM 2271 C CA . PHE A 1 305 ? -8.126 -1.203 7.089 1.00 97.56 305 PHE A CA 1
ATOM 2272 C C . PHE A 1 305 ? -9.560 -1.574 7.482 1.00 97.56 305 PHE A C 1
ATOM 2274 O O . PHE A 1 305 ? -9.834 -1.844 8.640 1.00 97.56 305 PHE A O 1
ATOM 2281 N N . GLY A 1 306 ? -10.485 -1.696 6.536 1.00 94.62 306 GLY A N 1
ATOM 2282 C CA . GLY A 1 306 ? -11.802 -2.297 6.754 1.00 94.62 306 GLY A CA 1
ATOM 2283 C C . GLY A 1 306 ? -11.770 -3.823 6.645 1.00 94.62 306 GLY A C 1
ATOM 2284 O O . GLY A 1 306 ? -11.014 -4.370 5.850 1.00 94.62 306 GLY A O 1
ATOM 2285 N N . TYR A 1 307 ? -12.630 -4.519 7.393 1.00 93.06 307 TYR A N 1
ATOM 2286 C CA . TYR A 1 307 ? -12.892 -5.953 7.218 1.00 93.06 307 TYR A CA 1
ATOM 2287 C C . TYR A 1 307 ? -14.394 -6.205 7.129 1.00 93.06 307 TYR A C 1
ATOM 2289 O O . TYR A 1 307 ? -15.190 -5.563 7.813 1.00 93.06 307 TYR A O 1
ATOM 2297 N N . THR A 1 308 ? -14.779 -7.165 6.296 1.00 87.44 308 THR A N 1
ATOM 2298 C CA . THR A 1 308 ? -16.161 -7.620 6.154 1.00 87.44 308 THR A CA 1
ATOM 2299 C C . THR A 1 308 ? -16.210 -9.140 6.213 1.00 87.44 308 THR A C 1
ATOM 2301 O O . THR A 1 308 ? -15.616 -9.837 5.391 1.00 87.44 308 THR A O 1
ATOM 2304 N N . SER A 1 309 ? -16.940 -9.668 7.195 1.00 83.12 309 SER A N 1
ATOM 2305 C CA . SER A 1 309 ? -17.087 -11.110 7.396 1.00 83.12 309 SER A CA 1
ATOM 2306 C C . SER A 1 309 ? -17.963 -11.780 6.337 1.00 83.12 309 SER A C 1
ATOM 2308 O O . SER A 1 309 ? -17.778 -12.974 6.110 1.00 83.12 309 SER A O 1
ATOM 2310 N N . ASN A 1 310 ? -18.865 -11.034 5.689 1.00 81.12 310 ASN A N 1
ATOM 2311 C CA . ASN A 1 310 ? -19.769 -11.553 4.658 1.00 81.12 310 ASN A CA 1
ATOM 2312 C C . ASN A 1 310 ? -19.033 -11.799 3.337 1.00 81.12 310 ASN A C 1
ATOM 2314 O O . ASN A 1 310 ? -19.084 -12.902 2.813 1.00 81.12 310 ASN A O 1
ATOM 2318 N N . GLN A 1 311 ? -18.290 -10.799 2.844 1.00 83.81 311 GLN A N 1
ATOM 2319 C CA . GLN A 1 311 ? -17.485 -10.945 1.620 1.00 83.81 311 GLN A CA 1
ATOM 2320 C C . GLN A 1 311 ? -16.153 -11.658 1.871 1.00 83.81 311 GLN A C 1
ATOM 2322 O O . GLN A 1 311 ? -15.468 -11.999 0.916 1.00 83.81 311 GLN A O 1
ATOM 2327 N N . LYS A 1 312 ? -15.754 -11.821 3.144 1.00 86.88 312 LYS A N 1
ATOM 2328 C CA . LYS A 1 312 ? -14.411 -12.271 3.538 1.00 86.88 312 LYS A CA 1
ATOM 2329 C C . LYS A 1 312 ? -13.316 -11.445 2.859 1.00 86.88 312 LYS A C 1
ATOM 2331 O O . LYS A 1 312 ? -12.368 -11.987 2.305 1.00 86.88 312 LYS A O 1
ATOM 2336 N N . ALA A 1 313 ? -13.455 -10.125 2.927 1.00 91.69 313 ALA A N 1
ATOM 2337 C CA . ALA A 1 313 ? -12.562 -9.186 2.261 1.00 91.69 313 ALA A CA 1
ATOM 2338 C C . ALA A 1 313 ? -12.006 -8.145 3.236 1.00 91.69 313 ALA A C 1
ATOM 2340 O O . ALA A 1 313 ? -12.658 -7.788 4.227 1.00 91.69 313 ALA A O 1
ATOM 2341 N N . ILE A 1 314 ? -10.813 -7.642 2.923 1.00 95.31 314 ILE A N 1
ATOM 2342 C CA . ILE A 1 314 ? -10.228 -6.461 3.566 1.00 95.31 314 ILE A CA 1
ATOM 2343 C C . ILE A 1 314 ? -10.132 -5.301 2.576 1.00 95.31 314 ILE A C 1
ATOM 2345 O O . ILE A 1 314 ? -9.959 -5.517 1.381 1.00 95.31 314 ILE A O 1
ATOM 2349 N N . TYR A 1 315 ? -10.240 -4.082 3.095 1.00 95.75 315 TYR A N 1
ATOM 2350 C CA . TYR A 1 315 ? -10.199 -2.826 2.347 1.00 95.75 315 TYR A CA 1
ATOM 2351 C C . TYR A 1 315 ? -9.092 -1.968 2.953 1.00 95.75 315 TYR A C 1
ATOM 2353 O O . TYR A 1 315 ? -9.190 -1.585 4.115 1.00 95.75 315 TYR A O 1
ATOM 2361 N N . VAL A 1 316 ? -8.019 -1.711 2.216 1.00 97.50 316 VAL A N 1
ATOM 2362 C CA . VAL A 1 316 ? -6.784 -1.134 2.760 1.00 97.50 316 VAL A CA 1
ATOM 2363 C C . VAL A 1 316 ? -6.523 0.225 2.113 1.00 97.50 316 VAL A C 1
ATOM 2365 O O . VAL A 1 316 ? -6.186 0.263 0.927 1.00 97.50 316 VAL A O 1
ATOM 2368 N N . PRO A 1 317 ? -6.692 1.332 2.856 1.00 97.19 317 PRO A N 1
ATOM 2369 C CA . PRO A 1 317 ? -6.296 2.655 2.399 1.00 97.19 317 PRO A CA 1
ATOM 2370 C C . PRO A 1 317 ? -4.781 2.770 2.196 1.00 97.19 317 PRO A C 1
ATOM 2372 O O . PRO A 1 317 ? -3.984 2.293 3.009 1.00 97.19 317 PRO A O 1
ATOM 2375 N N . VAL A 1 318 ? -4.396 3.433 1.110 1.00 96.31 318 VAL A N 1
ATOM 2376 C CA . VAL A 1 318 ? -3.034 3.881 0.816 1.00 96.31 318 VAL A CA 1
ATOM 2377 C C . VAL A 1 318 ? -3.065 5.323 0.308 1.00 96.31 318 VAL A C 1
ATOM 2379 O O . VAL A 1 318 ? -4.016 5.727 -0.360 1.00 96.31 318 VAL A O 1
ATOM 2382 N N . PHE A 1 319 ? -2.024 6.093 0.603 1.00 94.81 319 PHE A N 1
ATOM 2383 C CA . PHE A 1 319 ? -1.976 7.542 0.452 1.00 94.81 319 PHE A CA 1
ATOM 2384 C C . PHE A 1 319 ? -0.607 8.024 -0.047 1.00 94.81 319 PHE A C 1
ATOM 2386 O O . PHE A 1 319 ? 0.439 7.588 0.433 1.00 94.81 319 PHE A O 1
ATOM 2393 N N . ASN A 1 320 ? -0.590 8.964 -0.992 1.00 93.19 320 ASN A N 1
ATOM 2394 C CA . ASN A 1 320 ? 0.650 9.442 -1.613 1.00 93.19 320 ASN A CA 1
ATOM 2395 C C . ASN A 1 320 ? 1.470 10.438 -0.766 1.00 93.19 320 ASN A C 1
ATOM 2397 O O . ASN A 1 320 ? 2.472 10.958 -1.256 1.00 93.19 320 ASN A O 1
ATOM 2401 N N . GLY A 1 321 ? 1.047 10.752 0.462 1.00 93.94 321 GLY A N 1
ATOM 2402 C CA . GLY A 1 321 ? 1.680 11.780 1.296 1.00 93.94 321 GLY A CA 1
ATOM 2403 C C . GLY A 1 321 ? 1.168 13.205 1.047 1.00 93.94 321 GLY A C 1
ATOM 2404 O O . GLY A 1 321 ? 1.688 14.142 1.650 1.00 93.94 321 GLY A O 1
ATOM 2405 N N . LYS A 1 322 ? 0.167 13.394 0.171 1.00 93.56 322 LYS A N 1
ATOM 2406 C CA . LYS A 1 322 ? -0.457 14.698 -0.098 1.00 93.56 322 LYS A CA 1
ATOM 2407 C C . LYS A 1 322 ? -1.987 14.668 -0.207 1.00 93.56 322 LYS A C 1
ATOM 2409 O O . LYS A 1 322 ? -2.668 15.151 0.689 1.00 93.56 322 LYS A O 1
ATOM 2414 N N . ASP A 1 323 ? -2.542 14.158 -1.305 1.00 93.06 323 ASP A N 1
ATOM 2415 C CA . ASP A 1 323 ? -3.965 14.336 -1.642 1.00 93.06 323 ASP A CA 1
ATOM 2416 C C . ASP A 1 323 ? -4.589 13.252 -2.542 1.00 93.06 323 ASP A C 1
ATOM 2418 O O . ASP A 1 323 ? -5.756 13.368 -2.944 1.00 93.06 323 ASP A O 1
ATOM 2422 N N . ASP A 1 324 ? -3.832 12.206 -2.870 1.00 94.06 324 ASP A N 1
ATOM 2423 C CA . ASP A 1 324 ? -4.275 11.088 -3.702 1.00 94.06 324 ASP A CA 1
ATOM 2424 C C . ASP A 1 324 ? -4.301 9.825 -2.845 1.00 94.06 324 ASP A C 1
ATOM 2426 O O . ASP A 1 324 ? -3.311 9.479 -2.196 1.00 94.06 324 ASP A O 1
ATOM 2430 N N . ASN A 1 325 ? -5.454 9.162 -2.827 1.00 95.06 325 ASN A N 1
ATOM 2431 C CA . ASN A 1 325 ? -5.690 7.975 -2.021 1.00 95.06 325 ASN A CA 1
ATOM 2432 C C . ASN A 1 325 ? -6.199 6.853 -2.907 1.00 95.06 325 ASN A C 1
ATOM 2434 O O . ASN A 1 325 ? -6.994 7.085 -3.821 1.00 95.06 325 ASN A O 1
ATOM 2438 N N . ALA A 1 326 ? -5.830 5.627 -2.564 1.00 94.75 326 ALA A N 1
ATOM 2439 C CA . ALA A 1 326 ? -6.511 4.445 -3.047 1.00 94.75 326 ALA A CA 1
ATOM 2440 C C . ALA A 1 326 ? -7.014 3.600 -1.877 1.00 94.75 326 ALA A C 1
ATOM 2442 O O . ALA A 1 326 ? -6.413 3.585 -0.810 1.00 94.75 326 ALA A O 1
ATOM 2443 N N . ILE A 1 327 ? -8.118 2.885 -2.077 1.00 95.69 327 ILE A N 1
ATOM 2444 C CA . ILE A 1 327 ? -8.540 1.811 -1.172 1.00 95.69 327 ILE A CA 1
ATOM 2445 C C . ILE A 1 327 ? -8.450 0.520 -1.971 1.00 95.69 327 ILE A C 1
ATOM 2447 O O . ILE A 1 327 ? -9.169 0.344 -2.957 1.00 95.69 327 ILE A O 1
ATOM 2451 N N . LEU A 1 328 ? -7.537 -0.352 -1.557 1.00 94.62 328 LEU A N 1
ATOM 2452 C CA . LEU A 1 328 ? -7.247 -1.610 -2.233 1.00 94.62 328 LEU A CA 1
ATOM 2453 C C . LEU A 1 328 ? -7.996 -2.749 -1.560 1.00 94.62 328 LEU A C 1
ATOM 2455 O O . LEU A 1 328 ? -7.978 -2.861 -0.332 1.00 94.62 328 LEU A O 1
ATOM 2459 N N . VAL A 1 329 ? -8.659 -3.586 -2.350 1.00 93.12 329 VAL A N 1
ATOM 2460 C CA . VAL A 1 329 ? -9.522 -4.645 -1.813 1.00 93.12 329 VAL A CA 1
ATOM 2461 C C . VAL A 1 329 ? -8.891 -6.004 -2.040 1.00 93.12 329 VAL A C 1
ATOM 2463 O O . VAL A 1 329 ? -8.434 -6.284 -3.139 1.00 93.12 329 VAL A O 1
ATOM 2466 N N . TYR A 1 330 ? -8.890 -6.863 -1.024 1.00 92.62 330 TYR A N 1
ATOM 2467 C CA . TYR A 1 330 ? -8.282 -8.193 -1.102 1.00 92.62 330 TYR A CA 1
ATOM 2468 C C . TYR A 1 330 ? -9.258 -9.259 -0.616 1.00 92.62 330 TYR A C 1
ATOM 2470 O O . TYR A 1 330 ? -9.889 -9.093 0.433 1.00 92.62 330 TYR A O 1
ATOM 2478 N N . ASP A 1 331 ? -9.334 -10.368 -1.351 1.00 90.81 331 ASP A N 1
ATOM 2479 C CA . ASP A 1 331 ? -10.007 -11.586 -0.902 1.00 90.81 331 ASP A CA 1
ATOM 2480 C C . ASP A 1 331 ? -9.149 -12.283 0.160 1.00 90.81 331 ASP A C 1
ATOM 2482 O O . ASP A 1 331 ? -8.000 -12.657 -0.083 1.00 90.81 331 ASP A O 1
ATOM 2486 N N . VAL A 1 332 ? -9.718 -12.468 1.348 1.00 92.31 332 VAL A N 1
ATOM 2487 C CA . VAL A 1 332 ? -9.066 -13.149 2.467 1.00 92.31 332 VAL A CA 1
ATOM 2488 C C . VAL A 1 332 ? -9.806 -14.414 2.900 1.00 92.31 332 VAL A C 1
ATOM 2490 O O . VAL A 1 332 ? -9.469 -14.980 3.942 1.00 92.31 332 VAL A O 1
ATOM 2493 N N . ALA A 1 333 ? -10.772 -14.907 2.119 1.00 90.50 333 ALA A N 1
ATOM 2494 C CA . ALA A 1 333 ? -11.606 -16.064 2.451 1.00 90.50 333 ALA A CA 1
ATOM 2495 C C . ALA A 1 333 ? -10.788 -17.310 2.794 1.00 90.50 333 ALA A C 1
ATOM 2497 O O . ALA A 1 333 ? -11.060 -17.976 3.791 1.00 90.50 333 ALA A O 1
ATOM 2498 N N . LYS A 1 334 ? -9.728 -17.586 2.024 1.00 89.81 334 LYS A N 1
ATOM 2499 C CA . LYS A 1 334 ? -8.830 -18.731 2.259 1.00 89.81 334 LYS A CA 1
ATOM 2500 C C . LYS A 1 334 ? -7.966 -18.586 3.511 1.00 89.81 334 LYS A C 1
ATOM 2502 O O . LYS A 1 334 ? -7.387 -19.574 3.969 1.00 89.81 334 LYS A O 1
ATOM 2507 N N . TYR A 1 335 ? -7.822 -17.379 4.052 1.00 90.38 335 TYR A N 1
ATOM 2508 C CA . TYR A 1 335 ? -6.883 -17.082 5.132 1.00 90.38 335 TYR A CA 1
ATOM 2509 C C . TYR A 1 335 ? -7.594 -16.811 6.453 1.00 90.38 335 TYR A C 1
ATOM 2511 O O . TYR A 1 335 ? -7.169 -17.324 7.482 1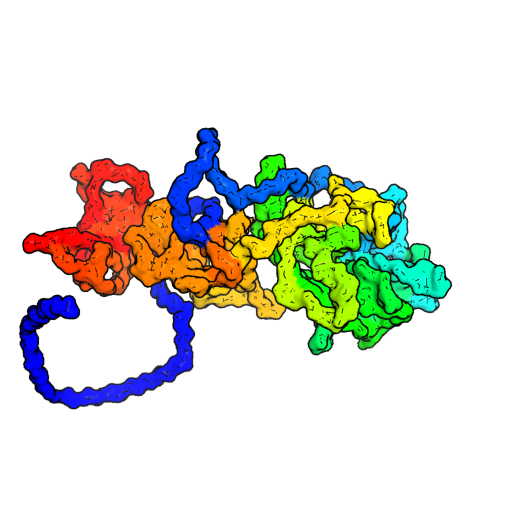.00 90.38 335 TYR A O 1
ATOM 2519 N N . VAL A 1 336 ? -8.709 -16.085 6.441 1.00 92.00 336 VAL A N 1
ATOM 2520 C CA . VAL A 1 336 ? -9.484 -15.734 7.638 1.00 92.00 336 VAL A CA 1
ATOM 2521 C C . VAL A 1 336 ? -10.630 -16.736 7.819 1.00 92.00 336 VAL A C 1
ATOM 2523 O O . VAL A 1 336 ? -11.813 -16.400 7.760 1.00 92.00 336 VAL A O 1
ATOM 2526 N N . THR A 1 337 ? -10.264 -18.004 8.022 1.00 94.06 337 THR A N 1
ATOM 2527 C CA . THR A 1 337 ? -11.198 -19.101 8.322 1.00 94.06 337 THR A CA 1
ATOM 2528 C C . THR A 1 337 ? -11.203 -19.422 9.812 1.00 94.06 337 THR A C 1
ATOM 2530 O O . THR A 1 337 ? -10.228 -19.151 10.512 1.00 94.06 337 THR A O 1
ATOM 2533 N N . ALA A 1 338 ? -12.276 -20.049 10.304 1.00 94.75 338 ALA A N 1
ATOM 2534 C CA . ALA A 1 338 ? -12.339 -20.519 11.689 1.00 94.75 338 ALA A CA 1
ATOM 2535 C C . ALA A 1 338 ? -11.129 -21.406 12.043 1.00 94.75 338 ALA A C 1
ATOM 2537 O O . ALA A 1 338 ? -10.397 -21.100 12.980 1.00 94.75 338 ALA A O 1
ATOM 2538 N N . ALA A 1 339 ? -10.846 -22.413 11.210 1.00 95.19 339 ALA A N 1
ATOM 2539 C CA . ALA A 1 339 ? -9.729 -23.334 11.404 1.00 95.19 339 ALA A CA 1
ATOM 2540 C C . ALA A 1 339 ? -8.365 -22.624 11.488 1.00 95.19 339 ALA A C 1
ATOM 2542 O O . ALA A 1 339 ? -7.575 -22.927 12.378 1.00 95.19 339 ALA A O 1
ATOM 2543 N N . LYS A 1 340 ? -8.082 -21.655 10.602 1.00 94.88 340 LYS A N 1
ATOM 2544 C CA . LYS A 1 340 ? -6.803 -20.924 10.628 1.00 94.88 340 LYS A CA 1
ATOM 2545 C C . LYS A 1 340 ? -6.702 -19.960 11.810 1.00 94.88 340 LYS A C 1
ATOM 2547 O O . LYS A 1 340 ? -5.624 -19.817 12.378 1.00 94.88 340 LYS A O 1
ATOM 2552 N N . LEU A 1 341 ? -7.808 -19.327 12.203 1.00 94.88 341 LEU A N 1
ATOM 2553 C CA . LEU A 1 341 ? -7.849 -18.470 13.390 1.00 94.88 341 LEU A CA 1
ATOM 2554 C C . LEU A 1 341 ? -7.619 -19.275 14.681 1.00 94.88 341 LEU A C 1
ATOM 2556 O O . LEU A 1 341 ? -6.945 -18.782 15.581 1.00 94.88 341 LEU A O 1
ATOM 2560 N N . ASP A 1 342 ? -8.124 -20.508 14.754 1.00 95.00 342 ASP A N 1
ATOM 2561 C CA . ASP A 1 342 ? -7.977 -21.395 15.919 1.00 95.00 342 ASP A CA 1
ATOM 2562 C C . ASP A 1 342 ? -6.614 -22.099 15.994 1.00 95.00 342 ASP A C 1
ATOM 2564 O O . ASP A 1 342 ? -6.226 -22.585 17.055 1.00 95.00 342 ASP A O 1
ATOM 2568 N N . ALA 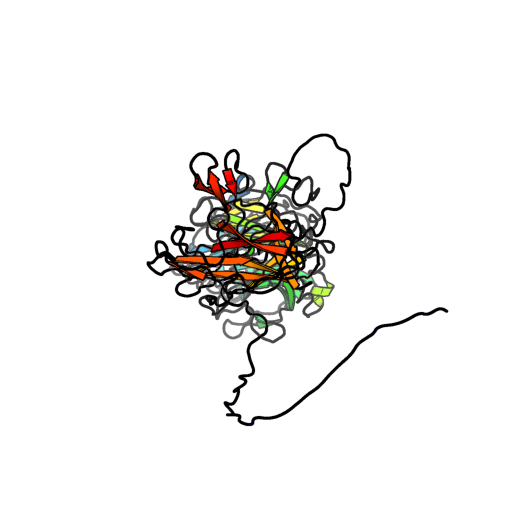A 1 343 ? -5.859 -22.130 14.893 1.00 93.38 343 ALA A N 1
ATOM 2569 C CA . ALA A 1 343 ? -4.660 -22.953 14.765 1.00 93.38 343 ALA A CA 1
ATOM 2570 C C . ALA A 1 343 ? -3.471 -22.522 15.646 1.00 93.38 343 ALA A C 1
ATOM 2572 O O . ALA A 1 343 ? -2.531 -23.301 15.788 1.00 93.38 343 ALA A O 1
ATOM 2573 N N . ASN A 1 344 ? -3.474 -21.295 16.194 1.00 91.12 344 ASN A N 1
ATOM 2574 C CA . ASN A 1 344 ? -2.380 -20.728 17.002 1.00 91.12 344 ASN A CA 1
ATOM 2575 C C . ASN A 1 344 ? -0.982 -20.939 16.382 1.00 91.12 344 ASN A C 1
ATOM 2577 O O . ASN A 1 344 ? -0.015 -21.270 17.071 1.00 91.12 344 ASN A O 1
ATOM 2581 N N . LYS A 1 345 ? -0.877 -20.780 15.059 1.00 94.44 345 LYS A N 1
ATOM 2582 C CA . LYS A 1 345 ? 0.370 -20.916 14.298 1.00 94.44 345 LYS A CA 1
ATOM 2583 C C . LYS A 1 345 ? 0.343 -20.039 13.053 1.00 94.44 345 LYS A C 1
ATOM 2585 O O . LYS A 1 345 ? -0.723 -19.640 12.586 1.00 94.44 345 LYS A O 1
ATOM 2590 N N . ASN A 1 346 ? 1.519 -19.768 12.491 1.00 93.12 346 ASN A N 1
ATOM 2591 C CA . ASN A 1 346 ? 1.624 -19.082 11.203 1.00 93.12 346 ASN A CA 1
ATOM 2592 C C . ASN A 1 346 ? 0.946 -19.935 10.114 1.00 93.12 346 ASN A C 1
ATOM 2594 O O . ASN A 1 346 ? 1.264 -21.114 9.977 1.00 93.12 346 ASN A O 1
ATOM 2598 N N . CYS A 1 347 ? 0.019 -19.347 9.352 1.00 87.94 347 CYS A N 1
ATOM 2599 C CA . CYS A 1 347 ? -0.807 -20.064 8.364 1.00 87.94 347 CYS A CA 1
ATOM 2600 C C . CYS A 1 347 ? -0.619 -19.577 6.914 1.00 87.94 347 CYS A C 1
ATOM 2602 O O . CYS A 1 347 ? -1.325 -20.048 6.022 1.00 87.94 347 CYS A O 1
ATOM 2604 N N . GLY A 1 348 ? 0.307 -18.644 6.679 1.00 79.94 348 GLY A N 1
ATOM 2605 C CA . GLY A 1 348 ? 0.644 -18.136 5.344 1.00 79.94 348 GLY A CA 1
ATOM 2606 C C . GLY A 1 348 ? 1.842 -17.193 5.379 1.00 79.94 348 GLY A C 1
ATOM 2607 O O . GLY A 1 348 ? 1.790 -16.055 4.924 1.00 79.94 348 GLY A O 1
ATOM 2608 N N . SER A 1 349 ? 2.951 -17.643 5.974 1.00 76.50 349 SER A N 1
ATOM 2609 C CA . SER A 1 349 ? 4.151 -16.811 6.127 1.00 76.50 349 SER A CA 1
ATOM 2610 C C . SER A 1 349 ? 4.767 -16.366 4.797 1.00 76.50 349 SER A C 1
ATOM 2612 O O . SER A 1 349 ? 5.352 -15.279 4.755 1.00 76.50 349 SER A O 1
ATOM 2614 N N . ASN A 1 350 ? 4.583 -17.168 3.743 1.00 82.25 350 ASN A N 1
ATOM 2615 C CA . ASN A 1 350 ? 5.090 -16.936 2.387 1.00 82.25 350 ASN A CA 1
ATOM 2616 C C . ASN A 1 350 ? 3.991 -16.487 1.407 1.00 82.25 350 ASN A C 1
ATOM 2618 O O . ASN A 1 350 ? 4.281 -16.249 0.239 1.00 82.25 350 ASN A O 1
ATOM 2622 N N . GLU A 1 351 ? 2.747 -16.378 1.876 1.00 86.94 351 GLU A N 1
ATOM 2623 C CA . GLU A 1 351 ? 1.590 -16.072 1.037 1.00 86.94 351 GLU A CA 1
ATOM 2624 C C . GLU A 1 351 ? 1.496 -14.573 0.768 1.00 86.94 351 GLU A C 1
ATOM 2626 O O . GLU A 1 351 ? 1.597 -13.753 1.691 1.00 86.94 351 GLU A O 1
ATOM 2631 N N . ILE A 1 352 ? 1.284 -14.228 -0.501 1.00 86.94 352 ILE A N 1
ATOM 2632 C CA . ILE A 1 352 ? 1.141 -12.852 -0.977 1.00 86.94 352 ILE A CA 1
ATOM 2633 C C . ILE A 1 352 ? -0.186 -12.729 -1.712 1.00 86.94 352 ILE A C 1
ATOM 2635 O O . ILE A 1 352 ? -0.460 -13.484 -2.642 1.00 86.94 352 ILE A O 1
ATOM 2639 N N . LEU A 1 353 ? -1.010 -11.782 -1.273 1.00 88.25 353 LEU A N 1
ATOM 2640 C CA . LEU A 1 353 ? -2.307 -11.488 -1.869 1.00 88.25 353 LEU A CA 1
ATOM 2641 C C . LEU A 1 353 ? -2.183 -10.273 -2.780 1.00 88.25 353 LEU A C 1
ATOM 2643 O O . LEU A 1 353 ? -1.543 -9.286 -2.415 1.00 88.25 353 LEU A O 1
ATOM 2647 N N . TYR A 1 354 ? -2.866 -10.337 -3.917 1.00 85.75 354 TYR A N 1
ATOM 2648 C CA . TYR A 1 354 ? -2.960 -9.242 -4.875 1.00 85.75 354 TYR A CA 1
ATOM 2649 C C . TYR A 1 354 ? -4.316 -8.539 -4.775 1.00 85.75 354 TYR A C 1
ATOM 2651 O O . TYR A 1 354 ? -5.295 -9.168 -4.350 1.00 85.75 354 TYR A O 1
ATOM 2659 N N . PRO A 1 355 ? -4.395 -7.256 -5.169 1.00 87.44 355 PRO A N 1
ATOM 2660 C CA . PRO A 1 355 ? -5.641 -6.514 -5.146 1.00 87.44 355 PRO A CA 1
ATOM 2661 C C . PRO A 1 355 ? -6.676 -7.147 -6.078 1.00 87.44 355 PRO A C 1
ATOM 2663 O O . PRO A 1 355 ? -6.359 -7.756 -7.105 1.00 87.44 355 PRO A O 1
ATOM 2666 N N . SER A 1 356 ? -7.942 -6.980 -5.723 1.00 84.12 356 SER A N 1
ATOM 2667 C CA . SER A 1 356 ? -9.058 -7.349 -6.576 1.00 84.12 356 SER A CA 1
ATOM 2668 C C . SER A 1 356 ? -9.217 -6.395 -7.747 1.00 84.12 356 SER A C 1
ATOM 2670 O O . SER A 1 356 ? -8.568 -5.354 -7.813 1.00 84.12 356 SER A O 1
ATOM 2672 N N . THR A 1 357 ? -10.094 -6.743 -8.680 1.00 78.00 357 THR A N 1
ATOM 2673 C CA . THR A 1 357 ? -10.504 -5.828 -9.757 1.00 78.00 357 THR A CA 1
ATOM 2674 C C . THR A 1 357 ? -11.403 -4.686 -9.263 1.00 78.00 357 THR A C 1
ATOM 2676 O O . THR A 1 357 ? -11.644 -3.731 -9.999 1.00 78.00 357 THR A O 1
ATOM 2679 N N . LEU A 1 358 ? -11.865 -4.743 -8.009 1.00 84.44 358 LEU A N 1
ATOM 2680 C CA . LEU A 1 358 ? -12.531 -3.645 -7.318 1.00 84.44 358 LEU A CA 1
ATOM 2681 C C . LEU A 1 358 ? -11.508 -2.862 -6.490 1.00 84.44 358 LEU A C 1
ATOM 2683 O O . LEU A 1 358 ? -11.077 -3.330 -5.438 1.00 84.44 358 LEU A O 1
ATOM 2687 N N . ASN A 1 359 ? -11.174 -1.650 -6.928 1.00 88.06 359 ASN A N 1
ATOM 2688 C CA . ASN A 1 359 ? -10.383 -0.688 -6.160 1.00 88.06 359 ASN A CA 1
ATOM 2689 C C . ASN A 1 359 ? -10.993 0.714 -6.280 1.00 88.06 359 ASN A C 1
ATOM 2691 O O . ASN A 1 359 ? -11.738 1.022 -7.211 1.00 88.06 359 ASN A O 1
ATOM 2695 N N . PHE A 1 360 ? -10.665 1.578 -5.325 1.00 90.56 360 PHE A N 1
ATOM 2696 C CA . PHE A 1 360 ? -11.180 2.946 -5.238 1.00 90.56 360 PHE A CA 1
ATOM 2697 C C . PHE A 1 360 ? -10.012 3.915 -5.363 1.00 90.56 360 PHE A C 1
ATOM 2699 O O . PHE A 1 360 ? -8.970 3.649 -4.768 1.00 90.56 360 PHE A O 1
ATOM 2706 N N . ARG A 1 361 ? -10.176 5.041 -6.068 1.00 92.31 361 ARG A N 1
ATOM 2707 C CA . ARG A 1 361 ? -9.162 6.106 -6.124 1.00 92.31 361 ARG A CA 1
ATOM 2708 C C . ARG A 1 361 ? -9.797 7.450 -5.801 1.00 92.31 361 ARG A C 1
ATOM 2710 O O . ARG A 1 361 ? -10.456 8.065 -6.635 1.00 92.31 361 ARG A O 1
ATOM 2717 N N . ILE A 1 362 ? -9.584 7.916 -4.579 1.00 91.00 362 ILE A N 1
ATOM 2718 C CA . ILE A 1 362 ? -10.213 9.121 -4.048 1.00 91.00 362 ILE A CA 1
ATOM 2719 C C . ILE A 1 362 ? -9.160 10.226 -3.960 1.00 91.00 362 ILE A C 1
ATOM 2721 O O . ILE A 1 362 ? -8.369 10.289 -3.019 1.00 91.00 362 ILE A O 1
ATOM 2725 N N . LYS A 1 363 ? -9.167 11.110 -4.959 1.00 90.56 363 LYS A N 1
ATOM 2726 C CA . LYS A 1 363 ? -8.253 12.251 -5.052 1.00 90.56 363 LYS A CA 1
ATOM 2727 C C . LYS A 1 363 ? -8.984 13.563 -4.808 1.00 90.56 363 LYS A C 1
ATOM 2729 O O . LYS A 1 363 ? -9.990 13.839 -5.463 1.00 90.56 363 LYS A O 1
ATOM 2734 N N . LYS A 1 364 ? -8.443 14.406 -3.927 1.00 89.31 364 LYS A N 1
ATOM 2735 C CA . LYS A 1 364 ? -8.980 15.747 -3.666 1.00 89.31 364 LYS A CA 1
ATOM 2736 C C . LYS A 1 364 ? -7.860 16.742 -3.407 1.00 89.31 364 LYS A C 1
ATOM 2738 O O . LYS A 1 364 ? -7.336 16.802 -2.301 1.00 89.31 364 LYS A O 1
ATOM 2743 N N . SER A 1 365 ? -7.566 17.565 -4.419 1.00 89.19 365 SER A N 1
ATOM 2744 C CA . SER A 1 365 ? -6.503 18.580 -4.369 1.00 89.19 365 SER A CA 1
ATOM 2745 C C . SER A 1 365 ? -6.529 19.371 -3.063 1.00 89.19 365 SER A C 1
ATOM 2747 O O . SER A 1 365 ? -7.503 20.077 -2.779 1.00 89.19 365 SER A O 1
ATOM 2749 N N . SER A 1 366 ? -5.464 19.226 -2.278 1.00 88.38 366 SER A N 1
ATOM 2750 C CA . SER A 1 366 ? -5.280 19.859 -0.970 1.00 88.38 366 SER A CA 1
ATOM 2751 C C . SER A 1 366 ? -3.816 19.742 -0.523 1.00 88.38 366 SER A C 1
ATOM 2753 O O . SER A 1 366 ? -3.000 19.099 -1.185 1.00 88.38 366 SER A O 1
ATOM 2755 N N . LYS A 1 367 ? -3.454 20.392 0.592 1.00 91.75 367 LYS A N 1
ATOM 2756 C CA . LYS A 1 367 ? -2.135 20.191 1.215 1.00 91.75 367 LYS A CA 1
ATOM 2757 C C . LYS A 1 367 ? -2.053 18.828 1.910 1.00 91.75 367 LYS A C 1
ATOM 2759 O O . LYS A 1 367 ? -1.002 18.200 1.863 1.00 91.75 367 LYS A O 1
ATOM 2764 N N . LEU A 1 368 ? -3.147 18.416 2.548 1.00 94.06 368 LEU A N 1
ATOM 2765 C CA . LEU A 1 368 ? -3.322 17.109 3.167 1.00 94.06 368 LEU A CA 1
ATOM 2766 C C . LEU A 1 368 ? -4.772 16.652 2.967 1.00 94.06 368 LEU A C 1
ATOM 2768 O O . LEU A 1 368 ? -5.705 17.361 3.360 1.00 94.06 368 LEU A O 1
ATOM 2772 N N . PHE A 1 369 ? -4.947 15.472 2.389 1.00 94.69 369 PHE A N 1
ATOM 2773 C CA . PHE A 1 369 ? -6.197 14.721 2.346 1.00 94.69 369 PHE A CA 1
ATOM 2774 C C . PHE A 1 369 ? -5.844 13.236 2.369 1.00 94.69 369 PHE A C 1
ATOM 2776 O O . PHE A 1 369 ? -5.633 12.623 1.325 1.00 94.69 369 PHE A O 1
ATOM 2783 N N . GLU A 1 370 ? -5.735 12.691 3.574 1.00 96.31 370 GLU A N 1
ATOM 2784 C CA . GLU A 1 370 ? -5.375 11.301 3.841 1.00 96.31 370 GLU A CA 1
ATOM 2785 C C . GLU A 1 370 ? -6.606 10.534 4.313 1.00 96.31 370 GLU A C 1
ATOM 2787 O O . GLU A 1 370 ? -7.314 10.993 5.209 1.00 96.31 370 GLU A O 1
ATOM 2792 N N . ILE A 1 371 ? -6.867 9.368 3.724 1.00 97.50 371 ILE A N 1
ATOM 2793 C CA . ILE A 1 371 ? -7.835 8.408 4.254 1.00 97.50 371 ILE A CA 1
ATOM 2794 C C . ILE A 1 371 ? -7.139 7.568 5.326 1.00 97.50 371 ILE A C 1
ATOM 2796 O O . ILE A 1 371 ? -6.347 6.685 5.009 1.00 97.50 371 ILE A O 1
ATOM 2800 N N . GLU A 1 372 ? -7.480 7.825 6.586 1.00 97.00 372 GLU A N 1
ATOM 2801 C CA . GLU A 1 372 ? -6.843 7.195 7.752 1.00 97.00 372 GLU A CA 1
ATOM 2802 C C . GLU A 1 372 ? -7.325 5.754 7.963 1.00 97.00 372 GLU A C 1
ATOM 2804 O O . GLU A 1 372 ? -6.563 4.848 8.300 1.00 97.00 372 GLU A O 1
ATOM 2809 N N . SER A 1 373 ? -8.628 5.520 7.785 1.00 97.12 373 SER A N 1
ATOM 2810 C CA . SER A 1 373 ? -9.238 4.213 8.002 1.00 97.12 373 SER A CA 1
ATOM 2811 C C . SER A 1 373 ? -10.571 4.092 7.264 1.00 97.12 373 SER A C 1
ATOM 2813 O O . SER A 1 373 ? -11.156 5.068 6.787 1.00 97.12 373 SER A O 1
ATOM 2815 N N . CYS A 1 374 ? -11.066 2.863 7.142 1.00 96.44 374 CYS A N 1
ATOM 2816 C CA . CYS A 1 374 ? -12.342 2.588 6.493 1.00 96.44 374 CYS A CA 1
ATOM 2817 C C . CYS A 1 374 ? -13.064 1.383 7.103 1.00 96.44 374 CYS A C 1
ATOM 2819 O O . CYS A 1 374 ? -12.492 0.572 7.840 1.00 96.44 374 CYS A O 1
ATOM 2821 N N . GLY A 1 375 ? -14.353 1.267 6.808 1.00 93.25 375 GLY A N 1
ATOM 2822 C CA . GLY A 1 375 ? -15.190 0.172 7.271 1.00 93.25 375 GLY A CA 1
ATOM 2823 C C . GLY A 1 375 ? -16.599 0.251 6.706 1.00 93.25 375 GLY A C 1
ATOM 2824 O O . GLY A 1 375 ? -17.005 1.247 6.121 1.00 93.25 375 GLY A O 1
ATOM 2825 N N . PHE A 1 376 ? -17.361 -0.813 6.894 1.00 89.38 376 PHE A N 1
ATOM 2826 C CA . PHE A 1 376 ? -18.777 -0.844 6.545 1.00 89.38 376 PHE A CA 1
ATOM 2827 C C . PHE A 1 376 ? -19.598 -0.740 7.813 1.00 89.38 376 PHE A C 1
ATOM 2829 O O . PHE A 1 376 ? -19.136 -1.156 8.872 1.00 89.38 376 PHE A O 1
ATOM 2836 N N . ARG A 1 377 ? -20.852 -0.305 7.696 1.00 84.56 377 ARG A N 1
ATOM 2837 C CA . ARG A 1 377 ? -21.833 -0.534 8.759 1.00 84.56 377 ARG A CA 1
ATOM 2838 C C . ARG A 1 377 ? -22.028 -2.039 8.919 1.00 84.56 377 ARG A C 1
ATOM 2840 O O . ARG A 1 377 ? -22.741 -2.683 8.149 1.00 84.56 377 ARG A O 1
ATOM 2847 N N . THR A 1 378 ? -21.305 -2.625 9.865 1.00 62.66 378 THR A N 1
ATOM 2848 C CA . THR A 1 378 ? -21.389 -4.044 10.205 1.00 62.66 378 THR A CA 1
ATOM 2849 C C . THR A 1 378 ? -21.964 -4.191 11.599 1.00 62.66 378 THR A C 1
ATOM 2851 O O . THR A 1 378 ? -21.337 -3.782 12.574 1.00 62.66 378 THR A O 1
ATOM 2854 N N . GLY A 1 379 ? -23.110 -4.862 11.692 1.00 49.22 379 GLY A N 1
ATOM 2855 C CA . GLY A 1 379 ? -23.216 -5.929 12.676 1.00 49.22 379 GLY A CA 1
ATOM 2856 C C . GLY A 1 379 ? -22.475 -7.145 12.118 1.00 49.22 379 GLY A C 1
ATOM 2857 O O . GLY A 1 379 ? -22.179 -7.207 10.922 1.00 49.22 379 GLY A O 1
ATOM 2858 N N . GLN A 1 380 ? -22.185 -8.138 12.947 1.00 48.19 380 GLN A N 1
ATOM 2859 C CA . GLN A 1 380 ? -21.894 -9.496 12.477 1.00 48.19 380 GLN A CA 1
ATOM 2860 C C . GLN A 1 380 ? -23.184 -10.077 11.837 1.00 48.19 380 GLN A C 1
ATOM 2862 O O . GLN A 1 380 ? -23.822 -10.948 12.409 1.00 48.19 380 GLN A O 1
ATOM 2867 N N . GLY A 1 381 ? -23.649 -9.495 10.722 1.00 46.75 381 GLY A N 1
ATOM 2868 C CA . GLY A 1 381 ? -24.992 -9.670 10.156 1.00 46.75 381 GLY A CA 1
ATOM 2869 C C . GLY A 1 381 ? -25.416 -8.495 9.252 1.00 46.75 381 GLY A C 1
ATOM 2870 O O . GLY A 1 381 ? -24.965 -7.362 9.412 1.00 46.75 381 GLY A O 1
ATOM 2871 N N . THR A 1 382 ? -26.264 -8.775 8.265 1.00 49.38 382 THR A N 1
ATOM 2872 C CA . THR A 1 382 ? -26.571 -8.008 7.034 1.00 49.38 382 THR A CA 1
ATOM 2873 C C . THR A 1 382 ? -27.350 -6.685 7.169 1.00 49.38 382 THR A C 1
ATOM 2875 O O . THR A 1 382 ? -27.728 -6.119 6.152 1.00 49.38 382 THR A O 1
ATOM 2878 N N . ASN A 1 383 ? -27.570 -6.135 8.365 1.00 54.91 383 ASN A N 1
ATOM 2879 C CA . ASN A 1 383 ? -28.618 -5.115 8.587 1.00 54.91 383 ASN A CA 1
ATOM 2880 C C . ASN A 1 383 ? -28.178 -3.635 8.429 1.00 54.91 383 ASN A C 1
ATOM 2882 O O . ASN A 1 383 ? -28.838 -2.743 8.954 1.00 54.91 383 ASN A O 1
ATOM 2886 N N . GLY A 1 384 ? -27.057 -3.354 7.755 1.00 66.19 384 GLY A N 1
ATOM 2887 C CA . GLY A 1 384 ? -26.580 -1.985 7.474 1.00 66.19 384 GLY A CA 1
ATOM 2888 C C . GLY A 1 384 ? -26.854 -1.535 6.031 1.00 66.19 384 GLY A C 1
ATOM 2889 O O . GLY A 1 384 ? -27.169 -2.356 5.179 1.00 66.19 384 GLY A O 1
ATOM 2890 N N . ASP A 1 385 ? -26.648 -0.250 5.718 1.00 80.38 385 ASP A N 1
ATOM 2891 C CA . ASP A 1 385 ? -26.839 0.331 4.366 1.00 80.38 385 ASP A CA 1
ATOM 2892 C C . ASP A 1 385 ? -25.796 -0.103 3.310 1.00 80.38 385 ASP A C 1
ATOM 2894 O O . ASP A 1 385 ? -25.850 0.329 2.157 1.00 80.38 385 ASP A O 1
ATOM 2898 N N . LEU A 1 386 ? -24.881 -0.999 3.700 1.00 86.44 386 LEU A N 1
ATOM 2899 C CA . LEU A 1 386 ? -23.844 -1.635 2.882 1.00 86.44 386 LEU A CA 1
ATOM 2900 C C . LEU A 1 386 ? -22.821 -0.673 2.258 1.00 86.44 386 LEU A C 1
ATOM 2902 O O . LEU A 1 386 ? -21.966 -1.135 1.499 1.00 86.44 386 LEU A O 1
ATOM 2906 N N . TYR A 1 387 ? -22.855 0.619 2.588 1.00 90.88 387 TYR A N 1
ATOM 2907 C CA . TYR A 1 387 ? -21.883 1.577 2.071 1.00 90.88 387 TYR A CA 1
ATOM 2908 C C . TYR A 1 387 ? -20.523 1.433 2.754 1.00 90.88 387 TYR A C 1
ATOM 2910 O O . TYR A 1 387 ? -20.432 1.107 3.943 1.00 90.88 387 TYR A O 1
ATOM 2918 N N . LEU A 1 388 ? -19.459 1.703 1.994 1.00 92.94 388 LEU A N 1
ATOM 2919 C CA . LEU A 1 388 ? -18.113 1.839 2.543 1.00 92.94 388 LEU A CA 1
ATOM 2920 C C . LEU A 1 388 ? -17.935 3.248 3.110 1.00 92.94 388 LEU A C 1
ATOM 2922 O O . LEU A 1 388 ? -17.997 4.232 2.374 1.00 92.94 388 LEU A O 1
ATOM 2926 N N . TYR A 1 389 ? -17.693 3.328 4.410 1.00 96.94 389 TYR A N 1
ATOM 2927 C CA . TYR A 1 389 ? -17.374 4.552 5.129 1.00 96.94 389 TYR A CA 1
ATOM 2928 C C . TYR A 1 389 ? -15.868 4.680 5.304 1.00 96.94 389 TYR A C 1
ATOM 2930 O O . TYR A 1 389 ? -15.160 3.688 5.492 1.00 96.94 389 TYR A O 1
ATOM 2938 N N . PHE A 1 390 ? -15.386 5.913 5.293 1.00 97.62 390 PHE A N 1
ATOM 2939 C CA . PHE A 1 390 ? -14.000 6.241 5.587 1.00 97.62 390 PHE A CA 1
ATOM 2940 C C . PHE A 1 390 ? -13.925 7.576 6.320 1.00 97.62 390 PHE A C 1
ATOM 2942 O O . PHE A 1 390 ? -14.860 8.378 6.262 1.00 97.62 390 PHE A O 1
ATOM 2949 N N . ASN A 1 391 ? -12.825 7.807 7.023 1.00 98.25 391 ASN A N 1
ATOM 2950 C CA . ASN A 1 391 ? -12.538 9.095 7.633 1.00 98.25 391 ASN A CA 1
ATOM 2951 C C . ASN A 1 391 ? -11.253 9.688 7.066 1.00 98.25 391 ASN A C 1
ATOM 2953 O O . ASN A 1 391 ? -10.412 8.965 6.532 1.00 98.25 391 ASN A O 1
ATOM 2957 N N . THR A 1 392 ? -11.123 11.005 7.186 1.00 97.62 392 THR A N 1
ATOM 2958 C CA . THR A 1 392 ? -10.000 11.735 6.608 1.00 97.62 392 THR A CA 1
ATOM 2959 C C . THR A 1 392 ? -9.301 12.632 7.610 1.00 97.62 392 THR A C 1
ATOM 2961 O O . THR A 1 392 ? -9.947 13.323 8.399 1.00 97.62 392 THR A O 1
ATOM 2964 N N . ASN A 1 393 ? -7.978 12.657 7.520 1.00 96.38 393 ASN A N 1
ATOM 2965 C CA . ASN A 1 393 ? -7.127 13.690 8.086 1.00 96.38 393 ASN A CA 1
ATOM 2966 C C . ASN A 1 393 ? -6.836 14.707 6.990 1.00 96.38 393 ASN A C 1
ATOM 2968 O O . ASN A 1 393 ? -6.405 14.344 5.890 1.00 96.38 393 ASN A O 1
ATOM 2972 N N . SER A 1 394 ? -7.168 15.975 7.228 1.00 94.75 394 SER A N 1
ATOM 2973 C CA . SER A 1 394 ? -7.104 16.963 6.161 1.00 94.75 394 SER A CA 1
ATOM 2974 C C . SER A 1 394 ? -6.769 18.354 6.654 1.00 94.75 394 SER A C 1
ATOM 2976 O O . SER A 1 394 ? -7.239 18.817 7.683 1.00 94.75 394 SER A O 1
ATOM 2978 N N . SER A 1 395 ? -6.011 19.082 5.836 1.00 91.62 395 SER A N 1
ATOM 2979 C CA . SER A 1 395 ? -5.688 20.486 6.087 1.00 91.62 395 SER A CA 1
ATOM 2980 C C . SER A 1 395 ? -6.890 21.433 5.949 1.00 91.62 395 SER A C 1
ATOM 2982 O O . SER A 1 395 ? -6.740 22.629 6.180 1.00 91.62 395 SER A O 1
ATOM 2984 N N . SER A 1 396 ? -8.051 20.946 5.499 1.00 88.38 396 SER A N 1
ATOM 2985 C CA . SER A 1 396 ? -9.277 21.734 5.352 1.00 88.38 396 SER A CA 1
ATOM 2986 C C . SER A 1 396 ? -10.416 21.106 6.146 1.00 88.38 396 SER A C 1
ATOM 2988 O O . SER A 1 396 ? -10.728 19.931 5.970 1.00 88.38 396 SER A O 1
ATOM 2990 N N . SER A 1 397 ? -11.101 21.917 6.952 1.00 84.12 397 SER A N 1
ATOM 2991 C CA . SER A 1 397 ? -12.267 21.499 7.742 1.00 84.12 397 SER A CA 1
ATOM 2992 C C . SER A 1 397 ? -13.452 21.023 6.891 1.00 84.12 397 SER A C 1
ATOM 2994 O O . SER A 1 397 ? -14.281 20.252 7.370 1.00 84.12 397 SER A O 1
ATOM 2996 N N . ALA A 1 398 ? -13.523 21.437 5.620 1.00 85.50 398 ALA A N 1
ATOM 2997 C CA . ALA A 1 398 ? -14.530 20.967 4.667 1.00 85.50 398 ALA A CA 1
ATOM 2998 C C . ALA A 1 398 ? -14.273 19.525 4.198 1.00 85.50 398 ALA A C 1
ATOM 3000 O O . ALA A 1 398 ? -15.180 18.861 3.699 1.00 85.50 398 ALA A O 1
ATOM 3001 N N . THR A 1 399 ? -13.033 19.047 4.330 1.00 90.94 399 THR A N 1
ATOM 3002 C CA . THR A 1 399 ? -12.606 17.721 3.877 1.00 90.94 399 THR A CA 1
ATOM 3003 C C . THR A 1 399 ? -12.028 16.855 4.990 1.00 90.94 399 THR A C 1
ATOM 3005 O O . THR A 1 399 ? -11.505 15.784 4.694 1.00 90.94 399 THR A O 1
ATOM 3008 N N . GLU A 1 400 ? -12.146 17.280 6.249 1.00 94.50 400 GLU A N 1
ATOM 3009 C CA . GLU A 1 400 ? -11.749 16.529 7.440 1.00 94.50 400 GLU A CA 1
ATOM 3010 C C . GLU A 1 400 ? -12.990 15.999 8.171 1.00 94.50 400 GLU A C 1
ATOM 3012 O O . GLU A 1 400 ? -13.759 16.749 8.779 1.00 94.50 400 GLU A O 1
ATOM 3017 N N . GLY A 1 401 ? -13.228 14.691 8.104 1.00 96.88 401 GLY A N 1
ATOM 3018 C CA . GLY A 1 401 ? -14.412 14.110 8.729 1.00 96.88 401 GLY A CA 1
ATOM 3019 C C . GLY A 1 401 ? -14.728 12.704 8.257 1.00 96.88 401 GLY A C 1
ATOM 3020 O O . GLY A 1 401 ? -13.855 11.981 7.790 1.00 96.88 401 GLY A O 1
ATOM 3021 N N . ILE A 1 402 ? -15.992 12.319 8.411 1.00 98.25 402 ILE A N 1
ATOM 3022 C CA . ILE A 1 402 ? -16.533 11.024 8.001 1.00 98.25 402 ILE A CA 1
ATOM 3023 C C . ILE A 1 402 ? -17.215 11.183 6.647 1.00 98.25 402 ILE A C 1
ATOM 3025 O O . ILE A 1 402 ? -18.019 12.096 6.436 1.00 98.25 402 ILE A O 1
ATOM 3029 N N . PHE A 1 403 ? -16.938 10.240 5.761 1.00 97.19 403 PHE A N 1
ATOM 3030 C CA . PHE A 1 403 ? -17.487 10.141 4.421 1.00 97.19 403 PHE A CA 1
ATOM 3031 C C . PHE A 1 403 ? -18.040 8.738 4.191 1.00 97.19 403 PHE A C 1
ATOM 3033 O O . PHE A 1 403 ? -17.670 7.783 4.879 1.00 97.19 403 PHE A O 1
ATOM 3040 N N . ARG A 1 404 ? -18.885 8.600 3.172 1.00 95.19 404 ARG A N 1
ATOM 3041 C CA . ARG A 1 404 ? -19.187 7.305 2.559 1.00 95.19 404 ARG A CA 1
ATOM 3042 C C . ARG A 1 404 ? -18.994 7.363 1.056 1.00 95.19 404 ARG A C 1
ATOM 3044 O O . ARG A 1 404 ? -19.222 8.396 0.436 1.00 95.19 404 ARG A O 1
ATOM 3051 N N . ILE A 1 405 ? -18.605 6.247 0.464 1.00 93.12 405 ILE A N 1
ATOM 3052 C CA . ILE A 1 405 ? -18.574 6.076 -0.987 1.00 93.12 405 ILE A CA 1
ATOM 3053 C C . ILE A 1 405 ? -19.953 5.588 -1.423 1.00 93.12 405 ILE A C 1
ATOM 3055 O O . ILE A 1 405 ? -20.521 4.712 -0.771 1.00 93.12 405 ILE A O 1
ATOM 3059 N N . LYS A 1 406 ? -20.476 6.087 -2.549 1.00 90.44 406 LYS A N 1
ATOM 3060 C CA . LYS A 1 406 ? -21.699 5.594 -3.218 1.00 90.44 406 LYS A CA 1
ATOM 3061 C C . LYS A 1 406 ? -21.498 4.203 -3.853 1.00 90.44 406 LYS A C 1
ATOM 3063 O O . LYS A 1 406 ? -21.960 3.923 -4.954 1.00 90.44 406 LYS A O 1
ATOM 3068 N N . TYR A 1 407 ? -20.796 3.328 -3.145 1.00 86.81 407 TYR A N 1
ATOM 3069 C CA . TYR A 1 407 ? -20.572 1.922 -3.433 1.00 86.81 407 TYR A CA 1
ATOM 3070 C C . TYR A 1 407 ? -21.267 1.105 -2.351 1.00 86.81 407 TYR A C 1
ATOM 3072 O O . TYR A 1 407 ? -20.963 1.265 -1.168 1.00 86.81 407 TYR A O 1
ATOM 3080 N N . LYS A 1 408 ? -22.171 0.213 -2.756 1.00 87.19 408 LYS A N 1
ATOM 3081 C CA . LYS A 1 408 ? -22.753 -0.791 -1.865 1.00 87.19 408 LYS A CA 1
ATOM 3082 C C . LYS A 1 408 ? -22.022 -2.103 -2.074 1.00 87.19 408 LYS A C 1
ATOM 3084 O O . LYS A 1 408 ? -21.940 -2.579 -3.204 1.00 87.19 408 LYS A O 1
ATOM 3089 N N . ARG A 1 409 ? -21.525 -2.706 -0.994 1.00 84.62 409 ARG A N 1
ATOM 3090 C CA . ARG A 1 409 ? -20.894 -4.025 -1.096 1.00 84.62 409 ARG A CA 1
ATOM 3091 C C . ARG A 1 409 ? -21.888 -5.097 -1.543 1.00 84.62 409 ARG A C 1
ATOM 3093 O O . ARG A 1 409 ? -23.016 -5.152 -1.057 1.00 84.62 409 ARG A O 1
ATOM 3100 N N . THR A 1 410 ? -21.426 -5.973 -2.422 1.00 81.50 410 THR A N 1
ATOM 3101 C CA . THR A 1 410 ? -22.114 -7.189 -2.869 1.00 81.50 410 THR A CA 1
ATOM 3102 C C . THR A 1 410 ? -21.862 -8.356 -1.908 1.00 81.50 410 THR A C 1
ATOM 3104 O O . THR A 1 410 ? -21.064 -8.249 -0.976 1.00 81.50 410 THR A O 1
ATOM 3107 N N . ALA A 1 411 ? -22.551 -9.485 -2.109 1.00 79.81 411 ALA A N 1
ATOM 3108 C CA . ALA A 1 411 ? -22.354 -10.688 -1.293 1.00 79.81 411 ALA A CA 1
ATOM 3109 C C . ALA A 1 411 ? -20.985 -11.349 -1.537 1.00 79.81 411 ALA A C 1
ATOM 3111 O O . ALA A 1 411 ? -20.313 -11.744 -0.587 1.00 79.81 411 ALA A O 1
ATOM 3112 N N . SER A 1 412 ? -20.554 -11.413 -2.797 1.00 76.94 412 SER A N 1
ATOM 3113 C CA . SER A 1 412 ? -19.241 -11.906 -3.219 1.00 76.94 412 SER A CA 1
ATOM 3114 C C . SER A 1 412 ? -18.325 -10.757 -3.634 1.00 76.94 412 SER A C 1
ATOM 3116 O O . SER A 1 412 ? -18.796 -9.685 -4.023 1.00 76.94 412 SER A O 1
ATOM 3118 N N . LEU A 1 413 ? -17.012 -10.965 -3.535 1.00 77.19 413 LEU A N 1
ATOM 3119 C CA . LEU A 1 413 ? -16.023 -10.046 -4.091 1.00 77.19 413 LEU A CA 1
ATOM 3120 C C . LEU A 1 413 ? -15.755 -10.397 -5.569 1.00 77.19 413 LEU A C 1
ATOM 3122 O O . LEU A 1 413 ? -15.738 -11.586 -5.897 1.00 77.19 413 LEU A O 1
ATOM 3126 N N . PRO A 1 414 ? -15.518 -9.410 -6.455 1.00 71.50 414 PRO A N 1
ATOM 3127 C CA . PRO A 1 414 ? -14.958 -9.674 -7.776 1.00 71.50 414 PRO A CA 1
ATOM 3128 C C . PRO A 1 414 ? -13.638 -10.446 -7.685 1.00 71.50 414 PRO A C 1
ATOM 3130 O O . PRO A 1 414 ? -12.889 -10.304 -6.714 1.00 71.50 414 PRO A O 1
ATOM 3133 N N . ALA A 1 415 ? -13.345 -11.247 -8.711 1.00 68.69 415 ALA A N 1
ATOM 3134 C CA . ALA A 1 415 ? -12.120 -12.034 -8.767 1.00 68.69 415 ALA A CA 1
ATOM 3135 C C . ALA A 1 415 ? -10.867 -11.147 -8.595 1.00 68.69 415 ALA A C 1
ATOM 3137 O O . ALA A 1 415 ? -10.874 -9.970 -9.000 1.00 68.69 415 ALA A O 1
ATOM 3138 N N . PRO A 1 416 ? -9.789 -11.691 -7.994 1.00 69.06 416 PRO A N 1
ATOM 3139 C CA . PRO A 1 416 ? -8.530 -10.977 -7.892 1.00 69.06 416 PRO A CA 1
ATOM 3140 C C . PRO A 1 416 ? -8.004 -10.598 -9.282 1.00 69.06 416 PRO A C 1
ATOM 3142 O O . PRO A 1 416 ? -8.203 -11.347 -10.238 1.00 69.06 416 PRO A O 1
ATOM 3145 N N . ALA A 1 417 ? -7.312 -9.457 -9.398 1.00 65.38 417 ALA A N 1
ATOM 3146 C CA . ALA A 1 417 ? -6.698 -9.035 -10.666 1.00 65.38 417 ALA A CA 1
ATOM 3147 C C . ALA A 1 417 ? -5.589 -10.000 -11.135 1.00 65.38 417 ALA A C 1
ATOM 3149 O O . ALA A 1 417 ? -5.172 -9.975 -12.290 1.00 65.38 417 ALA A O 1
ATOM 3150 N N . VAL A 1 418 ? -5.113 -10.847 -10.219 1.00 69.31 418 VAL A N 1
ATOM 3151 C CA . VAL A 1 418 ? -4.090 -11.867 -10.429 1.00 69.31 418 VAL A CA 1
ATOM 3152 C C . VAL A 1 418 ? -4.573 -13.161 -9.779 1.00 69.31 418 VAL A C 1
ATOM 3154 O O . VAL A 1 418 ? -4.974 -13.173 -8.615 1.00 69.31 418 VAL A O 1
ATOM 3157 N N . ASN A 1 419 ? -4.528 -14.260 -10.514 1.00 66.19 419 ASN A N 1
ATOM 3158 C CA . ASN A 1 419 ? -4.868 -15.601 -10.070 1.00 66.19 419 ASN A CA 1
ATOM 3159 C C . ASN A 1 419 ? -3.694 -16.569 -10.319 1.00 66.19 419 ASN A C 1
ATOM 3161 O O . ASN A 1 419 ? -2.618 -16.173 -10.763 1.00 66.19 419 ASN A O 1
ATOM 3165 N N . ALA A 1 420 ? -3.892 -17.849 -9.993 1.00 62.12 420 ALA A N 1
ATOM 3166 C CA . ALA A 1 420 ? -2.847 -18.871 -10.077 1.00 62.12 420 ALA A CA 1
ATOM 3167 C C . ALA A 1 420 ? -2.341 -19.150 -11.507 1.00 62.12 420 ALA A C 1
ATOM 3169 O O . ALA A 1 420 ? -1.277 -19.741 -11.660 1.00 62.12 420 ALA A O 1
ATOM 3170 N N . SER A 1 421 ? -3.084 -18.741 -12.536 1.00 68.06 421 SER A N 1
ATOM 3171 C CA . SER A 1 421 ? -2.711 -18.890 -13.945 1.00 68.06 421 SER A CA 1
ATOM 3172 C C . SER A 1 421 ? -1.869 -17.724 -14.468 1.00 68.06 421 SER A C 1
ATOM 3174 O O . SER A 1 421 ? -1.316 -17.822 -15.560 1.00 68.06 421 SER A O 1
ATOM 3176 N N . ASN A 1 422 ? -1.763 -16.613 -13.731 1.00 79.81 422 ASN A N 1
ATOM 3177 C CA . ASN A 1 422 ? -0.933 -15.489 -14.150 1.00 79.81 422 ASN A CA 1
ATOM 3178 C C . ASN A 1 422 ? 0.556 -15.778 -13.908 1.00 79.81 422 ASN A C 1
ATOM 3180 O O . ASN A 1 422 ? 0.949 -16.236 -12.836 1.00 79.81 422 ASN A O 1
ATOM 3184 N N . THR A 1 423 ? 1.397 -15.409 -14.875 1.00 82.75 423 THR A N 1
ATOM 3185 C CA . THR A 1 423 ? 2.853 -15.357 -14.696 1.00 82.75 423 THR A CA 1
ATOM 3186 C C . THR A 1 423 ? 3.217 -14.181 -13.792 1.00 82.75 423 THR A C 1
ATOM 3188 O O . THR A 1 423 ? 3.062 -13.019 -14.177 1.00 82.75 423 THR A O 1
ATOM 3191 N N . VAL A 1 424 ? 3.733 -14.482 -12.603 1.00 85.19 424 VAL A N 1
ATOM 3192 C CA . VAL A 1 424 ? 4.260 -13.508 -11.644 1.00 85.19 424 VAL A CA 1
ATOM 3193 C C . VAL A 1 424 ? 5.777 -13.613 -11.614 1.00 85.19 424 VAL A C 1
ATOM 3195 O O . VAL A 1 424 ? 6.308 -14.701 -11.431 1.00 85.19 424 VAL A O 1
ATOM 3198 N N . TYR A 1 425 ? 6.488 -12.496 -11.711 1.00 89.19 425 TYR A N 1
ATOM 3199 C CA . TYR A 1 425 ? 7.951 -12.474 -11.667 1.00 89.19 425 TYR A CA 1
ATOM 3200 C C . TYR A 1 425 ? 8.475 -11.367 -10.752 1.00 89.19 425 TYR A C 1
ATOM 3202 O O . TYR A 1 425 ? 7.759 -10.441 -10.366 1.00 89.19 425 TYR A O 1
ATOM 3210 N N . THR A 1 426 ? 9.736 -11.485 -10.349 1.00 92.81 426 THR A N 1
ATOM 3211 C CA . THR A 1 426 ? 10.409 -10.509 -9.489 1.00 92.81 426 THR A CA 1
ATOM 3212 C C . THR A 1 426 ? 11.376 -9.671 -10.311 1.00 92.81 426 THR A C 1
ATOM 3214 O O . THR A 1 426 ? 12.215 -10.225 -11.004 1.00 92.81 426 THR A O 1
ATOM 3217 N N . VAL A 1 427 ? 11.334 -8.347 -10.184 1.00 93.94 427 VAL A N 1
ATOM 3218 C CA . VAL A 1 427 ? 12.380 -7.456 -10.699 1.00 93.94 427 VAL A CA 1
ATOM 3219 C C . VAL A 1 427 ? 13.262 -6.986 -9.545 1.00 93.94 427 VAL A C 1
ATOM 3221 O O . VAL A 1 427 ? 12.765 -6.385 -8.587 1.00 93.94 427 VAL A O 1
ATOM 3224 N N . LYS A 1 428 ? 14.558 -7.280 -9.617 1.00 95.00 428 LYS A N 1
ATOM 3225 C CA . LYS A 1 428 ? 15.601 -6.824 -8.688 1.00 95.00 428 LYS A CA 1
ATOM 3226 C C . LYS A 1 428 ? 16.373 -5.655 -9.286 1.00 95.00 428 LYS A C 1
ATOM 3228 O O . LYS A 1 428 ? 16.368 -5.475 -10.496 1.00 95.00 428 LYS A O 1
ATOM 3233 N N . TYR A 1 429 ? 17.051 -4.898 -8.432 1.00 93.50 429 TYR A N 1
ATOM 3234 C CA . TYR A 1 429 ? 17.865 -3.758 -8.838 1.00 93.50 429 TYR A CA 1
ATOM 3235 C C . TYR A 1 429 ? 19.250 -3.912 -8.234 1.00 93.50 429 TYR A C 1
ATOM 3237 O O . TYR A 1 429 ? 19.376 -4.170 -7.037 1.00 93.50 429 TYR A O 1
ATOM 3245 N N . ASP A 1 430 ? 20.258 -3.753 -9.071 1.00 92.75 430 ASP A N 1
ATOM 3246 C CA . ASP A 1 430 ? 21.663 -3.782 -8.713 1.00 92.75 430 ASP A CA 1
ATOM 3247 C C . ASP A 1 430 ? 22.260 -2.403 -9.010 1.00 92.75 430 ASP A C 1
ATOM 3249 O O . ASP A 1 430 ? 22.090 -1.858 -10.104 1.00 92.75 430 ASP A O 1
ATOM 3253 N N . GLY A 1 431 ? 22.928 -1.816 -8.018 1.00 88.88 431 GLY A N 1
ATOM 3254 C CA . GLY A 1 431 ? 23.525 -0.490 -8.139 1.00 88.88 431 GLY A CA 1
ATOM 3255 C C . GLY A 1 431 ? 24.731 -0.444 -9.073 1.00 88.88 431 GLY A C 1
ATOM 3256 O O . GLY A 1 431 ? 25.136 0.654 -9.447 1.00 88.88 431 GLY A O 1
ATOM 3257 N N . ASN A 1 432 ? 25.309 -1.592 -9.444 1.00 89.00 432 ASN A N 1
ATOM 3258 C CA . ASN A 1 432 ? 26.445 -1.725 -10.355 1.00 89.00 432 ASN A CA 1
ATOM 3259 C C . ASN A 1 432 ? 27.585 -0.739 -10.016 1.00 89.00 432 ASN A C 1
ATOM 3261 O O . ASN A 1 432 ? 27.953 0.151 -10.786 1.00 89.00 432 ASN A O 1
ATOM 3265 N N . GLY A 1 433 ? 28.073 -0.827 -8.775 1.00 85.31 433 GLY A N 1
ATOM 3266 C CA . GLY A 1 433 ? 29.071 0.089 -8.209 1.00 85.31 433 GLY A CA 1
ATOM 3267 C C . GLY A 1 433 ? 28.510 1.401 -7.641 1.00 85.31 433 GLY A C 1
ATOM 3268 O O . GLY A 1 433 ? 29.244 2.140 -6.989 1.00 85.31 433 GLY A O 1
ATOM 3269 N N . GLY A 1 434 ? 27.223 1.695 -7.837 1.00 87.75 434 GLY A N 1
ATOM 3270 C CA . GLY A 1 434 ? 26.501 2.743 -7.118 1.00 87.75 434 GLY A CA 1
ATOM 3271 C C . GLY A 1 434 ? 26.121 2.297 -5.705 1.00 87.75 434 GLY A C 1
ATOM 3272 O O . GLY A 1 434 ? 25.588 1.206 -5.503 1.00 87.75 434 GLY A O 1
ATOM 3273 N N . ALA A 1 435 ? 26.374 3.154 -4.719 1.00 87.31 435 ALA A N 1
ATOM 3274 C CA . ALA A 1 435 ? 25.996 2.907 -3.336 1.00 87.31 435 ALA A CA 1
ATOM 3275 C C . ALA A 1 435 ? 24.502 3.178 -3.134 1.00 87.31 435 ALA A C 1
ATOM 3277 O O . ALA A 1 435 ? 23.958 4.173 -3.616 1.00 87.31 435 ALA A O 1
ATOM 3278 N N . GLU A 1 436 ? 23.827 2.304 -2.393 1.00 80.94 436 GLU A N 1
ATOM 3279 C CA . GLU A 1 436 ? 22.422 2.500 -2.065 1.00 80.94 436 GLU A CA 1
ATOM 3280 C C . GLU A 1 436 ? 22.272 3.387 -0.821 1.00 80.94 436 GLU A C 1
ATOM 3282 O O . GLU A 1 436 ? 22.770 3.026 0.252 1.00 80.94 436 GLU A O 1
ATOM 3287 N N . PRO A 1 437 ? 21.582 4.537 -0.905 1.00 73.75 437 PRO A N 1
ATOM 3288 C CA . PRO A 1 437 ? 21.324 5.349 0.265 1.00 73.75 437 PRO A CA 1
ATOM 3289 C C . PRO A 1 437 ? 20.353 4.614 1.182 1.00 73.75 437 PRO A C 1
ATOM 3291 O O . PRO A 1 437 ? 19.254 4.224 0.783 1.00 73.75 437 PRO A O 1
ATOM 3294 N N . LYS A 1 438 ? 20.750 4.477 2.443 1.00 71.19 438 LYS A N 1
ATOM 3295 C CA . LYS A 1 438 ? 19.881 3.971 3.502 1.00 71.19 438 LYS A CA 1
ATOM 3296 C C . LYS A 1 438 ? 18.922 5.069 3.957 1.00 71.19 438 LYS A C 1
ATOM 3298 O O . LYS A 1 438 ? 19.214 6.261 3.835 1.00 71.19 438 LYS A O 1
ATOM 3303 N N . ASP A 1 439 ? 17.739 4.694 4.428 1.00 61.88 439 ASP A N 1
ATOM 3304 C CA . ASP A 1 439 ? 16.908 5.625 5.193 1.00 61.88 439 ASP A CA 1
ATOM 3305 C C . ASP A 1 439 ? 17.486 5.859 6.603 1.00 61.88 439 ASP A C 1
ATOM 3307 O O . ASP A 1 439 ? 18.495 5.262 6.983 1.00 61.88 439 ASP A O 1
ATOM 3311 N N . THR A 1 440 ? 16.862 6.748 7.379 1.00 57.00 440 THR A N 1
ATOM 3312 C CA . THR A 1 440 ? 17.290 7.099 8.748 1.00 57.00 440 THR A CA 1
ATOM 3313 C C . THR A 1 440 ? 17.320 5.889 9.696 1.00 57.00 440 THR A C 1
ATOM 3315 O O . THR A 1 440 ? 17.983 5.928 10.726 1.00 57.00 440 THR A O 1
ATOM 3318 N N . GLU A 1 441 ? 16.645 4.794 9.337 1.00 45.75 441 GLU A N 1
ATOM 3319 C CA . GLU A 1 441 ? 16.576 3.538 10.091 1.00 45.75 441 GLU A CA 1
ATOM 3320 C C . GLU A 1 441 ? 17.528 2.465 9.522 1.00 45.75 441 GLU A C 1
ATOM 3322 O O . GLU A 1 441 ? 17.484 1.302 9.925 1.00 45.75 441 GLU A O 1
ATOM 3327 N N . GLY A 1 442 ? 18.404 2.833 8.579 1.00 53.59 442 GLY A N 1
ATOM 3328 C CA . GLY A 1 442 ? 19.399 1.939 7.992 1.00 53.59 442 GLY A CA 1
ATOM 3329 C C . GLY A 1 442 ? 18.848 0.975 6.935 1.00 53.59 442 GLY A C 1
ATOM 3330 O O . GLY A 1 442 ? 19.586 0.089 6.492 1.00 53.59 442 GLY A O 1
ATOM 3331 N N . ARG A 1 443 ? 17.582 1.118 6.520 1.00 60.28 443 ARG A N 1
ATOM 3332 C CA . ARG A 1 443 ? 16.937 0.232 5.541 1.00 60.28 443 ARG A CA 1
ATOM 3333 C C . ARG A 1 443 ? 17.295 0.646 4.116 1.00 60.28 443 ARG A C 1
ATOM 3335 O O . ARG A 1 443 ? 17.347 1.832 3.792 1.00 60.28 443 ARG A O 1
ATOM 3342 N N . LEU A 1 444 ? 17.516 -0.357 3.272 1.00 60.84 444 LEU A N 1
ATOM 3343 C CA . LEU A 1 444 ? 17.708 -0.211 1.829 1.00 60.84 444 LEU A CA 1
ATOM 3344 C C . LEU A 1 444 ? 16.423 0.349 1.185 1.00 60.84 444 LEU A C 1
ATOM 3346 O O . LEU A 1 444 ? 15.322 -0.126 1.477 1.00 60.84 444 LEU A O 1
ATOM 3350 N N . LYS A 1 445 ? 16.556 1.376 0.340 1.00 70.75 445 LYS A N 1
ATOM 3351 C CA . LYS A 1 445 ? 15.446 2.075 -0.336 1.00 70.75 445 LYS A CA 1
ATOM 3352 C C . LYS A 1 445 ? 15.014 1.397 -1.646 1.00 70.75 445 LYS A C 1
ATOM 3354 O O . LYS A 1 445 ? 13.889 1.598 -2.105 1.00 70.75 445 LYS A O 1
ATOM 3359 N N . MET A 1 446 ? 15.863 0.546 -2.209 1.00 82.38 446 MET A N 1
ATOM 3360 C CA . MET A 1 446 ? 15.736 -0.153 -3.480 1.00 82.38 446 MET A CA 1
ATOM 3361 C C . MET A 1 446 ? 15.489 -1.654 -3.284 1.00 82.38 446 MET A C 1
ATOM 3363 O O . MET A 1 446 ? 16.282 -2.519 -3.644 1.00 82.38 446 MET A O 1
ATOM 3367 N N . GLY A 1 447 ? 14.333 -1.995 -2.717 1.00 80.44 447 GLY A N 1
ATOM 3368 C CA . GLY A 1 447 ? 13.907 -3.393 -2.619 1.00 80.44 447 GLY A CA 1
ATOM 3369 C C . GLY A 1 447 ? 13.432 -3.971 -3.958 1.00 80.44 447 GLY A C 1
ATOM 3370 O O . GLY A 1 447 ? 12.933 -3.246 -4.819 1.00 80.44 447 GLY A O 1
ATOM 3371 N N . ALA A 1 448 ? 13.468 -5.296 -4.103 1.00 88.94 448 ALA A N 1
ATOM 3372 C CA . ALA A 1 448 ? 12.870 -5.978 -5.250 1.00 88.94 448 ALA A CA 1
ATOM 3373 C C . ALA A 1 448 ? 11.369 -5.650 -5.423 1.00 88.94 448 ALA A C 1
ATOM 3375 O O . ALA A 1 448 ? 10.671 -5.213 -4.496 1.00 88.94 448 ALA A O 1
ATOM 3376 N N . THR A 1 449 ? 10.868 -5.869 -6.634 1.00 87.81 449 THR A N 1
ATOM 3377 C CA . THR A 1 449 ? 9.477 -5.624 -7.018 1.00 87.81 449 THR A CA 1
ATOM 3378 C C . THR A 1 449 ? 8.826 -6.853 -7.612 1.00 87.81 449 THR A C 1
ATOM 3380 O O . THR A 1 449 ? 9.513 -7.642 -8.245 1.00 87.81 449 THR A O 1
ATOM 3383 N N . ARG A 1 450 ? 7.521 -7.038 -7.395 1.00 86.88 450 ARG A N 1
ATOM 3384 C CA . ARG A 1 450 ? 6.744 -8.117 -8.012 1.00 86.88 450 ARG A CA 1
ATOM 3385 C C . ARG A 1 450 ? 5.897 -7.553 -9.138 1.00 86.88 450 ARG A C 1
ATOM 3387 O O . ARG A 1 450 ? 5.219 -6.545 -8.958 1.00 86.88 450 ARG A O 1
ATOM 3394 N N . HIS A 1 451 ? 5.959 -8.228 -10.272 1.00 85.94 451 HIS A N 1
ATOM 3395 C CA . HIS A 1 451 ? 5.322 -7.854 -11.525 1.00 85.94 451 HIS A CA 1
ATOM 3396 C C . HIS A 1 451 ? 4.467 -9.010 -12.021 1.00 85.94 451 HIS A C 1
ATOM 3398 O O . HIS A 1 451 ? 4.714 -10.170 -11.683 1.00 85.94 451 HIS A O 1
ATOM 3404 N N . VAL A 1 452 ? 3.465 -8.681 -12.826 1.00 83.06 452 VAL A N 1
ATOM 3405 C CA . VAL A 1 452 ? 2.544 -9.644 -13.424 1.00 83.06 452 VAL A CA 1
ATOM 3406 C C . VAL A 1 452 ? 2.584 -9.445 -14.927 1.00 83.06 452 VAL A C 1
ATOM 3408 O O . VAL A 1 452 ? 2.382 -8.329 -15.402 1.00 83.06 452 VAL A O 1
ATOM 3411 N N . LYS A 1 453 ? 2.828 -10.523 -15.677 1.00 83.62 453 LYS A N 1
ATOM 3412 C CA . LYS A 1 453 ? 2.859 -10.470 -17.141 1.00 83.62 453 LYS A CA 1
ATOM 3413 C C . LYS A 1 453 ? 1.551 -9.878 -17.680 1.00 83.62 453 LYS A C 1
ATOM 3415 O O . LYS A 1 453 ? 0.472 -10.342 -17.326 1.00 83.62 453 LYS A O 1
ATOM 3420 N N . GLY A 1 454 ? 1.685 -8.880 -18.547 1.00 75.94 454 GLY A N 1
ATOM 3421 C CA . GLY A 1 454 ? 0.630 -8.120 -19.207 1.00 75.94 454 GLY A CA 1
ATOM 3422 C C . GLY A 1 454 ? -0.012 -7.004 -18.372 1.00 75.94 454 GLY A C 1
ATOM 3423 O O . GLY A 1 454 ? -0.908 -6.337 -18.881 1.00 75.94 454 GLY A O 1
ATOM 3424 N N . ILE A 1 455 ? 0.439 -6.755 -17.134 1.00 77.62 455 ILE A N 1
ATOM 3425 C CA . ILE A 1 455 ? 0.053 -5.560 -16.368 1.00 77.62 455 ILE A CA 1
ATOM 3426 C C . ILE A 1 455 ? 1.186 -4.534 -16.452 1.00 77.62 455 ILE A C 1
ATOM 3428 O O . ILE A 1 455 ? 2.265 -4.752 -15.907 1.00 77.62 455 ILE A O 1
ATOM 3432 N N . SER A 1 456 ? 0.938 -3.401 -17.119 1.00 80.50 456 SER A N 1
ATOM 3433 C CA . SER A 1 456 ? 1.928 -2.322 -17.229 1.00 80.50 456 SER A CA 1
ATOM 3434 C C . SER A 1 456 ? 2.163 -1.647 -15.874 1.00 80.50 456 SER A C 1
ATOM 3436 O O . SER A 1 456 ? 1.244 -1.090 -15.261 1.00 80.50 456 SER A O 1
ATOM 3438 N N . THR A 1 457 ? 3.407 -1.697 -15.395 1.00 78.56 457 THR A N 1
ATOM 3439 C CA . THR A 1 457 ? 3.865 -0.994 -14.190 1.00 78.56 457 THR A CA 1
ATOM 3440 C C . THR A 1 457 ? 5.259 -0.412 -14.397 1.00 78.56 457 THR A C 1
ATOM 3442 O O . THR A 1 457 ? 6.029 -0.875 -15.237 1.00 78.56 457 THR A O 1
ATOM 3445 N N . ARG A 1 458 ? 5.609 0.627 -13.635 1.00 85.38 458 ARG A N 1
ATOM 3446 C CA . ARG A 1 458 ? 6.944 1.227 -13.711 1.00 85.38 458 ARG A CA 1
ATOM 3447 C C . ARG A 1 458 ? 7.984 0.415 -12.951 1.00 85.38 458 ARG A C 1
ATOM 3449 O O . ARG A 1 458 ? 7.742 -0.052 -11.837 1.00 85.38 458 ARG A O 1
ATOM 3456 N N . LEU A 1 459 ? 9.184 0.352 -13.519 1.00 88.31 459 LEU A N 1
ATOM 3457 C CA . LEU A 1 459 ? 10.397 0.077 -12.759 1.00 88.31 459 LEU A CA 1
ATOM 3458 C C . LEU A 1 459 ? 10.563 1.117 -11.641 1.00 88.31 459 LEU A C 1
ATOM 3460 O O . LEU A 1 459 ? 10.095 2.255 -11.747 1.00 88.31 459 LEU A O 1
ATOM 3464 N N . ARG A 1 460 ? 11.248 0.743 -10.558 1.00 87.06 460 ARG A N 1
ATOM 3465 C CA . ARG A 1 460 ? 11.485 1.672 -9.452 1.00 87.06 460 ARG A CA 1
ATOM 3466 C C . ARG A 1 460 ? 12.302 2.886 -9.913 1.00 87.06 460 ARG A C 1
ATOM 3468 O O . ARG A 1 460 ? 13.215 2.740 -10.728 1.00 87.06 460 ARG A O 1
ATOM 3475 N N . PRO A 1 461 ? 12.040 4.069 -9.330 1.00 88.12 461 PRO A N 1
ATOM 3476 C CA . PRO A 1 461 ? 12.946 5.201 -9.421 1.00 88.12 461 PRO A CA 1
ATOM 3477 C C . PRO A 1 461 ? 14.323 4.812 -8.896 1.00 88.12 461 PRO A C 1
ATOM 3479 O O . PRO A 1 461 ? 14.403 4.321 -7.773 1.00 88.12 461 PRO A O 1
ATOM 3482 N N . ASN A 1 462 ? 15.385 5.080 -9.659 1.00 89.06 462 ASN A N 1
ATOM 3483 C CA . ASN A 1 462 ? 16.747 4.935 -9.163 1.00 89.06 462 ASN A CA 1
ATOM 3484 C C . ASN A 1 462 ? 16.951 5.755 -7.875 1.00 89.06 462 ASN A C 1
ATOM 3486 O O . ASN A 1 462 ? 16.614 6.938 -7.818 1.00 89.06 462 ASN A O 1
ATOM 3490 N N . THR A 1 463 ? 17.537 5.116 -6.867 1.00 90.94 463 THR A N 1
ATOM 3491 C CA . THR A 1 463 ? 17.969 5.720 -5.609 1.00 90.94 463 THR A CA 1
ATOM 3492 C C . THR A 1 463 ? 19.454 5.516 -5.385 1.00 90.94 463 THR A C 1
ATOM 3494 O O . THR A 1 463 ? 19.983 6.169 -4.500 1.00 90.94 463 THR A O 1
ATOM 3497 N N . PHE A 1 464 ? 20.136 4.638 -6.130 1.00 90.00 464 PHE A N 1
ATOM 3498 C CA . PHE A 1 464 ? 21.581 4.482 -6.003 1.00 90.00 464 PHE A CA 1
ATOM 3499 C C . PHE A 1 464 ? 22.285 5.803 -6.332 1.00 90.00 464 PHE A C 1
ATOM 3501 O O . PHE A 1 464 ? 21.771 6.620 -7.102 1.00 90.00 464 PHE A O 1
ATOM 3508 N N . VAL A 1 465 ? 23.469 5.993 -5.759 1.00 89.38 465 VAL A N 1
ATOM 3509 C CA . VAL A 1 465 ? 24.337 7.145 -6.001 1.00 89.38 465 VAL A CA 1
ATOM 3510 C C . VAL A 1 465 ? 25.752 6.639 -6.260 1.00 89.38 465 VAL A C 1
ATOM 3512 O O . VAL A 1 465 ? 26.296 5.875 -5.463 1.00 89.38 465 VAL A O 1
ATOM 3515 N N . LYS A 1 466 ? 26.368 7.082 -7.358 1.00 86.12 466 LYS A N 1
ATOM 3516 C CA . LYS A 1 466 ? 27.784 6.846 -7.665 1.00 86.12 466 LYS A CA 1
ATOM 3517 C C . LYS A 1 466 ? 28.467 8.210 -7.790 1.00 86.12 466 LYS A C 1
ATOM 3519 O O . LYS A 1 466 ? 28.006 9.040 -8.565 1.00 86.12 466 LYS A O 1
ATOM 3524 N N . SER A 1 467 ? 29.511 8.461 -6.990 1.00 86.19 467 SER A N 1
ATOM 3525 C CA . SER A 1 467 ? 30.218 9.757 -6.990 1.00 86.19 467 SER A CA 1
ATOM 3526 C C . SER A 1 467 ? 30.662 10.126 -8.398 1.00 86.19 467 SER A C 1
ATOM 3528 O O . SER A 1 467 ? 31.100 9.249 -9.143 1.00 86.19 467 SER A O 1
ATOM 3530 N N . ASP A 1 468 ? 30.536 11.405 -8.750 1.00 81.31 468 ASP A N 1
ATOM 3531 C CA . ASP A 1 468 ? 30.954 11.955 -10.043 1.00 81.31 468 ASP A CA 1
ATOM 3532 C C . ASP A 1 468 ? 30.327 11.243 -11.245 1.00 81.31 468 ASP A C 1
ATOM 3534 O O . ASP A 1 468 ? 30.921 11.227 -12.322 1.00 81.31 468 ASP A O 1
ATOM 3538 N N . ASN A 1 469 ? 29.157 10.621 -11.066 1.00 75.88 469 ASN A N 1
ATOM 3539 C CA . ASN A 1 469 ? 28.402 9.971 -12.122 1.00 75.88 469 ASN A CA 1
ATOM 3540 C C . ASN A 1 469 ? 26.898 10.245 -12.025 1.00 75.88 469 ASN A C 1
ATOM 3542 O O . ASN A 1 469 ? 26.284 10.155 -10.963 1.00 75.88 469 ASN A O 1
ATOM 3546 N N . ASP A 1 470 ? 26.291 10.454 -13.186 1.00 78.69 470 ASP A N 1
ATOM 3547 C CA . ASP A 1 470 ? 24.853 10.504 -13.378 1.00 78.69 470 ASP A CA 1
ATOM 3548 C C . ASP A 1 470 ? 24.335 9.101 -13.702 1.00 78.69 470 ASP A C 1
ATOM 3550 O O . ASP A 1 470 ? 24.909 8.380 -14.523 1.00 78.69 470 ASP A O 1
ATOM 3554 N N . PHE A 1 471 ? 23.219 8.715 -13.088 1.00 81.62 471 PHE A N 1
ATOM 3555 C CA . PHE A 1 471 ? 22.473 7.529 -13.502 1.00 81.62 471 PHE A CA 1
ATOM 3556 C C . PHE A 1 471 ? 21.848 7.772 -14.875 1.00 81.62 471 PHE A C 1
ATOM 3558 O O . PHE A 1 471 ? 21.177 8.789 -15.065 1.00 81.62 471 PHE A O 1
ATOM 3565 N N . ILE A 1 472 ? 22.014 6.833 -15.804 1.00 78.50 472 ILE A N 1
ATOM 3566 C CA . ILE A 1 472 ? 21.457 6.967 -17.153 1.00 78.50 472 ILE A CA 1
ATOM 3567 C C . ILE A 1 472 ? 20.377 5.915 -17.463 1.00 78.50 472 ILE A C 1
ATOM 3569 O O . ILE A 1 472 ? 19.389 6.247 -18.112 1.00 78.50 472 ILE A O 1
ATOM 3573 N N . GLY A 1 473 ? 20.441 4.701 -16.909 1.00 82.69 473 GLY A N 1
ATOM 3574 C CA . GLY A 1 473 ? 19.379 3.711 -17.115 1.00 82.69 473 GLY A CA 1
ATOM 3575 C C . GLY A 1 473 ? 19.664 2.340 -16.510 1.00 82.69 473 GLY A C 1
ATOM 3576 O O . GLY A 1 473 ? 20.562 2.188 -15.688 1.00 82.69 473 GLY A O 1
ATOM 3577 N N . TRP A 1 474 ? 18.872 1.351 -16.915 1.00 87.38 474 TRP A N 1
ATOM 3578 C CA . TRP A 1 474 ? 18.940 -0.038 -16.479 1.00 87.38 474 TRP A CA 1
ATOM 3579 C C . TRP A 1 474 ? 19.243 -0.985 -17.639 1.00 87.38 474 TRP A C 1
ATOM 3581 O O . TRP A 1 474 ? 18.506 -1.011 -18.624 1.00 87.38 474 TRP A O 1
ATOM 3591 N N . HIS A 1 475 ? 20.257 -1.827 -17.486 1.00 88.00 475 HIS A N 1
ATOM 3592 C CA . HIS A 1 475 ? 20.390 -3.053 -18.267 1.00 88.00 475 HIS A CA 1
ATOM 3593 C C . HIS A 1 475 ? 19.662 -4.206 -17.598 1.00 88.00 475 HIS A C 1
ATOM 3595 O O . HIS A 1 475 ? 19.609 -4.268 -16.374 1.00 88.00 475 HIS A O 1
ATOM 3601 N N . LEU A 1 476 ? 19.107 -5.130 -18.383 1.00 94.12 476 LEU A N 1
ATOM 3602 C CA . LEU A 1 476 ? 18.276 -6.205 -17.852 1.00 94.12 476 LEU A CA 1
ATOM 3603 C C . LEU A 1 476 ? 18.811 -7.577 -18.253 1.00 94.12 476 LEU A C 1
ATOM 3605 O O . LEU A 1 476 ? 19.150 -7.811 -19.414 1.00 94.12 476 LEU A O 1
ATOM 3609 N N . THR A 1 477 ? 18.812 -8.496 -17.289 1.00 92.38 477 THR A N 1
ATOM 3610 C CA . THR A 1 477 ? 19.039 -9.931 -17.501 1.00 92.38 477 THR A CA 1
ATOM 3611 C C . THR A 1 477 ? 17.965 -10.751 -16.796 1.00 92.38 477 THR A C 1
ATOM 3613 O O . THR A 1 477 ? 17.450 -10.326 -15.755 1.00 92.38 477 THR A O 1
ATOM 3616 N N . ARG A 1 478 ? 17.627 -11.923 -17.336 1.00 94.81 478 ARG A N 1
ATOM 3617 C CA . ARG A 1 478 ? 16.721 -12.878 -16.686 1.00 94.81 478 ARG A CA 1
ATOM 3618 C C . ARG A 1 478 ? 17.496 -14.018 -16.065 1.00 94.81 478 ARG A C 1
ATOM 3620 O O . ARG A 1 478 ? 18.451 -14.528 -16.639 1.00 94.81 478 ARG A O 1
ATOM 3627 N N . LYS A 1 479 ? 17.048 -14.447 -14.893 1.00 94.19 479 LYS A N 1
ATOM 3628 C CA . LYS A 1 479 ? 17.663 -15.549 -14.164 1.00 94.19 479 LYS A CA 1
ATOM 3629 C C . LYS A 1 479 ? 17.341 -16.908 -14.788 1.00 94.19 479 LYS A C 1
ATOM 3631 O O . LYS A 1 479 ? 18.200 -17.780 -14.746 1.00 94.19 479 LYS A O 1
ATOM 3636 N N . SER A 1 480 ? 16.127 -17.082 -15.304 1.00 91.81 480 SER A N 1
ATOM 3637 C CA . SER A 1 480 ? 15.644 -18.312 -15.947 1.00 91.81 480 SER A CA 1
ATOM 3638 C C . SER A 1 480 ? 16.601 -18.868 -16.998 1.00 91.81 480 SER A C 1
ATOM 3640 O O . SER A 1 480 ? 16.943 -20.048 -16.955 1.00 91.81 480 SER A O 1
ATOM 3642 N N . ASP A 1 481 ? 17.065 -18.007 -17.905 1.00 90.06 481 ASP A N 1
ATOM 3643 C CA . ASP A 1 481 ? 17.875 -18.398 -19.058 1.00 90.06 481 ASP A CA 1
ATOM 3644 C C . ASP A 1 481 ? 19.206 -17.644 -19.191 1.00 90.06 481 ASP A C 1
ATOM 3646 O O . ASP A 1 481 ? 19.971 -17.925 -20.106 1.00 90.06 481 ASP A O 1
ATOM 3650 N N . GLY A 1 482 ? 19.508 -16.698 -18.297 1.00 86.75 482 GLY A N 1
ATOM 3651 C CA . GLY A 1 482 ? 20.749 -15.915 -18.327 1.00 86.75 482 GLY A CA 1
ATOM 3652 C C . GLY A 1 482 ? 20.833 -14.908 -19.479 1.00 86.75 482 GLY A C 1
ATOM 3653 O O . GLY A 1 482 ? 21.868 -14.254 -19.650 1.00 86.75 482 GLY A O 1
ATOM 3654 N N . LYS A 1 483 ? 19.764 -14.754 -20.271 1.00 89.31 483 LYS A N 1
ATOM 3655 C CA . LYS A 1 483 ? 19.756 -13.859 -21.430 1.00 89.31 483 LYS A CA 1
ATOM 3656 C C . LYS A 1 483 ? 19.744 -12.401 -21.005 1.00 89.31 483 LYS A C 1
ATOM 3658 O O . LYS A 1 483 ? 19.235 -12.032 -19.943 1.00 89.31 483 LYS A O 1
ATOM 3663 N N . TRP A 1 484 ? 20.288 -11.559 -21.873 1.00 88.69 484 TRP A N 1
ATOM 3664 C CA . TRP A 1 484 ? 20.274 -10.109 -21.737 1.00 88.69 484 TRP A CA 1
ATOM 3665 C C . TRP A 1 484 ? 19.280 -9.502 -22.714 1.00 88.69 484 TRP A C 1
ATOM 3667 O O . TRP A 1 484 ? 19.031 -10.052 -23.789 1.00 88.69 484 TRP A O 1
ATOM 3677 N N . LEU A 1 485 ? 18.697 -8.374 -22.328 1.00 86.88 485 LEU A N 1
ATOM 3678 C CA . LEU A 1 485 ? 17.744 -7.674 -23.172 1.00 86.88 485 LEU A CA 1
ATOM 3679 C C . LEU A 1 485 ? 18.467 -6.787 -24.186 1.00 86.88 485 LEU A C 1
ATOM 3681 O O . LEU A 1 485 ? 19.328 -5.996 -23.812 1.00 86.88 485 LEU A O 1
ATOM 3685 N N . TYR A 1 486 ? 18.082 -6.871 -25.455 1.00 81.25 486 TYR A N 1
ATOM 3686 C CA . TYR A 1 486 ? 18.599 -6.048 -26.545 1.00 81.25 486 TYR A CA 1
ATOM 3687 C C . TYR A 1 486 ? 17.457 -5.352 -27.279 1.00 81.25 486 TYR A C 1
ATOM 3689 O O . TYR A 1 486 ? 16.388 -5.927 -27.454 1.00 81.25 486 TYR A O 1
ATOM 3697 N N . PHE A 1 487 ? 17.703 -4.143 -27.774 1.00 76.19 487 PHE A N 1
ATOM 3698 C CA . PHE A 1 487 ? 16.906 -3.557 -28.844 1.00 76.19 487 PHE A CA 1
ATOM 3699 C C . PHE A 1 487 ? 17.447 -4.050 -30.187 1.00 76.19 487 PHE A C 1
ATOM 3701 O O . PHE A 1 487 ? 18.636 -3.899 -30.461 1.00 76.19 487 PHE A O 1
ATOM 3708 N N . THR A 1 488 ? 16.613 -4.654 -31.024 1.00 72.88 488 THR A N 1
ATOM 3709 C CA . THR A 1 488 ? 16.983 -5.039 -32.391 1.00 72.88 488 THR A CA 1
ATOM 3710 C C . THR A 1 488 ? 16.943 -3.839 -33.338 1.00 72.88 488 THR A C 1
ATOM 3712 O O . THR A 1 488 ? 16.516 -2.747 -32.963 1.00 72.88 488 THR A O 1
ATOM 3715 N N . ALA A 1 489 ? 17.427 -4.021 -34.571 1.00 62.81 489 ALA A N 1
ATOM 3716 C CA . ALA A 1 489 ? 17.504 -2.950 -35.570 1.00 62.81 489 ALA A CA 1
ATOM 3717 C C . ALA A 1 489 ? 16.131 -2.346 -35.934 1.00 62.81 489 ALA A C 1
ATOM 3719 O O . ALA A 1 489 ? 16.057 -1.181 -36.306 1.00 62.81 489 ALA A O 1
ATOM 3720 N N . ASP A 1 490 ? 15.053 -3.120 -35.782 1.00 63.84 490 ASP A N 1
ATOM 3721 C CA . ASP A 1 490 ? 13.659 -2.679 -35.944 1.00 63.84 490 ASP A CA 1
ATOM 3722 C C . ASP A 1 490 ? 13.107 -1.912 -34.723 1.00 63.84 490 ASP A C 1
ATOM 3724 O O . ASP A 1 490 ? 11.946 -1.516 -34.712 1.00 63.84 490 ASP A O 1
ATOM 3728 N N . GLY A 1 491 ? 13.920 -1.718 -33.680 1.00 62.03 491 GLY A N 1
ATOM 3729 C CA . GLY A 1 491 ? 13.530 -1.061 -32.436 1.00 62.03 491 GLY A CA 1
ATOM 3730 C C . GLY A 1 491 ? 12.820 -1.967 -31.426 1.00 62.03 491 GLY A C 1
ATOM 3731 O O . GLY A 1 491 ? 12.580 -1.524 -30.307 1.00 62.03 491 GLY A O 1
ATOM 3732 N N . SER A 1 492 ? 12.522 -3.229 -31.747 1.00 70.19 492 SER A N 1
ATOM 3733 C CA . SER A 1 492 ? 11.865 -4.137 -30.798 1.00 70.19 492 SER A CA 1
ATOM 3734 C C . SER A 1 492 ? 12.822 -4.629 -29.705 1.00 70.19 492 SER A C 1
ATOM 3736 O O . SER A 1 492 ? 14.030 -4.745 -29.909 1.00 70.19 492 SER A O 1
ATOM 3738 N N . ALA A 1 493 ? 12.299 -4.897 -28.509 1.00 79.19 493 ALA A N 1
ATOM 3739 C CA . ALA A 1 493 ? 13.078 -5.418 -27.388 1.00 79.19 493 ALA A CA 1
ATOM 3740 C C . ALA A 1 493 ? 13.016 -6.957 -27.364 1.00 79.19 493 ALA A C 1
ATOM 3742 O O . ALA A 1 493 ? 11.929 -7.529 -27.301 1.00 79.19 493 ALA A O 1
ATOM 3743 N N . LYS A 1 494 ? 14.169 -7.636 -27.412 1.00 84.19 494 LYS A N 1
ATOM 3744 C CA . LYS A 1 494 ? 14.283 -9.106 -27.460 1.00 84.19 494 LYS A CA 1
ATOM 3745 C C . LYS A 1 494 ? 15.423 -9.628 -26.583 1.00 84.19 494 LYS A C 1
ATOM 3747 O O . LYS A 1 494 ? 16.441 -8.962 -26.403 1.00 84.19 494 LYS A O 1
ATOM 3752 N N . TRP A 1 495 ? 15.252 -10.834 -26.046 1.00 89.50 495 TRP A N 1
ATOM 3753 C CA . TRP A 1 495 ? 16.227 -11.496 -25.174 1.00 89.50 495 TRP A CA 1
ATOM 3754 C C . TRP A 1 495 ? 17.189 -12.375 -25.976 1.00 89.50 495 TRP A C 1
ATOM 3756 O O . TRP A 1 495 ? 16.740 -13.253 -26.709 1.00 89.50 495 TRP A O 1
ATOM 3766 N N . TYR A 1 496 ? 18.495 -12.190 -25.784 1.00 81.75 496 TYR A N 1
ATOM 3767 C CA . TYR A 1 496 ? 19.540 -12.998 -26.423 1.00 81.75 496 TYR A CA 1
ATOM 3768 C C . TYR A 1 496 ? 20.624 -13.396 -25.426 1.00 81.75 496 TYR A C 1
ATOM 3770 O O . TYR A 1 496 ? 20.900 -12.672 -24.464 1.00 81.75 496 TYR A O 1
ATOM 3778 N N . ASP A 1 497 ? 21.287 -14.520 -25.687 1.00 82.69 497 ASP A N 1
ATOM 3779 C CA . ASP A 1 497 ? 22.554 -14.819 -25.028 1.00 82.69 497 ASP A CA 1
ATOM 3780 C C . ASP A 1 497 ? 23.596 -13.797 -25.484 1.00 82.69 497 ASP A C 1
ATOM 3782 O O . ASP A 1 497 ? 23.641 -13.404 -26.657 1.00 82.69 497 ASP A O 1
ATOM 3786 N N . LYS A 1 498 ? 24.451 -13.352 -24.567 1.00 75.88 498 LYS A N 1
ATOM 3787 C CA . LYS A 1 498 ? 25.463 -12.342 -24.875 1.00 75.88 498 LYS A CA 1
ATOM 3788 C C . LYS A 1 498 ? 26.407 -12.854 -25.969 1.00 75.88 498 LYS A C 1
ATOM 3790 O O . LYS A 1 498 ? 27.071 -13.869 -25.794 1.00 75.88 498 LYS A O 1
ATOM 3795 N N . GLY A 1 499 ? 26.482 -12.131 -27.084 1.00 71.12 499 GLY A N 1
ATOM 3796 C CA . GLY A 1 499 ? 27.276 -12.504 -28.260 1.00 71.12 499 GLY A CA 1
ATOM 3797 C C . GLY A 1 499 ? 26.508 -13.294 -29.326 1.00 71.12 499 GLY A C 1
ATOM 3798 O O . GLY A 1 499 ? 27.050 -13.500 -30.407 1.00 71.12 499 GLY A O 1
ATOM 3799 N N . SER A 1 500 ? 25.262 -13.696 -29.056 1.00 78.06 500 SER A N 1
ATOM 3800 C CA . SER A 1 500 ? 24.385 -14.394 -30.013 1.00 78.06 500 SER A CA 1
ATOM 3801 C C . SER A 1 500 ? 23.335 -13.486 -30.666 1.00 78.06 500 SER A C 1
ATOM 3803 O O . SER A 1 500 ? 22.593 -13.928 -31.541 1.00 78.06 500 SER A O 1
ATOM 3805 N N . GLN A 1 501 ? 23.244 -12.225 -30.235 1.00 78.62 501 GLN A N 1
ATOM 3806 C CA . GLN A 1 501 ? 22.264 -11.279 -30.757 1.00 78.62 501 GLN A CA 1
ATOM 3807 C C . GLN A 1 501 ? 22.479 -10.992 -32.260 1.00 78.62 501 GLN A C 1
ATOM 3809 O O . GLN A 1 501 ? 23.626 -10.967 -32.717 1.00 78.62 50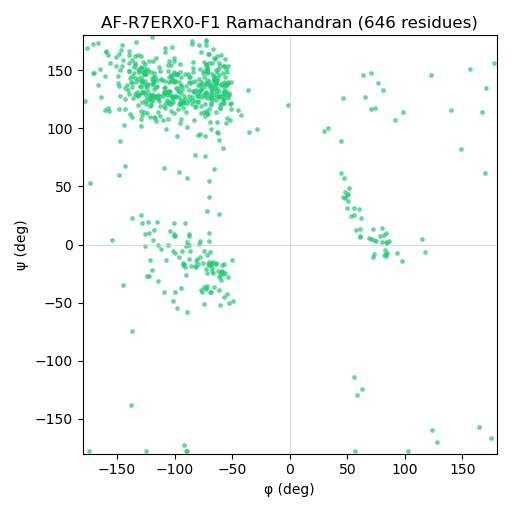1 GLN A O 1
ATOM 3814 N N . PRO A 1 502 ? 21.409 -10.714 -33.032 1.00 71.00 502 PRO A N 1
ATOM 3815 C CA . PRO A 1 502 ? 21.513 -10.347 -34.441 1.00 71.00 502 PRO A CA 1
ATOM 3816 C C . PRO A 1 502 ? 22.391 -9.115 -34.677 1.00 71.00 502 PRO A C 1
ATOM 3818 O O . PRO A 1 502 ? 22.485 -8.221 -33.833 1.00 71.00 502 PRO A O 1
ATOM 3821 N N . VAL A 1 503 ? 22.980 -9.029 -35.870 1.00 59.22 503 VAL A N 1
ATOM 3822 C CA . VAL A 1 503 ? 23.743 -7.849 -36.299 1.00 59.22 503 VAL A CA 1
ATOM 3823 C C . VAL A 1 503 ? 22.855 -6.602 -36.219 1.00 59.22 503 VAL A C 1
ATOM 3825 O O . VAL A 1 503 ? 21.710 -6.611 -36.665 1.00 59.22 503 VAL A O 1
ATOM 3828 N N . GLY A 1 504 ? 23.379 -5.532 -35.619 1.00 53.81 504 GLY A N 1
ATOM 3829 C CA . GLY A 1 504 ? 22.640 -4.287 -35.381 1.00 53.81 504 GLY A CA 1
ATOM 3830 C C . GLY A 1 504 ? 21.794 -4.275 -34.102 1.00 53.81 504 GLY A C 1
ATOM 3831 O O . GLY A 1 504 ? 21.300 -3.214 -33.724 1.00 53.81 504 GLY A O 1
ATOM 3832 N N . ALA A 1 505 ? 21.658 -5.403 -33.393 1.00 60.59 505 ALA A N 1
ATOM 3833 C CA . ALA A 1 505 ? 21.052 -5.411 -32.067 1.00 60.59 505 ALA A CA 1
ATOM 3834 C C . ALA A 1 505 ? 21.998 -4.797 -31.023 1.00 60.59 505 ALA A C 1
ATOM 3836 O O . ALA A 1 505 ? 23.202 -5.060 -30.996 1.00 60.59 505 ALA A O 1
ATOM 3837 N N . ARG A 1 506 ? 21.436 -3.984 -30.132 1.00 70.69 506 ARG A N 1
ATOM 3838 C CA . ARG A 1 506 ? 22.150 -3.173 -29.139 1.00 70.69 506 ARG A CA 1
ATOM 3839 C C . ARG A 1 506 ? 21.619 -3.474 -27.744 1.00 70.69 506 ARG A C 1
ATOM 3841 O O . ARG A 1 506 ? 20.412 -3.602 -27.572 1.00 70.69 506 ARG A O 1
ATOM 3848 N N . LEU A 1 507 ? 22.506 -3.620 -26.759 1.00 76.50 507 LEU A N 1
ATOM 3849 C CA . LEU A 1 507 ? 22.107 -3.949 -25.386 1.00 76.50 507 LEU A CA 1
ATOM 3850 C C . LEU A 1 507 ? 21.129 -2.879 -24.871 1.00 76.50 507 LEU A C 1
ATOM 3852 O O . LEU A 1 507 ? 21.406 -1.680 -24.977 1.00 76.50 507 LEU A O 1
ATOM 3856 N N . ALA A 1 508 ? 19.963 -3.312 -24.395 1.00 79.44 508 ALA A N 1
ATOM 3857 C CA . ALA A 1 508 ? 18.845 -2.428 -24.105 1.00 79.44 508 ALA A CA 1
ATOM 3858 C C . ALA A 1 508 ? 19.102 -1.632 -22.829 1.00 79.44 508 ALA A C 1
ATOM 3860 O O . ALA A 1 508 ? 19.404 -2.219 -21.790 1.00 79.44 508 ALA A O 1
ATOM 3861 N N . LEU A 1 509 ? 18.942 -0.308 -22.899 1.00 80.06 509 LEU A N 1
ATOM 3862 C CA . LEU A 1 509 ? 19.015 0.570 -21.735 1.00 80.06 509 LEU A CA 1
ATOM 3863 C C . LEU A 1 509 ? 17.655 1.174 -21.444 1.00 80.06 509 LEU A C 1
ATOM 3865 O O . LEU A 1 509 ? 17.141 1.985 -22.210 1.00 80.06 509 LEU A O 1
ATOM 3869 N N . TYR A 1 510 ? 17.070 0.734 -20.340 1.00 84.94 510 TYR A N 1
ATOM 3870 C CA . TYR A 1 510 ? 15.751 1.164 -19.907 1.00 84.94 510 TYR A CA 1
ATOM 3871 C C . TYR A 1 510 ? 15.908 2.397 -19.038 1.00 84.94 510 TYR A C 1
ATOM 3873 O O . TYR A 1 510 ? 16.594 2.375 -18.020 1.00 84.94 510 TYR A O 1
ATOM 3881 N N . GLU A 1 511 ? 15.276 3.489 -19.436 1.00 81.06 511 GLU A N 1
ATOM 3882 C CA . GLU A 1 511 ? 15.313 4.740 -18.702 1.00 81.06 511 GLU A CA 1
ATOM 3883 C C . GLU A 1 511 ? 14.749 4.602 -17.279 1.00 81.06 511 GLU A C 1
ATOM 3885 O O . GLU A 1 511 ? 14.049 3.647 -16.911 1.00 81.06 511 GLU A O 1
ATOM 3890 N N . ASN A 1 512 ? 15.062 5.592 -16.440 1.00 84.62 512 ASN A N 1
ATOM 3891 C CA . ASN A 1 512 ? 14.558 5.620 -15.077 1.00 84.62 512 ASN A CA 1
ATOM 3892 C C . ASN A 1 512 ? 13.021 5.570 -15.065 1.00 84.62 512 ASN A C 1
ATOM 3894 O O . ASN A 1 512 ? 12.366 6.374 -15.724 1.00 84.62 512 ASN A O 1
ATOM 3898 N N . LYS A 1 513 ? 12.449 4.681 -14.245 1.00 85.81 513 LYS A N 1
ATOM 3899 C CA . LYS A 1 513 ? 10.998 4.481 -14.115 1.00 85.81 513 LYS A CA 1
ATOM 3900 C C . LYS A 1 513 ? 10.284 4.019 -15.396 1.00 85.81 513 LYS A C 1
ATOM 3902 O O . LYS A 1 513 ? 9.071 4.229 -15.499 1.00 85.81 513 LYS A O 1
ATOM 3907 N N . ARG A 1 514 ? 10.985 3.396 -16.351 1.00 84.38 514 ARG A N 1
ATOM 3908 C CA . ARG A 1 514 ? 10.364 2.828 -17.560 1.00 84.38 514 ARG A CA 1
ATOM 3909 C C . ARG A 1 514 ? 9.180 1.920 -17.218 1.00 84.38 514 ARG A C 1
ATOM 3911 O O . ARG A 1 514 ? 9.247 1.158 -16.250 1.00 84.38 514 ARG A O 1
ATOM 3918 N N . LYS A 1 515 ? 8.105 1.996 -18.007 1.00 83.44 515 LYS A N 1
ATOM 3919 C CA . LYS A 1 515 ? 6.978 1.060 -17.920 1.00 83.44 515 LYS A CA 1
ATOM 3920 C C . LYS A 1 515 ? 7.322 -0.271 -18.574 1.00 83.44 515 LYS A C 1
ATOM 3922 O O . LYS A 1 515 ? 7.852 -0.320 -19.679 1.00 83.44 515 LYS A O 1
ATOM 3927 N N . VAL A 1 516 ? 6.995 -1.352 -17.881 1.00 85.69 516 VAL A N 1
ATOM 3928 C CA . VAL A 1 516 ? 7.195 -2.724 -18.339 1.00 85.69 516 VAL A CA 1
ATOM 3929 C C . VAL A 1 516 ? 5.933 -3.521 -18.058 1.00 85.69 516 VAL A C 1
ATOM 3931 O O . VAL A 1 516 ? 5.279 -3.314 -17.034 1.00 85.69 516 VAL A O 1
ATOM 3934 N N . SER A 1 517 ? 5.581 -4.432 -18.960 1.00 82.62 517 SER A N 1
ATOM 3935 C CA . SER A 1 517 ? 4.401 -5.281 -18.780 1.00 82.62 517 SER A CA 1
ATOM 3936 C C . SER A 1 517 ? 4.724 -6.767 -18.855 1.00 82.62 517 SER A C 1
ATOM 3938 O O . SER A 1 517 ? 4.025 -7.567 -18.246 1.00 82.62 517 SER A O 1
ATOM 3940 N N . ALA A 1 518 ? 5.778 -7.172 -19.563 1.00 85.19 518 ALA A N 1
ATOM 3941 C CA . ALA A 1 518 ? 6.030 -8.586 -19.812 1.00 85.19 518 ALA A CA 1
ATOM 3942 C C . ALA A 1 518 ? 7.523 -8.904 -19.911 1.00 85.19 518 ALA A C 1
ATOM 3944 O O . ALA A 1 518 ? 7.951 -9.405 -20.932 1.00 85.19 518 ALA A O 1
ATOM 3945 N N . LEU A 1 519 ? 8.335 -8.662 -18.879 1.00 89.25 519 LEU A N 1
ATOM 3946 C CA . LEU A 1 519 ? 9.784 -8.929 -18.977 1.00 89.25 519 LEU A CA 1
ATOM 3947 C C . LEU A 1 519 ? 10.132 -10.428 -19.088 1.00 89.25 519 LEU A C 1
ATOM 3949 O O . LEU A 1 519 ? 11.215 -10.785 -19.538 1.00 89.25 519 LEU A O 1
ATOM 3953 N N . THR A 1 520 ? 9.231 -11.328 -18.693 1.00 88.00 520 THR A N 1
ATOM 3954 C CA . THR A 1 520 ? 9.439 -12.782 -18.772 1.00 88.00 520 THR A CA 1
ATOM 3955 C C . THR A 1 520 ? 8.116 -13.525 -18.951 1.00 88.00 520 THR A C 1
ATOM 3957 O O . THR A 1 520 ? 7.048 -13.036 -18.572 1.00 88.00 520 THR A O 1
ATOM 3960 N N . ALA A 1 521 ? 8.186 -14.707 -19.564 1.00 85.75 521 ALA A N 1
ATOM 3961 C CA . ALA A 1 521 ? 7.064 -15.634 -19.686 1.00 85.75 521 ALA A CA 1
ATOM 3962 C C . ALA A 1 521 ? 7.029 -16.668 -18.547 1.00 85.75 521 ALA A C 1
ATOM 3964 O O . ALA A 1 521 ? 5.984 -17.281 -18.320 1.00 85.75 521 ALA A O 1
ATOM 3965 N N . GLU A 1 522 ? 8.129 -16.825 -17.810 1.00 88.00 522 GLU A N 1
ATOM 3966 C CA . GLU A 1 522 ? 8.281 -17.846 -16.779 1.00 88.00 522 GLU A CA 1
ATOM 3967 C C . GLU A 1 522 ? 7.767 -17.382 -15.414 1.00 88.00 522 GLU A C 1
ATOM 3969 O O . GLU A 1 522 ? 8.125 -16.319 -14.899 1.00 88.00 522 GLU A O 1
ATOM 3974 N N . ASN A 1 523 ? 6.901 -18.195 -14.805 1.00 87.00 523 ASN A N 1
ATOM 3975 C CA . ASN A 1 523 ? 6.348 -17.897 -13.490 1.00 87.00 523 ASN A CA 1
ATOM 3976 C C . ASN A 1 523 ? 7.404 -18.116 -12.397 1.00 87.00 523 ASN A C 1
ATOM 3978 O O . ASN A 1 523 ? 8.027 -19.169 -12.321 1.00 87.00 523 ASN A O 1
ATOM 3982 N N . GLY A 1 524 ? 7.569 -17.134 -11.516 1.00 88.38 524 GLY A N 1
ATOM 3983 C CA . GLY A 1 524 ? 8.560 -17.132 -10.441 1.00 88.38 524 GLY A CA 1
ATOM 3984 C C . GLY A 1 524 ? 9.956 -16.656 -10.853 1.00 88.38 524 GLY A C 1
ATOM 3985 O O . GLY A 1 524 ? 10.844 -16.620 -9.999 1.00 88.38 524 GLY A O 1
ATOM 3986 N N . ASP A 1 525 ? 10.155 -16.267 -12.114 1.00 94.31 525 ASP A N 1
ATOM 3987 C CA . ASP A 1 525 ? 11.448 -15.807 -12.620 1.00 94.31 525 ASP A CA 1
ATOM 3988 C C . ASP A 1 525 ? 11.894 -14.486 -11.963 1.00 94.31 525 ASP A C 1
ATOM 3990 O O . ASP A 1 525 ? 11.112 -13.744 -11.352 1.00 94.31 525 ASP A O 1
ATOM 3994 N N . VAL A 1 526 ? 13.192 -14.208 -12.055 1.00 96.06 526 VAL A N 1
ATOM 3995 C CA . VAL A 1 526 ? 13.836 -13.011 -11.531 1.00 96.06 526 VAL A CA 1
ATOM 3996 C C . VAL A 1 526 ? 14.518 -12.271 -12.673 1.00 96.06 526 VAL A C 1
ATOM 3998 O O . VAL A 1 526 ? 15.453 -12.788 -13.274 1.00 96.06 526 VAL A O 1
ATOM 4001 N N . VAL A 1 527 ? 14.103 -11.034 -12.915 1.00 96.75 527 VAL A N 1
ATOM 4002 C CA . VAL A 1 527 ? 14.774 -10.108 -13.829 1.00 96.75 527 VAL A CA 1
ATOM 4003 C C . VAL A 1 527 ? 15.608 -9.137 -13.004 1.00 96.75 527 VAL A C 1
ATOM 4005 O O . VAL A 1 527 ? 15.093 -8.531 -12.066 1.00 96.75 527 VAL A O 1
ATOM 4008 N N . THR A 1 528 ? 16.890 -8.986 -13.307 1.00 96.00 528 THR A N 1
ATOM 4009 C CA . THR A 1 528 ? 17.767 -8.048 -12.594 1.00 96.00 528 THR A CA 1
ATOM 4010 C C . THR A 1 528 ? 18.043 -6.837 -13.472 1.00 96.00 528 THR A C 1
ATOM 4012 O O . THR A 1 528 ? 18.554 -6.985 -14.579 1.00 96.00 528 THR A O 1
ATOM 4015 N N . CYS A 1 529 ? 17.713 -5.653 -12.957 1.00 95.25 529 CYS A N 1
ATOM 4016 C CA . CYS A 1 529 ? 18.055 -4.356 -13.523 1.00 95.25 529 CYS A CA 1
ATOM 4017 C C . CYS A 1 529 ? 19.403 -3.884 -12.957 1.00 95.25 529 CYS A C 1
ATOM 4019 O O . CYS A 1 529 ? 19.489 -3.587 -11.767 1.00 95.25 529 CYS A O 1
ATOM 4021 N N . TYR A 1 530 ? 20.432 -3.774 -13.790 1.00 89.06 530 TYR A N 1
ATOM 4022 C CA . TYR A 1 530 ? 21.742 -3.227 -13.436 1.00 89.06 530 TYR A CA 1
ATOM 4023 C C . TYR A 1 530 ? 21.805 -1.751 -13.791 1.00 89.06 530 TYR A C 1
ATOM 4025 O O . TYR A 1 530 ? 21.531 -1.384 -14.933 1.00 89.06 530 TYR A O 1
ATOM 4033 N N . ALA A 1 531 ? 22.129 -0.908 -12.815 1.00 85.94 531 ALA A N 1
ATOM 4034 C CA . ALA A 1 531 ? 22.257 0.521 -13.045 1.00 85.94 531 ALA A CA 1
ATOM 4035 C C . ALA A 1 531 ? 23.411 0.815 -14.005 1.00 85.94 531 ALA A C 1
ATOM 4037 O O . ALA A 1 531 ? 24.495 0.244 -13.872 1.00 85.94 531 ALA A O 1
ATOM 4038 N N . GLN A 1 532 ? 23.201 1.773 -14.900 1.00 82.25 532 GLN A N 1
ATOM 4039 C CA . GLN A 1 532 ? 24.273 2.370 -15.669 1.00 82.25 532 GLN A CA 1
ATOM 4040 C C . GLN A 1 532 ? 24.562 3.790 -15.233 1.00 82.25 532 GLN A C 1
ATOM 4042 O O . GLN A 1 532 ? 23.662 4.606 -15.014 1.00 82.25 532 GLN A O 1
ATOM 4047 N N . TRP A 1 533 ? 25.856 4.085 -15.210 1.00 78.62 533 TRP A N 1
ATOM 4048 C CA . TRP A 1 533 ? 26.423 5.349 -14.789 1.00 78.62 533 TRP A CA 1
ATOM 4049 C C . TRP A 1 533 ? 27.193 6.020 -15.922 1.00 78.62 533 TRP A C 1
ATOM 4051 O O . TRP A 1 533 ? 27.943 5.375 -16.653 1.00 78.62 533 TRP A O 1
ATOM 4061 N N . ARG A 1 534 ? 27.047 7.338 -16.031 1.00 67.31 534 ARG A N 1
ATOM 4062 C CA . ARG A 1 534 ? 27.839 8.196 -16.915 1.00 67.31 534 ARG A CA 1
ATOM 4063 C C . ARG A 1 534 ? 28.561 9.240 -16.069 1.00 67.31 534 ARG A C 1
ATOM 4065 O O . ARG A 1 534 ? 27.868 9.965 -15.364 1.00 67.31 534 ARG A O 1
ATOM 4072 N N . PRO A 1 535 ? 29.892 9.406 -16.151 1.00 67.50 535 PRO A N 1
ATOM 4073 C CA . PRO A 1 535 ? 30.552 10.348 -15.257 1.00 67.50 535 PRO A CA 1
ATOM 4074 C C . PRO A 1 535 ? 30.138 11.814 -15.524 1.00 67.50 535 PRO A C 1
ATOM 4076 O O . PRO A 1 535 ? 29.959 12.205 -16.677 1.00 67.50 535 PRO A O 1
ATOM 4079 N N . THR A 1 536 ? 30.001 12.629 -14.481 1.00 65.75 536 THR A N 1
ATOM 4080 C CA . THR A 1 536 ? 29.370 13.965 -14.495 1.00 65.75 536 THR A CA 1
ATOM 4081 C C . THR A 1 536 ? 30.315 15.078 -14.981 1.00 65.75 536 THR A C 1
ATOM 4083 O O . THR A 1 536 ? 29.854 16.139 -15.395 1.00 65.75 536 THR A O 1
ATOM 4086 N N . SER A 1 537 ? 31.642 14.872 -14.989 1.00 58.84 537 SER A N 1
ATOM 4087 C CA . SER A 1 537 ? 32.595 15.888 -15.468 1.00 58.84 537 SER A CA 1
ATOM 4088 C C . SER A 1 537 ? 33.865 15.310 -16.104 1.00 58.84 537 SER A C 1
ATOM 4090 O O . SER A 1 537 ? 34.429 14.327 -15.634 1.00 58.84 537 SER A O 1
ATOM 4092 N N . THR A 1 538 ? 34.300 15.919 -17.205 1.00 45.97 538 THR A N 1
ATOM 4093 C CA . THR A 1 538 ? 35.689 16.326 -17.487 1.00 45.97 538 THR A CA 1
ATOM 4094 C C . THR A 1 538 ? 35.546 17.434 -18.522 1.00 45.97 538 THR A C 1
ATOM 4096 O O . THR A 1 538 ? 35.042 17.145 -19.598 1.00 45.97 538 THR A O 1
ATOM 4099 N N . GLY A 1 539 ? 35.916 18.684 -18.230 1.00 52.94 539 GLY A N 1
ATOM 4100 C CA . GLY A 1 539 ? 35.714 19.873 -19.088 1.00 52.94 539 GLY A CA 1
ATOM 4101 C C . GLY A 1 539 ? 36.399 19.864 -20.470 1.00 52.94 539 GLY A C 1
ATOM 4102 O O . GLY A 1 539 ? 36.699 20.914 -21.027 1.00 52.94 539 GLY A O 1
ATOM 4103 N N . THR A 1 540 ? 36.657 18.694 -21.039 1.00 59.66 540 THR A N 1
ATOM 4104 C CA . THR A 1 540 ? 37.110 18.456 -22.399 1.00 59.66 540 THR A CA 1
ATOM 4105 C C . THR A 1 540 ? 36.193 17.401 -23.001 1.00 59.66 540 THR A C 1
ATOM 4107 O O . THR A 1 540 ? 36.186 16.257 -22.543 1.00 59.66 540 THR A O 1
ATOM 4110 N N . LYS A 1 541 ? 35.429 17.779 -24.034 1.00 74.06 541 LYS A N 1
ATOM 4111 C CA . LYS A 1 541 ? 34.590 16.818 -24.748 1.00 74.06 541 LYS A CA 1
ATOM 4112 C C . LYS A 1 541 ? 35.483 15.739 -25.362 1.00 74.06 541 LYS A C 1
ATOM 4114 O O . LYS A 1 541 ? 36.441 16.062 -26.058 1.00 74.06 541 LYS A O 1
ATOM 4119 N N . SER A 1 542 ? 35.196 14.471 -25.120 1.00 76.06 542 SER A N 1
ATOM 4120 C CA . SER A 1 542 ? 35.863 13.329 -25.761 1.00 76.06 542 SER A CA 1
ATOM 4121 C C . SER A 1 542 ? 34.817 12.342 -26.258 1.00 76.06 542 SER A C 1
ATOM 4123 O O . SER A 1 542 ? 33.677 12.443 -25.860 1.00 76.06 542 SER A O 1
ATOM 4125 N N . TYR A 1 543 ? 35.141 11.415 -27.140 1.00 77.88 543 TYR A N 1
ATOM 4126 C CA . TYR A 1 543 ? 34.249 10.344 -27.583 1.00 77.88 543 TYR A CA 1
ATOM 4127 C C . TYR A 1 543 ? 35.087 9.100 -27.863 1.00 77.88 543 TYR A C 1
ATOM 4129 O O . TYR A 1 543 ? 36.316 9.164 -27.909 1.00 77.88 543 TYR A O 1
ATOM 4137 N N . TYR A 1 544 ? 34.444 7.955 -28.030 1.00 80.31 544 TYR A N 1
ATOM 4138 C CA . TYR A 1 544 ? 35.116 6.685 -28.253 1.00 80.31 544 TYR A CA 1
ATOM 4139 C C . TYR A 1 544 ? 34.773 6.147 -29.636 1.00 80.31 544 TYR A C 1
ATOM 4141 O O . TYR A 1 544 ? 33.621 6.180 -30.061 1.00 80.31 544 TYR A O 1
ATOM 4149 N N . ILE A 1 545 ? 35.779 5.640 -30.341 1.00 86.06 545 ILE A N 1
ATOM 4150 C CA . ILE A 1 545 ? 35.578 4.790 -31.507 1.00 86.06 545 ILE A CA 1
ATOM 4151 C C . ILE A 1 545 ? 35.635 3.345 -31.057 1.00 86.06 545 ILE A C 1
ATOM 4153 O O . ILE A 1 545 ? 36.651 2.898 -30.519 1.00 86.06 545 ILE A O 1
ATOM 4157 N N . ARG A 1 546 ? 34.541 2.635 -31.310 1.00 80.12 546 ARG A N 1
ATOM 4158 C CA . ARG A 1 546 ? 34.405 1.201 -31.068 1.00 80.12 546 ARG A CA 1
ATOM 4159 C C . ARG A 1 546 ? 34.485 0.451 -32.381 1.00 80.12 546 ARG A C 1
ATOM 4161 O O . ARG A 1 546 ? 33.954 0.939 -33.366 1.00 80.12 546 ARG A O 1
ATOM 4168 N N . TYR A 1 547 ? 35.090 -0.730 -32.400 1.00 72.69 547 TYR A N 1
ATOM 4169 C CA . TYR A 1 547 ? 35.232 -1.514 -33.628 1.00 7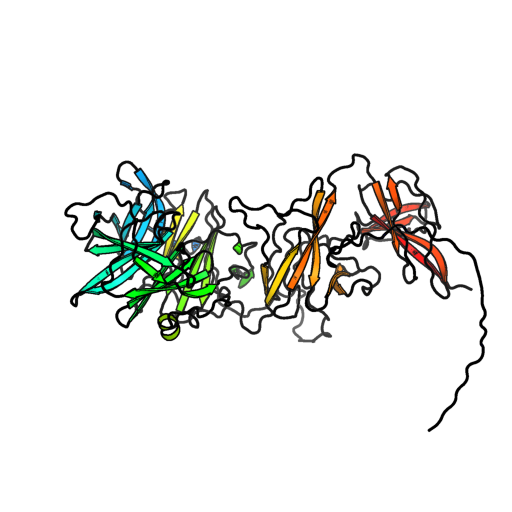2.69 547 TYR A CA 1
ATOM 4170 C C . TYR A 1 547 ? 34.357 -2.759 -33.582 1.00 72.69 547 TYR A C 1
ATOM 4172 O O . TYR A 1 547 ? 34.467 -3.554 -32.651 1.00 72.69 547 TYR A O 1
ATOM 4180 N N . ASP A 1 548 ? 33.544 -2.961 -34.610 1.00 82.88 548 ASP A N 1
ATOM 4181 C CA . ASP A 1 548 ? 32.708 -4.144 -34.792 1.00 82.88 548 ASP A CA 1
ATOM 4182 C C . ASP A 1 548 ? 33.213 -4.940 -36.002 1.00 82.88 548 ASP A C 1
ATOM 4184 O O . ASP A 1 548 ? 33.404 -4.390 -37.091 1.00 82.88 548 ASP A O 1
ATOM 4188 N N . ALA A 1 549 ? 33.452 -6.239 -35.808 1.00 71.88 549 ALA A N 1
ATOM 4189 C CA . ALA A 1 549 ? 33.987 -7.121 -36.842 1.00 71.88 549 ALA A CA 1
ATOM 4190 C C . ALA A 1 549 ? 33.017 -7.341 -38.014 1.00 71.88 549 ALA A C 1
ATOM 4192 O O . ALA A 1 549 ? 33.436 -7.854 -39.049 1.00 71.88 549 ALA A O 1
ATOM 4193 N N . ASN A 1 550 ? 31.735 -6.999 -37.860 1.00 71.69 550 ASN A N 1
ATOM 4194 C CA . ASN A 1 550 ? 30.676 -7.067 -38.864 1.00 71.69 550 ASN A CA 1
ATOM 4195 C C . ASN A 1 550 ? 30.690 -8.380 -39.670 1.00 71.69 550 ASN A C 1
ATOM 4197 O O . ASN A 1 550 ? 30.940 -8.415 -40.881 1.00 71.69 550 ASN A O 1
ATOM 4201 N N . GLY A 1 551 ? 30.500 -9.493 -38.960 1.00 69.62 551 GLY A N 1
ATOM 4202 C CA . GLY A 1 551 ? 30.568 -10.848 -39.519 1.00 69.62 551 GLY A CA 1
ATOM 4203 C C . GLY A 1 551 ? 31.982 -11.440 -39.627 1.00 69.62 551 GLY A C 1
ATOM 4204 O O . GLY A 1 551 ? 32.125 -12.552 -40.128 1.00 69.62 551 GLY A O 1
ATOM 4205 N N . GLY A 1 552 ? 33.018 -10.723 -39.180 1.00 76.38 552 GLY A N 1
ATOM 4206 C CA . GLY A 1 552 ? 34.373 -11.243 -38.958 1.00 76.38 552 GLY A CA 1
ATOM 4207 C C . GLY A 1 552 ? 34.604 -11.790 -37.538 1.00 76.38 552 GLY A C 1
ATOM 4208 O O . GLY A 1 552 ? 33.704 -11.808 -36.702 1.00 76.38 552 GLY A O 1
ATOM 4209 N N . LYS A 1 553 ? 35.837 -12.226 -37.262 1.00 72.00 553 LYS A N 1
ATOM 4210 C CA . LYS A 1 553 ? 36.327 -12.806 -36.001 1.00 72.00 553 LYS A CA 1
ATOM 4211 C C . LYS A 1 553 ? 37.473 -11.960 -35.436 1.00 72.00 553 LYS A C 1
ATOM 4213 O O . LYS A 1 553 ? 38.260 -11.407 -36.199 1.00 72.00 553 LYS A O 1
ATOM 4218 N N . GLY A 1 554 ? 37.600 -11.904 -34.110 1.00 76.44 554 GLY A N 1
ATOM 4219 C CA . GLY A 1 554 ? 38.677 -11.209 -33.387 1.00 76.44 554 GLY A CA 1
ATOM 4220 C C . GLY A 1 554 ? 38.139 -10.246 -32.325 1.00 76.44 554 GLY A C 1
ATOM 4221 O O . GLY A 1 554 ? 36.946 -10.251 -32.030 1.00 76.44 554 GLY A O 1
ATOM 4222 N N . SER A 1 555 ? 39.010 -9.413 -31.756 1.00 73.00 555 SER A N 1
ATOM 4223 C CA . SER A 1 555 ? 38.642 -8.322 -30.844 1.00 73.00 555 SER A CA 1
ATOM 4224 C C . SER A 1 555 ? 39.604 -7.141 -30.991 1.00 73.00 555 SER A C 1
ATOM 4226 O O . SER A 1 555 ? 40.783 -7.308 -31.315 1.00 73.00 555 SER A O 1
ATOM 4228 N N . MET A 1 556 ? 39.094 -5.935 -30.748 1.00 80.56 556 MET A N 1
ATOM 4229 C CA . MET A 1 556 ? 39.868 -4.696 -30.738 1.00 80.56 556 MET A CA 1
ATOM 4230 C C . MET A 1 556 ? 39.445 -3.844 -29.546 1.00 80.56 556 MET A C 1
ATOM 4232 O O . MET A 1 556 ? 38.260 -3.740 -29.241 1.00 80.56 556 MET A O 1
ATOM 4236 N N . ALA A 1 557 ? 40.413 -3.217 -28.881 1.00 67.06 557 ALA A N 1
ATOM 4237 C CA . ALA A 1 557 ? 40.118 -2.223 -27.854 1.00 67.06 557 ALA A CA 1
ATOM 4238 C C . ALA A 1 557 ? 39.593 -0.925 -28.490 1.00 67.06 557 ALA A C 1
ATOM 4240 O O . ALA A 1 557 ? 39.987 -0.575 -29.600 1.00 67.06 557 ALA A O 1
ATOM 4241 N N . ASP A 1 558 ? 38.772 -0.169 -27.768 1.00 79.56 558 ASP A N 1
ATOM 4242 C CA . ASP A 1 558 ? 38.277 1.124 -28.245 1.00 79.56 558 ASP A CA 1
ATOM 4243 C C . ASP A 1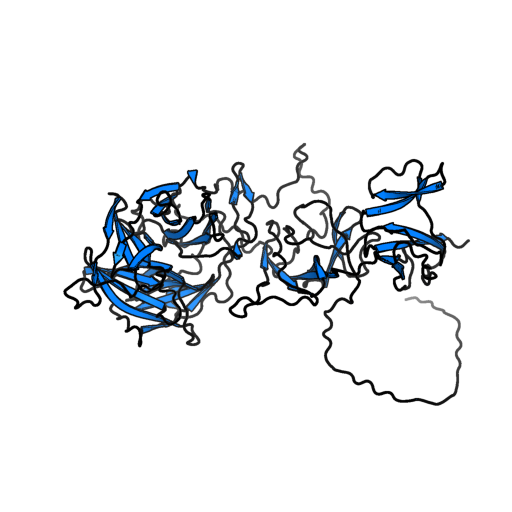 558 ? 39.423 2.154 -28.398 1.00 79.56 558 ASP A C 1
ATOM 4245 O O . ASP A 1 558 ? 40.514 2.030 -27.815 1.00 79.56 558 ASP A O 1
ATOM 4249 N N . THR A 1 559 ? 39.177 3.193 -29.198 1.00 83.94 559 THR A N 1
ATOM 4250 C CA . THR A 1 559 ? 40.032 4.384 -29.308 1.00 83.94 559 THR A CA 1
ATOM 4251 C C . THR A 1 559 ? 39.328 5.568 -28.662 1.00 83.94 559 THR A C 1
ATOM 4253 O O . THR A 1 559 ? 38.283 5.996 -29.141 1.00 83.94 559 THR A O 1
ATOM 4256 N N . LYS A 1 560 ? 39.911 6.144 -27.607 1.00 85.88 560 LYS A N 1
ATOM 4257 C CA . LYS A 1 560 ? 39.444 7.418 -27.046 1.00 85.88 560 LYS A CA 1
ATOM 4258 C C . LYS A 1 560 ? 39.931 8.571 -27.919 1.00 85.88 560 LYS A C 1
ATOM 4260 O O . LYS A 1 560 ? 41.124 8.672 -28.181 1.00 85.88 560 LYS A O 1
ATOM 4265 N N . VAL A 1 561 ? 39.025 9.456 -28.305 1.00 83.25 561 VAL A N 1
ATOM 4266 C CA . VAL A 1 561 ? 39.295 10.642 -29.115 1.00 83.25 561 VAL A CA 1
ATOM 4267 C C . VAL A 1 561 ? 38.871 11.870 -28.331 1.00 83.25 561 VAL A C 1
ATOM 4269 O O . VAL A 1 561 ? 37.740 11.966 -27.870 1.00 83.25 561 VAL A O 1
ATOM 4272 N N . VAL A 1 562 ? 39.768 12.833 -28.169 1.00 83.44 562 VAL A N 1
ATOM 4273 C CA . VAL A 1 562 ? 39.391 14.143 -27.632 1.00 83.44 562 VAL A CA 1
ATOM 4274 C C . VAL A 1 562 ? 38.773 14.958 -28.768 1.00 83.44 562 VAL A C 1
ATOM 4276 O O . VAL A 1 562 ? 39.324 15.010 -29.865 1.00 83.44 562 VAL A O 1
ATOM 4279 N N . TYR A 1 563 ? 37.603 15.559 -28.547 1.00 82.44 563 TYR A N 1
ATOM 4280 C CA . TYR A 1 563 ? 36.899 16.302 -29.588 1.00 82.44 563 TYR A CA 1
ATOM 4281 C C . TYR A 1 563 ? 37.754 17.456 -30.107 1.00 82.44 563 TYR A C 1
ATOM 4283 O O . TYR A 1 563 ? 38.246 18.282 -29.343 1.00 82.44 563 TYR A O 1
ATOM 4291 N N . GLY A 1 564 ? 37.913 17.512 -31.428 1.00 81.56 564 GLY A N 1
ATOM 4292 C CA . GLY A 1 564 ? 38.783 18.474 -32.096 1.00 81.56 564 GLY A CA 1
ATOM 4293 C C . GLY A 1 564 ? 40.254 18.051 -32.164 1.00 81.56 564 GLY A C 1
ATOM 4294 O O . GLY A 1 564 ? 41.001 18.660 -32.926 1.00 81.56 564 GLY A O 1
ATOM 4295 N N . THR A 1 565 ? 40.667 16.990 -31.464 1.00 86.19 565 THR A N 1
ATOM 4296 C CA . THR A 1 565 ? 42.033 16.453 -31.500 1.00 86.19 565 THR A CA 1
ATOM 4297 C C . THR A 1 565 ? 42.140 15.305 -32.499 1.00 86.19 565 THR A C 1
ATOM 4299 O O . THR A 1 565 ? 41.479 14.276 -32.361 1.00 86.19 565 THR A O 1
ATOM 4302 N N . SER A 1 566 ? 43.014 15.465 -33.496 1.00 93.56 566 SER A N 1
ATOM 4303 C CA . SER A 1 566 ? 43.328 14.407 -34.461 1.00 93.56 566 SER A CA 1
ATOM 4304 C C . SER A 1 566 ? 43.908 13.181 -33.752 1.00 93.56 566 SER A C 1
ATOM 4306 O O . SER A 1 566 ? 44.971 13.262 -33.145 1.00 93.56 566 SER A O 1
ATOM 4308 N N . THR A 1 567 ? 43.208 12.054 -33.842 1.00 89.56 567 THR A N 1
ATOM 4309 C CA . THR A 1 567 ? 43.532 10.794 -33.169 1.00 89.56 567 THR A CA 1
ATOM 4310 C C . THR A 1 567 ? 43.466 9.644 -34.168 1.00 89.56 567 THR A C 1
ATOM 4312 O O . THR A 1 567 ? 42.456 9.487 -34.858 1.00 89.56 567 THR A O 1
ATOM 4315 N N . ALA A 1 568 ? 44.517 8.825 -34.230 1.00 93.25 568 ALA A N 1
ATOM 4316 C CA . ALA A 1 568 ? 44.548 7.642 -35.083 1.00 93.25 568 ALA A CA 1
ATOM 4317 C C . ALA A 1 568 ? 43.626 6.549 -34.529 1.00 93.25 568 ALA A C 1
ATOM 4319 O O . ALA A 1 568 ? 43.707 6.182 -33.353 1.00 93.25 568 ALA A O 1
ATOM 4320 N N . ILE A 1 569 ? 42.763 6.008 -35.387 1.00 92.81 569 ILE A N 1
ATOM 4321 C CA . ILE A 1 569 ? 42.013 4.790 -35.080 1.00 92.81 569 ILE A CA 1
ATOM 4322 C C . ILE A 1 569 ? 42.966 3.589 -35.135 1.00 92.81 569 ILE A C 1
ATOM 4324 O O . ILE A 1 569 ? 44.001 3.627 -35.800 1.00 92.81 569 ILE A O 1
ATOM 4328 N N . ARG A 1 570 ? 42.642 2.511 -34.426 1.00 91.56 570 ARG A N 1
ATOM 4329 C CA . ARG A 1 570 ? 43.455 1.294 -34.410 1.00 91.56 570 ARG A CA 1
ATOM 4330 C C . ARG A 1 570 ? 43.422 0.606 -35.770 1.00 91.56 570 ARG A C 1
ATOM 4332 O O . ARG A 1 570 ? 42.400 0.598 -36.457 1.00 91.56 570 ARG A O 1
ATOM 4339 N N . SER A 1 571 ? 44.538 -0.024 -36.118 1.00 94.62 571 SER A N 1
ATOM 4340 C CA . SER A 1 571 ? 44.598 -0.943 -37.250 1.00 94.62 571 SER A CA 1
ATOM 4341 C C . SER A 1 571 ? 43.683 -2.139 -37.007 1.00 94.62 571 SER A C 1
ATOM 4343 O O . SER A 1 571 ? 43.711 -2.722 -35.925 1.00 94.62 571 SER A O 1
ATOM 4345 N N . ASN A 1 572 ? 42.905 -2.510 -38.021 1.00 92.88 572 ASN A N 1
ATOM 4346 C CA . ASN A 1 572 ? 42.064 -3.697 -38.014 1.00 92.88 572 ASN A CA 1
ATOM 4347 C C . ASN A 1 572 ? 42.877 -4.946 -37.646 1.00 92.88 572 ASN A C 1
ATOM 4349 O O . ASN A 1 572 ? 43.889 -5.234 -38.285 1.00 92.88 572 ASN A O 1
ATOM 4353 N N . THR A 1 573 ? 42.387 -5.700 -36.665 1.00 92.12 573 THR A N 1
ATOM 4354 C CA . THR A 1 573 ? 42.883 -7.040 -36.312 1.00 92.12 573 THR A CA 1
ATOM 4355 C C . THR A 1 573 ? 41.844 -8.128 -36.571 1.00 92.12 573 THR A C 1
ATOM 4357 O O . THR A 1 573 ? 42.125 -9.303 -36.343 1.00 92.12 573 THR A O 1
ATOM 4360 N N . TYR A 1 574 ? 40.649 -7.764 -37.050 1.00 89.44 574 TYR A N 1
ATOM 4361 C CA . TYR A 1 574 ? 39.624 -8.736 -37.395 1.00 89.44 574 TYR A CA 1
ATOM 4362 C C . TYR A 1 574 ? 39.985 -9.497 -38.668 1.00 89.44 574 TYR A C 1
ATOM 4364 O O . TYR A 1 574 ? 40.607 -8.953 -39.586 1.00 89.44 574 TYR A O 1
ATOM 4372 N N . THR A 1 575 ? 39.517 -10.738 -38.751 1.00 88.56 575 THR A N 1
ATOM 4373 C CA . THR A 1 575 ? 39.616 -11.595 -39.935 1.00 88.56 575 THR A CA 1
ATOM 4374 C C . THR A 1 575 ? 38.235 -12.076 -40.365 1.00 88.56 575 THR A C 1
ATOM 4376 O O . THR A 1 575 ? 37.334 -12.226 -39.543 1.00 88.56 575 THR A O 1
ATOM 4379 N N . ARG A 1 576 ? 38.044 -12.339 -41.657 1.00 87.94 576 ARG A N 1
ATOM 4380 C CA . ARG A 1 576 ? 36.827 -12.976 -42.169 1.00 87.94 576 ARG A CA 1
ATOM 4381 C C . ARG A 1 576 ? 37.201 -13.914 -43.307 1.00 87.94 576 ARG A C 1
ATOM 4383 O O . ARG A 1 576 ? 37.721 -13.472 -44.326 1.00 87.94 576 ARG A O 1
ATOM 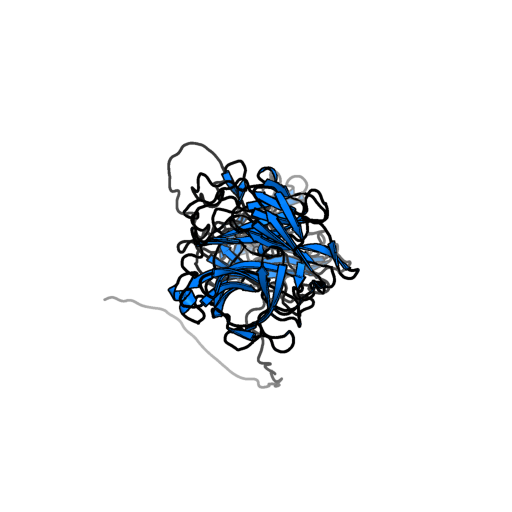4390 N N . ASP A 1 577 ? 36.953 -15.204 -43.107 1.00 89.31 577 ASP A N 1
ATOM 4391 C CA . ASP A 1 577 ? 37.377 -16.261 -44.029 1.00 89.31 577 ASP A CA 1
ATOM 4392 C C . ASP A 1 577 ? 36.789 -16.023 -45.432 1.00 89.31 577 ASP A C 1
ATOM 4394 O O . ASP A 1 577 ? 35.575 -15.892 -45.581 1.00 89.31 577 ASP A O 1
ATOM 4398 N N . GLY A 1 578 ? 37.651 -15.937 -46.452 1.00 91.56 578 GLY A N 1
ATOM 4399 C CA . GLY A 1 578 ? 37.260 -15.657 -47.842 1.00 91.56 578 GLY A CA 1
ATOM 4400 C C . GLY A 1 578 ? 37.035 -14.177 -48.182 1.00 91.56 578 GLY A C 1
ATOM 4401 O O . GLY A 1 578 ? 36.569 -13.878 -49.278 1.00 91.56 578 GLY A O 1
ATOM 4402 N N . TYR A 1 579 ? 37.353 -13.244 -47.278 1.00 92.12 579 TYR A N 1
ATOM 4403 C CA . TYR A 1 579 ? 37.154 -11.807 -47.486 1.00 92.12 579 TYR A CA 1
ATOM 4404 C C . TYR A 1 579 ? 38.400 -10.987 -47.128 1.00 92.12 579 TYR A C 1
ATOM 4406 O O . TYR A 1 579 ? 39.179 -11.336 -46.245 1.00 92.12 579 TYR A O 1
ATOM 4414 N N . THR A 1 580 ? 38.553 -9.845 -47.793 1.00 93.56 580 THR A N 1
ATOM 4415 C CA . THR A 1 580 ? 39.540 -8.806 -47.488 1.00 93.56 580 THR A CA 1
ATOM 4416 C C . THR A 1 580 ? 38.861 -7.635 -46.779 1.00 93.56 580 THR A C 1
ATOM 4418 O O . THR A 1 580 ? 37.736 -7.260 -47.109 1.00 93.56 580 THR A O 1
ATOM 4421 N N . PHE A 1 581 ? 39.536 -7.055 -45.785 1.00 93.69 581 PHE A N 1
ATOM 4422 C CA . PHE A 1 581 ? 39.046 -5.889 -45.052 1.00 93.69 581 PHE A CA 1
ATOM 4423 C C . PHE A 1 581 ? 39.030 -4.638 -45.949 1.00 93.69 581 PHE A C 1
ATOM 4425 O O . PHE A 1 581 ? 40.067 -4.229 -46.470 1.00 93.69 581 PHE A O 1
ATOM 4432 N N . GLY A 1 582 ? 37.859 -4.023 -46.115 1.00 86.75 582 GLY A N 1
ATOM 4433 C CA . GLY A 1 582 ? 37.614 -2.883 -47.003 1.00 86.75 582 GLY A CA 1
ATOM 4434 C C . GLY A 1 582 ? 37.591 -1.512 -46.317 1.00 86.75 582 GLY A C 1
ATOM 4435 O O . GLY A 1 582 ? 37.521 -0.496 -47.007 1.00 86.75 582 GLY A O 1
ATOM 4436 N N . GLY A 1 583 ? 37.649 -1.456 -44.981 1.00 90.31 583 GLY A N 1
ATOM 4437 C CA . GLY A 1 583 ? 37.523 -0.221 -44.199 1.00 90.31 583 GLY A CA 1
ATOM 4438 C C . GLY A 1 583 ? 36.396 -0.275 -43.167 1.00 90.31 583 GLY A C 1
ATOM 4439 O O . GLY A 1 583 ? 35.962 -1.349 -42.762 1.00 90.31 583 GLY A O 1
ATOM 4440 N N . TRP A 1 584 ? 35.939 0.893 -42.717 1.00 91.00 584 TRP A N 1
ATOM 4441 C CA . TRP A 1 584 ? 34.947 1.013 -41.651 1.00 91.00 584 TRP A CA 1
ATOM 4442 C C . TRP A 1 584 ? 33.781 1.919 -42.042 1.00 91.00 584 TRP A C 1
ATOM 4444 O O . TRP A 1 584 ? 33.993 3.066 -42.437 1.00 91.00 584 TRP A O 1
ATOM 4454 N N . HIS A 1 585 ? 32.550 1.458 -41.851 1.00 84.56 585 HIS A N 1
ATOM 4455 C CA . HIS A 1 585 ? 31.387 2.342 -41.801 1.00 84.56 585 HIS A CA 1
ATOM 4456 C C . HIS A 1 585 ? 31.186 2.840 -40.377 1.00 84.56 585 HIS A C 1
ATOM 4458 O O . HIS A 1 585 ? 31.233 2.048 -39.441 1.00 84.56 585 HIS A O 1
ATOM 4464 N N . ALA A 1 586 ? 30.964 4.140 -40.204 1.00 82.81 586 ALA A N 1
ATOM 4465 C CA . ALA A 1 586 ? 30.820 4.728 -38.881 1.00 82.81 586 ALA A CA 1
ATOM 4466 C C . ALA A 1 586 ? 29.359 5.072 -38.573 1.00 82.81 586 ALA A C 1
ATOM 4468 O O . ALA A 1 586 ? 28.675 5.729 -39.360 1.00 82.81 586 ALA A O 1
ATOM 4469 N N . TYR A 1 587 ? 28.918 4.653 -37.396 1.00 75.69 587 TYR A N 1
ATOM 4470 C CA . TYR A 1 587 ? 27.596 4.899 -36.838 1.00 75.69 587 TYR A CA 1
ATOM 4471 C C . TYR A 1 587 ? 27.742 5.639 -35.507 1.00 75.69 587 TYR A C 1
ATOM 4473 O O . TYR A 1 587 ? 28.491 5.194 -34.639 1.00 75.69 587 TYR A O 1
ATOM 4481 N N . ARG A 1 588 ? 27.051 6.765 -35.340 1.00 82.19 588 ARG A N 1
ATOM 4482 C CA . ARG A 1 588 ? 27.116 7.628 -34.161 1.00 82.19 588 ARG A CA 1
ATOM 4483 C C . ARG A 1 588 ? 25.911 7.382 -33.269 1.00 82.19 588 ARG A C 1
ATOM 4485 O O . ARG A 1 588 ? 24.767 7.524 -33.697 1.00 82.19 588 ARG A O 1
ATOM 4492 N N . MET A 1 589 ? 26.179 7.013 -32.020 1.00 66.12 589 MET A N 1
ATOM 4493 C CA . MET A 1 589 ? 25.128 6.592 -31.098 1.00 66.12 589 MET A CA 1
ATOM 4494 C C . MET A 1 589 ? 24.264 7.747 -30.600 1.00 66.12 589 MET A C 1
ATOM 4496 O O . MET A 1 589 ? 23.059 7.549 -30.460 1.00 66.12 589 MET A O 1
ATOM 4500 N N . SER A 1 590 ? 24.849 8.924 -30.344 1.00 64.94 590 SER A N 1
ATOM 4501 C CA . SER A 1 590 ? 24.127 10.050 -29.728 1.00 64.94 590 SER A CA 1
ATOM 4502 C C . SER A 1 590 ? 22.887 10.520 -30.493 1.00 64.94 590 SER A C 1
ATOM 4504 O O . SER A 1 590 ? 21.973 11.055 -29.871 1.00 64.94 590 SER A O 1
ATOM 4506 N N . ASP A 1 591 ? 22.827 10.295 -31.805 1.00 65.25 591 ASP A N 1
ATOM 4507 C CA . ASP A 1 591 ? 21.723 10.707 -32.674 1.00 65.25 591 ASP A CA 1
ATOM 4508 C C . ASP A 1 591 ? 21.313 9.631 -33.689 1.00 65.25 591 ASP A C 1
ATOM 4510 O O . ASP A 1 591 ? 20.721 9.941 -34.722 1.00 65.25 591 ASP A O 1
ATOM 4514 N N . ASN A 1 592 ? 21.621 8.361 -33.398 1.00 60.50 592 ASN A N 1
ATOM 4515 C CA . ASN A 1 592 ? 21.203 7.212 -34.205 1.00 60.50 592 ASN A CA 1
ATOM 4516 C C . ASN A 1 592 ? 21.523 7.374 -35.704 1.00 60.50 592 ASN A C 1
ATOM 4518 O O . ASN A 1 592 ? 20.680 7.098 -36.554 1.00 60.50 592 ASN A O 1
ATOM 4522 N N . SER A 1 593 ? 22.716 7.870 -36.040 1.00 72.81 593 SER A N 1
ATOM 4523 C CA . SER A 1 593 ? 23.046 8.290 -37.406 1.00 72.81 593 SER A CA 1
ATOM 4524 C C . SER A 1 593 ? 24.192 7.498 -38.017 1.00 72.81 593 SER A C 1
ATOM 4526 O O . SER A 1 593 ? 25.186 7.205 -37.358 1.00 72.81 593 SER A O 1
ATOM 4528 N N . TRP A 1 594 ? 24.113 7.231 -39.317 1.00 81.56 594 TRP A N 1
ATOM 4529 C CA . TRP A 1 594 ? 25.263 6.793 -40.111 1.00 81.56 594 TRP A CA 1
ATOM 4530 C C . TRP A 1 594 ? 25.904 7.994 -40.798 1.00 81.56 594 TRP A C 1
ATOM 4532 O O . TRP A 1 594 ? 25.211 8.951 -41.149 1.00 81.56 594 TRP A O 1
ATOM 4542 N N . ILE A 1 595 ? 27.220 7.956 -41.012 1.00 90.94 595 ILE A N 1
ATOM 4543 C CA . ILE A 1 595 ? 27.888 9.003 -41.787 1.00 90.94 595 ILE A CA 1
ATOM 4544 C C . ILE A 1 595 ? 27.958 8.645 -43.265 1.00 90.94 595 ILE A C 1
ATOM 4546 O O . ILE A 1 595 ? 28.482 7.606 -43.668 1.00 90.94 595 ILE A O 1
ATOM 4550 N N . TYR A 1 596 ? 27.451 9.559 -44.076 1.00 88.31 596 TYR A N 1
ATOM 4551 C CA . TYR A 1 596 ? 27.432 9.481 -45.522 1.00 88.31 596 TYR A CA 1
ATOM 4552 C C . TYR A 1 596 ? 28.266 10.600 -46.139 1.00 88.31 596 TYR A C 1
ATOM 4554 O O . TYR A 1 596 ? 28.523 11.627 -45.514 1.00 88.31 596 TYR A O 1
ATOM 4562 N N . VAL A 1 597 ? 28.651 10.404 -47.392 1.00 88.19 597 VAL A N 1
ATOM 4563 C CA . VAL A 1 597 ? 29.243 11.404 -48.273 1.00 88.19 597 VAL A CA 1
ATOM 4564 C C . VAL A 1 597 ? 28.166 11.847 -49.256 1.00 88.19 597 VAL A C 1
ATOM 4566 O O . VAL A 1 597 ? 27.519 11.013 -49.886 1.00 88.19 597 VAL A O 1
ATOM 4569 N N . ASN A 1 598 ? 27.948 13.151 -49.387 1.00 92.06 598 ASN A N 1
ATOM 4570 C CA . ASN A 1 598 ? 27.077 13.691 -50.425 1.00 92.06 598 ASN A CA 1
ATOM 4571 C C . ASN A 1 598 ? 27.692 13.429 -51.809 1.00 92.06 598 ASN A C 1
ATOM 4573 O O . ASN A 1 598 ? 28.832 13.821 -52.058 1.00 92.06 598 ASN A O 1
ATOM 4577 N N . ASN A 1 599 ? 26.933 12.817 -52.719 1.00 90.44 599 ASN A N 1
ATOM 4578 C CA . ASN A 1 599 ? 27.447 12.388 -54.024 1.00 90.44 599 ASN A CA 1
ATOM 4579 C C . ASN A 1 599 ? 27.832 13.560 -54.940 1.00 90.44 599 ASN A C 1
ATOM 4581 O O . ASN A 1 599 ? 28.622 13.374 -55.858 1.00 90.44 599 ASN A O 1
ATOM 4585 N N . SER A 1 600 ? 27.275 14.754 -54.710 1.00 92.00 600 SER A N 1
ATOM 4586 C CA . SER A 1 600 ? 27.539 15.951 -55.520 1.00 92.00 600 SER A CA 1
ATOM 4587 C C . SER A 1 600 ? 28.649 16.827 -54.941 1.00 92.00 600 SER A C 1
ATOM 4589 O O . SER A 1 600 ? 29.429 17.401 -55.692 1.00 92.00 600 SER A O 1
ATOM 4591 N N . THR A 1 601 ? 28.724 16.954 -53.613 1.00 93.06 601 THR A N 1
ATOM 4592 C CA . THR A 1 601 ? 29.648 17.899 -52.956 1.00 93.06 601 THR A CA 1
ATOM 4593 C C . THR A 1 601 ? 30.827 17.229 -52.260 1.00 93.06 601 THR A C 1
ATOM 4595 O O . THR A 1 601 ? 31.759 17.917 -51.852 1.00 93.06 601 THR A O 1
ATOM 4598 N N . GLY A 1 602 ? 30.792 15.907 -52.070 1.00 89.31 602 GLY A N 1
ATOM 4599 C CA . GLY A 1 602 ? 31.799 15.175 -51.300 1.00 89.31 602 GLY A CA 1
ATOM 4600 C C . GLY A 1 602 ? 31.770 15.463 -49.792 1.00 89.31 602 GLY A C 1
ATOM 4601 O O . GLY A 1 602 ? 32.641 14.992 -49.065 1.00 89.31 602 GLY A O 1
ATOM 4602 N N . ALA A 1 603 ? 30.793 16.238 -49.308 1.00 90.50 603 ALA A N 1
ATOM 4603 C CA . ALA A 1 603 ? 30.698 16.621 -47.906 1.00 90.50 603 ALA A CA 1
ATOM 4604 C C . ALA A 1 603 ? 30.157 15.479 -47.035 1.00 90.50 603 ALA A C 1
ATOM 4606 O O . ALA A 1 603 ? 29.200 14.795 -47.407 1.00 90.50 603 ALA A O 1
ATOM 4607 N N . ASP A 1 604 ? 30.734 15.330 -45.845 1.00 92.00 604 ASP A N 1
ATOM 4608 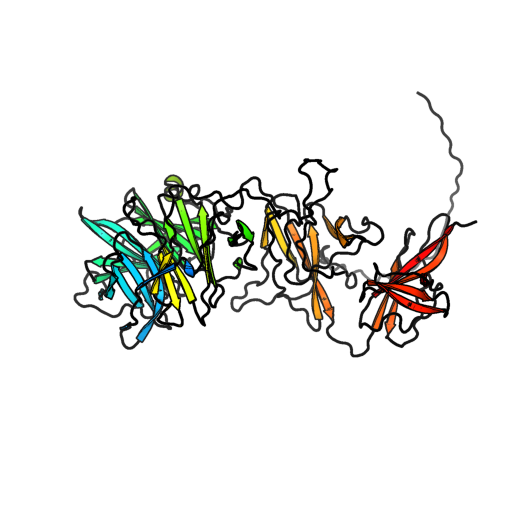C CA . ASP A 1 604 ? 30.247 14.407 -44.825 1.00 92.00 604 ASP A CA 1
ATOM 4609 C C . ASP A 1 604 ? 28.910 14.886 -44.238 1.00 92.00 604 ASP A C 1
ATOM 4611 O O . ASP A 1 604 ? 28.766 16.052 -43.862 1.00 92.00 604 ASP A O 1
ATOM 4615 N N . LYS A 1 605 ? 27.954 13.969 -44.069 1.00 91.00 605 LYS A N 1
ATOM 4616 C CA . LYS A 1 605 ? 26.692 14.211 -43.364 1.00 91.00 605 LYS A CA 1
ATOM 4617 C C . LYS A 1 605 ? 26.321 13.007 -42.506 1.00 91.00 605 LYS A C 1
ATOM 4619 O O . LYS A 1 605 ? 26.277 11.884 -42.995 1.00 91.00 605 LYS A O 1
ATOM 4624 N N . TRP A 1 606 ? 26.016 13.258 -41.238 1.00 89.88 606 TRP A N 1
ATOM 4625 C CA . TRP A 1 606 ? 25.356 12.280 -40.377 1.00 89.88 606 TRP A CA 1
ATOM 4626 C C . TRP A 1 606 ? 23.859 12.295 -40.685 1.00 89.88 606 TRP A C 1
ATOM 4628 O O . TRP A 1 606 ? 23.249 13.363 -40.659 1.00 89.88 606 TRP A O 1
ATOM 4638 N N . ILE A 1 607 ? 23.303 11.141 -41.047 1.00 76.69 607 ILE A N 1
ATOM 4639 C CA . ILE A 1 607 ? 21.883 10.976 -41.374 1.00 76.69 607 ILE A CA 1
ATOM 4640 C C . ILE A 1 607 ? 21.297 9.940 -40.403 1.00 76.69 607 ILE A C 1
ATOM 4642 O O . ILE A 1 607 ? 21.791 8.802 -40.395 1.00 76.69 607 ILE A O 1
ATOM 4646 N N . PRO A 1 608 ? 20.287 10.313 -39.592 1.00 72.50 608 PRO A N 1
ATOM 4647 C CA . PRO A 1 608 ? 19.585 9.395 -38.707 1.00 72.50 608 PRO A CA 1
ATOM 4648 C C . PRO A 1 608 ? 18.991 8.201 -39.454 1.00 72.50 608 PRO A C 1
ATOM 4650 O O . PRO A 1 608 ? 18.521 8.314 -40.587 1.00 72.50 608 PRO A O 1
ATOM 4653 N N . VAL A 1 609 ? 18.993 7.034 -38.817 1.00 57.97 609 VAL A N 1
ATOM 4654 C CA . VAL A 1 609 ? 18.315 5.845 -39.343 1.00 57.97 609 VAL A CA 1
ATOM 4655 C C . VAL A 1 609 ? 16.829 6.160 -39.536 1.00 57.97 609 VAL A C 1
ATOM 4657 O O . VAL A 1 609 ? 16.172 6.655 -38.624 1.00 57.97 609 VAL A O 1
ATOM 4660 N N . GLY A 1 610 ? 16.307 5.853 -40.725 1.00 54.94 610 GLY A N 1
ATOM 4661 C CA . GLY A 1 610 ? 14.923 6.137 -41.115 1.00 54.94 610 GLY A CA 1
ATOM 4662 C C . GLY A 1 610 ? 14.750 7.419 -41.934 1.00 54.94 610 GLY A C 1
ATOM 4663 O O . GLY A 1 610 ? 13.717 7.580 -42.579 1.00 54.94 610 GLY A O 1
ATOM 4664 N N . GLU A 1 611 ? 15.755 8.298 -41.982 1.00 64.31 611 GLU A N 1
ATOM 4665 C CA . GLU A 1 611 ? 15.742 9.458 -42.876 1.00 64.31 611 GLU A CA 1
ATOM 4666 C C . GLU A 1 611 ? 16.219 9.112 -44.295 1.00 64.31 611 GLU A C 1
ATOM 4668 O O . GLU A 1 611 ? 16.949 8.144 -44.527 1.00 64.31 611 GLU A O 1
ATOM 4673 N N . SER A 1 612 ? 15.803 9.925 -45.271 1.00 78.31 612 SER A N 1
ATOM 4674 C CA . SER A 1 612 ? 16.170 9.729 -46.675 1.00 78.31 612 SER A CA 1
ATOM 4675 C C . SER A 1 612 ? 17.675 9.891 -46.900 1.00 78.31 612 SER A C 1
ATOM 4677 O O . SER A 1 612 ? 18.277 10.904 -46.541 1.00 78.31 612 SER A O 1
ATOM 4679 N N . THR A 1 613 ? 18.268 8.909 -47.577 1.00 80.75 613 THR A N 1
ATOM 4680 C CA . THR A 1 613 ? 19.679 8.892 -47.994 1.00 80.75 613 THR A CA 1
ATOM 4681 C C . THR A 1 613 ? 19.853 9.195 -49.486 1.00 80.75 613 THR A C 1
ATOM 4683 O O . THR A 1 613 ? 20.942 9.034 -50.037 1.00 80.75 613 THR A O 1
ATOM 4686 N N . ALA A 1 614 ? 18.795 9.657 -50.163 1.00 84.62 614 ALA A N 1
ATOM 4687 C CA . ALA A 1 614 ? 18.835 9.971 -51.588 1.00 84.62 614 ALA A CA 1
ATOM 4688 C C . ALA A 1 614 ? 19.917 11.022 -51.903 1.00 84.62 614 ALA A C 1
ATOM 4690 O O . ALA A 1 614 ? 19.938 12.107 -51.323 1.00 84.62 614 ALA A O 1
ATOM 4691 N N . GLY A 1 615 ? 20.823 10.694 -52.829 1.00 86.56 615 GLY A N 1
ATOM 4692 C CA . GLY A 1 615 ? 21.954 11.555 -53.198 1.00 86.56 615 GLY A CA 1
ATOM 4693 C C . GLY A 1 615 ? 23.187 11.436 -52.292 1.00 86.56 615 GLY A C 1
ATOM 4694 O O . GLY A 1 615 ? 24.119 12.229 -52.437 1.00 86.56 615 GLY A O 1
ATOM 4695 N N . TYR A 1 616 ? 23.223 10.455 -51.389 1.00 88.94 616 TYR A N 1
ATOM 4696 C CA . TYR A 1 616 ? 24.340 10.203 -50.481 1.00 88.94 616 TYR A CA 1
ATOM 4697 C C . TYR A 1 616 ? 24.839 8.753 -50.585 1.00 88.94 616 TYR A C 1
ATOM 4699 O O . TYR A 1 616 ? 24.063 7.835 -50.837 1.00 88.94 616 TYR A O 1
ATOM 4707 N N . THR A 1 617 ? 26.135 8.537 -50.352 1.00 85.75 617 THR A N 1
ATOM 4708 C CA . THR A 1 617 ? 26.769 7.208 -50.295 1.00 85.75 617 THR A CA 1
ATOM 4709 C C . THR A 1 617 ? 27.389 6.993 -48.924 1.00 85.75 617 THR A C 1
ATOM 4711 O O . THR A 1 617 ? 27.988 7.907 -48.363 1.00 85.75 617 THR A O 1
ATOM 4714 N N . LEU A 1 618 ? 27.249 5.796 -48.354 1.00 80.75 618 LEU A N 1
ATOM 4715 C CA . LEU A 1 618 ? 27.762 5.509 -47.016 1.00 80.75 618 LEU A CA 1
ATOM 4716 C C . LEU A 1 618 ? 29.290 5.665 -46.979 1.00 80.75 618 LEU A C 1
ATOM 4718 O O . LEU A 1 618 ? 30.008 5.091 -47.801 1.00 80.75 618 LEU A O 1
ATOM 4722 N N . LYS A 1 619 ? 29.800 6.456 -46.033 1.00 89.81 619 LYS A N 1
ATOM 4723 C CA . LYS A 1 619 ? 31.228 6.770 -45.964 1.00 89.81 619 LYS A CA 1
ATOM 4724 C C . LYS A 1 619 ? 32.024 5.560 -45.486 1.00 89.81 619 LYS A C 1
ATOM 4726 O O . LYS A 1 619 ? 31.634 4.889 -44.530 1.00 89.81 619 LYS A O 1
ATOM 4731 N N . VAL A 1 620 ? 33.186 5.339 -46.100 1.00 89.50 620 VAL A N 1
ATOM 4732 C CA . VAL A 1 620 ? 34.172 4.344 -45.659 1.00 89.50 620 VAL A CA 1
ATOM 4733 C C . VAL A 1 620 ? 35.393 5.056 -45.081 1.00 89.50 620 VAL A C 1
ATOM 4735 O O . VAL A 1 620 ? 36.087 5.802 -45.773 1.00 89.50 620 VAL A O 1
ATOM 4738 N N . TYR A 1 621 ? 35.681 4.811 -43.808 1.00 93.25 621 TYR A N 1
ATOM 4739 C CA . TYR A 1 621 ? 36.940 5.189 -43.178 1.00 93.25 621 TYR A CA 1
ATOM 4740 C C . TYR A 1 621 ? 38.003 4.137 -43.478 1.00 93.25 621 TYR A C 1
ATOM 4742 O O . TYR A 1 621 ? 37.774 2.936 -43.332 1.00 93.25 621 TYR A O 1
ATOM 4750 N N . ARG A 1 622 ? 39.187 4.587 -43.893 1.00 95.25 622 ARG A N 1
ATOM 4751 C CA . ARG A 1 622 ? 40.316 3.692 -44.171 1.00 95.25 622 ARG A CA 1
ATOM 4752 C C . ARG A 1 622 ? 40.857 3.085 -42.879 1.00 95.25 622 ARG A C 1
ATOM 4754 O O . ARG A 1 622 ? 40.723 3.667 -41.803 1.00 95.25 622 ARG A O 1
ATOM 4761 N N . ASN A 1 623 ? 41.516 1.936 -43.006 1.00 94.50 623 ASN A N 1
ATOM 4762 C CA . ASN A 1 623 ? 42.219 1.323 -41.886 1.00 94.50 623 ASN A CA 1
ATOM 4763 C C . ASN A 1 623 ? 43.211 2.317 -41.254 1.00 94.50 623 ASN A C 1
ATOM 4765 O O . ASN A 1 623 ? 43.905 3.024 -41.985 1.00 94.50 623 ASN A O 1
ATOM 4769 N N . ALA A 1 624 ? 43.264 2.368 -39.921 1.00 91.94 624 ALA A N 1
ATOM 4770 C CA . ALA A 1 624 ? 44.164 3.233 -39.153 1.00 91.94 624 ALA A CA 1
ATOM 4771 C C . ALA A 1 624 ? 44.135 4.742 -39.509 1.00 91.94 624 ALA A C 1
ATOM 4773 O O . ALA A 1 624 ? 45.113 5.456 -39.292 1.00 91.94 624 ALA A O 1
ATOM 4774 N N . CYS A 1 625 ? 43.034 5.261 -40.071 1.00 91.62 625 CYS A N 1
ATOM 4775 C CA . CYS A 1 625 ? 42.917 6.689 -40.374 1.00 91.62 625 CYS A CA 1
ATOM 4776 C C . CYS A 1 625 ? 42.792 7.571 -39.116 1.00 91.62 625 CYS A C 1
ATOM 4778 O O . CYS A 1 625 ? 42.429 7.107 -38.039 1.00 91.62 625 CYS A O 1
ATOM 4780 N N . ASN A 1 626 ? 43.008 8.879 -39.260 1.00 94.50 626 ASN A N 1
ATOM 4781 C CA . ASN A 1 626 ? 42.772 9.833 -38.176 1.00 94.50 626 ASN A CA 1
ATOM 4782 C C . ASN A 1 626 ? 41.324 10.336 -38.151 1.00 94.50 626 ASN A C 1
ATOM 4784 O O . ASN A 1 626 ? 40.725 10.596 -39.196 1.00 94.50 626 ASN A O 1
ATOM 4788 N N . VAL A 1 627 ? 40.797 10.554 -36.948 1.00 94.06 627 VAL A N 1
ATOM 4789 C CA . VAL A 1 627 ? 39.521 11.234 -36.694 1.00 94.06 627 VAL A CA 1
ATOM 4790 C C . VAL A 1 627 ? 39.706 12.368 -35.688 1.00 94.06 627 VAL A C 1
ATOM 4792 O O . VAL A 1 627 ? 40.644 12.357 -34.901 1.00 94.06 627 VAL A O 1
ATOM 4795 N N . ALA A 1 628 ? 38.812 13.355 -35.699 1.00 88.81 628 ALA A N 1
ATOM 4796 C CA . ALA A 1 628 ? 38.862 14.468 -34.741 1.00 88.81 628 ALA A CA 1
ATOM 4797 C C . ALA A 1 628 ? 37.475 14.965 -34.321 1.00 88.81 628 ALA A C 1
ATOM 4799 O O . ALA A 1 628 ? 37.265 15.319 -33.164 1.00 88.81 628 ALA A O 1
ATOM 4800 N N . LYS A 1 629 ? 36.496 14.945 -35.232 1.00 89.88 629 LYS A N 1
ATOM 4801 C CA . LYS A 1 629 ? 35.169 15.551 -35.026 1.00 89.88 629 LYS A CA 1
ATOM 4802 C C . LYS A 1 629 ? 34.008 14.605 -35.348 1.00 89.88 629 LYS A C 1
ATOM 4804 O O . LYS A 1 629 ? 32.935 15.066 -35.719 1.00 89.88 629 LYS A O 1
ATOM 4809 N N . THR A 1 630 ? 34.208 13.288 -35.258 1.00 88.75 630 THR A N 1
ATOM 4810 C CA . THR A 1 630 ? 33.144 12.330 -35.611 1.00 88.75 630 THR A CA 1
ATOM 4811 C C . THR A 1 630 ? 31.962 12.400 -34.644 1.00 88.75 630 THR A C 1
ATOM 4813 O O . THR A 1 630 ? 30.837 12.153 -35.064 1.00 88.75 630 THR A O 1
ATOM 4816 N N . SER A 1 631 ? 32.170 12.861 -33.406 1.00 84.88 631 SER A N 1
ATOM 4817 C CA . SER A 1 631 ? 31.079 13.308 -32.539 1.00 84.88 631 SER A CA 1
ATOM 4818 C C . SER A 1 631 ? 31.439 14.545 -31.721 1.00 84.88 631 SER A C 1
ATOM 4820 O O . SER A 1 631 ? 32.498 14.590 -31.108 1.00 84.88 631 SER A O 1
ATOM 4822 N N . ALA A 1 632 ? 30.540 15.533 -31.694 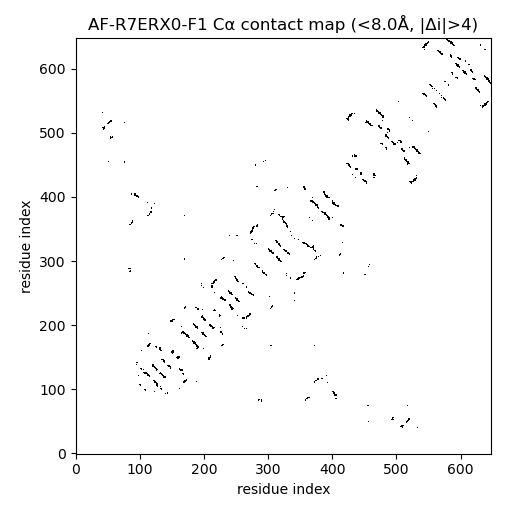1.00 81.81 632 ALA A N 1
ATOM 4823 C CA . ALA A 1 632 ? 30.621 16.713 -30.826 1.00 81.81 632 ALA A CA 1
ATOM 4824 C C . ALA A 1 632 ? 29.929 16.514 -29.463 1.00 81.81 632 ALA A C 1
ATOM 4826 O O . ALA A 1 632 ? 29.921 17.430 -28.627 1.00 81.81 632 ALA A O 1
ATOM 4827 N N . THR A 1 633 ? 29.337 15.338 -29.258 1.00 73.06 633 THR A N 1
ATOM 4828 C CA . THR A 1 633 ? 28.688 14.924 -28.017 1.00 73.06 633 THR A CA 1
ATOM 4829 C C . THR A 1 633 ? 29.750 14.351 -27.082 1.00 73.06 633 THR A C 1
ATOM 4831 O O . THR A 1 633 ? 30.539 13.493 -27.476 1.00 73.06 633 THR A O 1
ATOM 4834 N N . ASP A 1 634 ? 29.813 14.859 -25.850 1.00 73.19 634 ASP A N 1
ATOM 4835 C CA . ASP A 1 634 ? 30.789 14.364 -24.881 1.00 73.19 634 ASP A CA 1
ATOM 4836 C C . ASP A 1 634 ? 30.474 12.917 -24.478 1.00 73.19 634 ASP A C 1
ATOM 4838 O O . ASP A 1 634 ? 29.328 12.549 -24.225 1.00 73.19 634 ASP A O 1
ATOM 4842 N N . ARG A 1 635 ? 31.533 12.119 -24.447 1.00 62.19 635 ARG A N 1
ATOM 4843 C CA . ARG A 1 635 ? 31.629 10.669 -24.276 1.00 62.19 635 ARG A CA 1
ATOM 4844 C C . ARG A 1 635 ? 30.710 9.859 -25.184 1.00 62.19 635 ARG A C 1
ATOM 4846 O O . ARG A 1 635 ? 30.294 8.768 -24.809 1.00 62.19 635 ARG A O 1
ATOM 4853 N N . ASP A 1 636 ? 30.427 10.373 -26.380 1.00 71.25 636 ASP A N 1
ATOM 4854 C CA . ASP A 1 636 ? 29.696 9.624 -27.402 1.00 71.25 636 ASP A CA 1
ATOM 4855 C C . ASP A 1 636 ? 30.473 8.387 -27.855 1.00 71.25 636 ASP A C 1
ATOM 4857 O O . ASP A 1 636 ? 31.691 8.295 -27.673 1.00 71.25 636 ASP A O 1
ATOM 4861 N N . ILE A 1 637 ? 29.776 7.454 -28.491 1.00 71.25 637 ILE A N 1
ATOM 4862 C CA . ILE A 1 637 ? 30.391 6.301 -29.128 1.00 71.25 637 ILE A CA 1
ATOM 4863 C C . ILE A 1 637 ? 30.069 6.337 -30.614 1.00 71.25 637 ILE A C 1
ATOM 4865 O O . ILE A 1 637 ? 28.915 6.432 -31.036 1.00 71.25 637 ILE A O 1
ATOM 4869 N N . VAL A 1 638 ? 31.124 6.238 -31.413 1.00 78.75 638 VAL A N 1
ATOM 4870 C CA . VAL A 1 638 ? 31.034 6.059 -32.852 1.00 78.75 638 VAL A CA 1
ATOM 4871 C C . VAL A 1 638 ? 31.510 4.648 -33.175 1.00 78.75 638 VAL A C 1
ATOM 4873 O O . VAL A 1 638 ? 32.701 4.352 -33.085 1.00 78.75 638 VAL A O 1
ATOM 4876 N N . THR A 1 639 ? 30.588 3.756 -33.522 1.00 77.81 639 THR A N 1
ATOM 4877 C CA . THR A 1 639 ? 30.928 2.378 -33.883 1.00 77.81 639 THR A CA 1
ATOM 4878 C C . THR A 1 639 ? 31.377 2.316 -35.333 1.00 77.81 639 THR A C 1
ATOM 4880 O O . THR A 1 639 ? 30.655 2.717 -36.240 1.00 77.81 639 THR A O 1
ATOM 4883 N N . PHE A 1 640 ? 32.579 1.801 -35.537 1.00 89.44 640 PHE A N 1
ATOM 4884 C CA . PHE A 1 640 ? 33.212 1.513 -36.806 1.00 89.44 640 PHE A CA 1
ATOM 4885 C C . PHE A 1 640 ? 32.956 0.038 -37.130 1.00 89.44 640 PHE A C 1
ATOM 4887 O O . PHE A 1 640 ? 33.561 -0.854 -36.540 1.00 89.44 640 PHE A O 1
ATOM 4894 N N . TYR A 1 641 ? 32.039 -0.216 -38.058 1.00 78.12 641 TYR A N 1
ATOM 4895 C CA . TYR A 1 641 ? 31.696 -1.543 -38.563 1.00 78.12 641 TYR A CA 1
ATOM 4896 C C . TYR A 1 641 ? 32.602 -1.913 -39.729 1.00 78.12 641 TYR A C 1
ATOM 4898 O O . TYR A 1 641 ? 32.677 -1.171 -40.710 1.00 78.12 641 TYR A O 1
ATOM 4906 N N . ALA A 1 642 ? 33.282 -3.054 -39.631 1.00 77.00 642 ALA A N 1
ATOM 4907 C CA . ALA A 1 642 ? 34.170 -3.533 -40.679 1.00 77.00 642 ALA A CA 1
ATOM 4908 C C . ALA A 1 642 ? 33.412 -3.736 -41.998 1.00 77.00 642 ALA A C 1
ATOM 4910 O O . ALA A 1 642 ? 32.307 -4.278 -42.031 1.00 77.00 642 ALA A O 1
ATOM 4911 N N . THR A 1 643 ? 34.012 -3.329 -43.106 1.00 82.81 643 THR A N 1
ATOM 4912 C CA . THR A 1 643 ? 33.533 -3.666 -44.444 1.00 82.81 643 THR A CA 1
ATOM 4913 C C . THR A 1 643 ? 34.401 -4.779 -45.005 1.00 82.81 643 THR A C 1
ATOM 4915 O O . THR A 1 643 ? 35.601 -4.850 -44.734 1.00 82.81 643 THR A O 1
ATOM 4918 N N . TRP A 1 644 ? 33.790 -5.688 -45.756 1.00 84.19 644 TRP A N 1
ATOM 4919 C CA . TRP A 1 644 ? 34.444 -6.895 -46.244 1.00 84.19 644 TRP A CA 1
ATOM 4920 C C . TRP A 1 644 ? 34.150 -7.067 -47.726 1.00 84.19 644 TRP A C 1
ATOM 4922 O O . TRP A 1 644 ? 32.989 -7.060 -48.130 1.00 84.19 644 TRP A O 1
ATOM 4932 N N . THR A 1 645 ? 35.189 -7.250 -48.532 1.00 86.38 645 THR A N 1
ATOM 4933 C CA . THR A 1 645 ? 35.076 -7.583 -49.955 1.00 86.38 645 THR A CA 1
ATOM 4934 C C . THR A 1 645 ? 35.492 -9.036 -50.165 1.00 86.38 645 THR A C 1
ATOM 4936 O O . THR A 1 645 ? 36.493 -9.446 -49.580 1.00 86.38 645 THR A O 1
ATOM 4939 N N . PRO A 1 646 ? 34.759 -9.848 -50.949 1.00 86.56 646 PRO A N 1
ATOM 4940 C CA . PRO A 1 646 ? 35.198 -11.204 -51.268 1.00 86.56 646 PRO A CA 1
ATOM 4941 C C . PRO A 1 646 ? 36.626 -11.185 -51.823 1.00 86.56 646 PRO A C 1
ATOM 4943 O O . PRO A 1 646 ? 36.939 -10.370 -52.695 1.00 86.56 646 PRO A O 1
ATOM 4946 N N . ALA A 1 647 ? 37.496 -12.038 -51.284 1.00 79.62 647 ALA A N 1
ATOM 4947 C CA . ALA A 1 647 ? 38.831 -12.220 -51.835 1.00 79.62 647 ALA A CA 1
ATOM 4948 C C . ALA A 1 647 ? 38.675 -12.801 -53.250 1.00 79.62 647 ALA A C 1
ATOM 4950 O O . ALA A 1 647 ? 37.963 -13.790 -53.424 1.00 79.62 647 ALA A O 1
ATOM 4951 N N . LYS A 1 648 ? 39.253 -12.127 -54.252 1.00 60.41 648 LYS A N 1
ATOM 4952 C CA . LYS A 1 648 ? 39.270 -12.613 -55.637 1.00 60.41 648 LYS A CA 1
ATOM 4953 C C . LYS A 1 648 ? 40.165 -13.831 -55.784 1.00 60.41 648 LYS A C 1
ATOM 4955 O O . LYS A 1 648 ? 41.220 -13.848 -55.110 1.00 60.41 648 LYS A O 1
#

Mean predicted aligned error: 14.76 Å

Secondary structure (DSSP, 8-state):
---------------------------------TTPPPTT---B--SS-PPB-TT--S--S--------------S-----TTPPPB-GGGEEEEEEPPPEEETTEEE-EEEEEEEBSSEEEEEEE-TTSS-EEEEEEETTT--EEEPEEESSTT--S---B-S-TT--EEEEEEEEETTEEEEEEEEE---TTS-SEEEEEEETTEEEEEEEEEEE-TTS-B---SEEEEEEEETTEEEEEEEETTEEEEEEEETTPPPB-SSSPEEEE-EEEEEE--TT--EE-TTS-EE--TTGGGSEE---EEETTTTEEEEEEE-SSSEEEEEEEE-TTTS-HHHHHT-S-S-TT-EEPPBS-EEEEE--SS-EEEEEEEE-BBSBS-S--EEEEEEEESSTTSSEEEEEEEEPPSSPPPBSS-TTS-EEEEEEE-TTPBPPB-TTS-BS---EEEETT--EEPPPP--BBTTEEEEEEEEEETTT--EEEE-TTS-EEEE-TTTSPTT-EEB-BPTT-EES-S-SSTT-EEEEEEEEEES--SS-EEEEEEE-TT-B-----EEEETTS-EEPPPP--B-TTEEEEEEEEEEGGGTEEEEEETTT--EEEEETTS--TTEEE--BPTT-EES-S--STTEEEEEEEEEEE--

Nearest PDB structures (foldseek):
  1v04-assembly1_A  TM=4.465E-01  e=1.400E-05  Homo sapiens
  3sre-assembly1_A  TM=4.483E-01  e=4.263E-05  synthetic construct
  7yl6-assembly1_A  TM=1.057E-01  e=7.465E-06  Lactococcus lactis subsp. lactis
  7yl5-assembly2_B  TM=1.235E-01  e=6.916E-05  Lactococcus lactis subsp. lactis
  7yl4-assembly2_B  TM=1.289E-01  e=9.246E-05  Lactococcus lactis subsp. lactis

Sequence (648 aa):
MTKTLKAILCLSLAVLMGIAAPILAVTMSKNATADALPEGIEAAYLPEEEDDFSGAAELPDTMNIGIDEVVGRSSALAYSAGGNKTYVYSDVEFIKTVPDKTVSGKNCSAMQGMNVGTTYAYTAKIHKDNGYATVTRTDLNSKSQVVMSYYSSLSATSASSCNTLGHANDLTVVTNTENGKSVNYMYVAVCVDGMPSVARLKIDGTKLYFTGYFNTVKTNGTKMNVSAIRGVRHAGGYQYFLVKAGMSFYTFRVAEGAKGGSKSSPTKVTAYKMFTIDTRNALFASSNSAYGTIDNLETWINQGFGYTSNQKAIYVPVFNGKDDNAILVYDVAKYVTAAKLDANKNCGSNEILYPSTLNFRIKKSSKLFEIESCGFRTGQGTNGDLYLYFNTNSSSSATEGIFRIKYKRTASLPAPAVNASNTVYTVKYDGNGGAEPKDTEGRLKMGATRHVKGISTRLRPNTFVKSDNDFIGWHLTRKSDGKWLYFTADGSAKWYDKGSQPVGARLALYENKRKVSALTAENGDVVTCYAQWRPTSTGTKSYYIRYDANGGKGSMADTKVVYGTSTAIRSNTYTRDGYTFGGWHAYRMSDNSWIYVNNSTGADKWIPVGESTAGYTLKVYRNACNVAKTSATDRDIVTFYATWTPAK

Radius of gyration: 33.45 Å; Cα contacts (8 Å, |Δi|>4): 1591; chains: 1; bounding box: 95×74×95 Å

Solvent-accessible surface area (backbone atoms only — not comparable to full-atom values): 36079 Å² total; per-residue (Å²): 139,78,90,86,91,82,91,87,83,89,84,92,82,89,79,91,86,82,91,80,85,80,90,74,82,78,76,75,74,89,81,76,76,97,78,73,81,72,92,81,74,89,67,45,74,73,98,65,100,59,81,36,58,41,30,59,80,65,81,72,75,86,79,84,73,90,70,85,88,75,96,60,92,78,62,73,62,83,72,85,63,83,86,56,72,40,48,38,51,92,43,48,43,83,70,43,68,67,82,67,47,71,46,92,90,40,60,15,63,49,47,31,7,34,27,40,35,56,59,38,33,40,39,33,23,22,21,95,81,32,53,34,43,46,42,35,41,31,33,72,82,82,63,46,74,42,77,44,43,28,20,83,30,84,83,52,90,59,73,49,74,41,57,70,44,33,52,25,33,6,24,22,70,44,77,46,76,54,98,91,37,85,40,41,34,39,41,28,12,9,54,42,88,97,52,51,17,29,28,32,28,43,50,53,96,61,34,34,23,32,47,32,18,32,28,36,17,36,88,86,66,48,78,42,65,27,41,14,38,35,69,72,50,76,58,96,63,28,44,30,32,43,33,27,42,88,58,34,33,27,37,39,64,44,53,65,89,64,69,38,22,49,87,93,56,41,33,76,36,64,34,26,37,42,31,31,57,44,58,54,82,36,41,36,34,45,98,81,68,48,72,44,58,64,77,66,49,68,77,34,51,70,34,26,41,17,70,40,81,79,46,26,31,39,38,34,29,32,23,69,86,30,21,43,25,37,36,42,24,32,82,35,55,93,58,75,33,72,68,54,68,70,59,84,47,67,73,22,82,88,40,72,44,48,24,15,53,56,30,34,44,45,53,48,97,53,81,33,35,36,54,25,14,30,23,35,33,41,49,104,52,88,88,35,86,37,31,42,32,35,34,26,29,38,77,41,77,93,62,22,25,38,33,33,39,83,47,65,70,62,71,67,67,67,64,52,68,60,57,95,86,54,35,36,30,34,42,37,66,41,43,69,88,25,48,71,55,54,47,100,83,67,44,76,75,73,66,68,44,74,46,40,55,46,49,63,42,51,47,71,71,80,64,55,49,37,89,70,36,40,80,64,28,27,36,42,35,35,64,83,78,65,24,33,37,21,27,38,76,89,67,49,54,42,70,30,51,89,90,66,56,60,88,71,44,38,54,28,36,41,47,75,40,40,48,38,17,16,87,52,71,54,66,72,32,43,36,40,31,33,42,37,76,43,72,68,75,64,104,61,54,26,26,33,40,37,66,40,50,67,88,36,47,78,78,67,82,67,36,81,32,46,51,74,37,82,33,68,42,71,67,80,69,57,48,39,95,69,40,41,84,68,24,23,38,43,35,34,60,87,66,51,18,40,38,22,25,32,72,88,76,67,44,80,43,75,44,39,77,91,58,88,59,85,69,46,44,80,36,71,44,59,72,44,40,73,46,31,69,90,48,92,49,65,70,29,45,33,40,28,33,40,35,73,40,74,58,130

Foldseek 3Di:
DDDDDDDDDDDDDDDDDDDDDDDDDPPPPPDDDPPFDPPDADFAADPDQDAAPQAPPDPPPDPPPDDDDDDDPDALDPPVPPPAAAFEQVLKDFQDFDDWDQAPNFIFAFWAAWEFAQFWIWTKTGGPQLQFIWIKIAGSPVRDIATAFEAAAPPGPHGHTDRQQRRQLYKEWDWDADPNDTWIKMWTQNQDPLWAGIWIWTDDPRYTHTFAGEFEAEPVRHTAHFQEKYFADDDDQWTKMWTDGLQWIWIWIDGHPDTFHHRVDGHYIYTATQAGEDAPLQWHQDPVRRIATDAPQSVFDWTYWEADN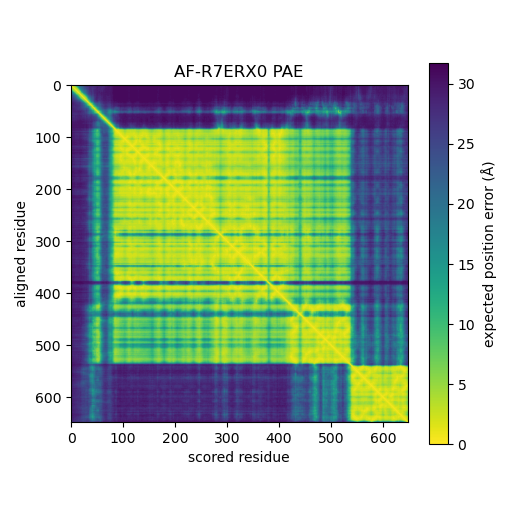QQCKIWTWTHNQAFKIKTFMWRCPVRSDPCNNPVSYHHYPPHYTYTANHMYIYGDDARFWGFSYKYFHDDVDDNHPQWIKTATGHPDSVRGGIMTGNDHDDSYTHGHPDDPPWAKEKEAEAASQFAFDADPVRDGPGGIDIATASHKYWDAADRTHDPQWDWFFWWKAKPVPRWTWWQAPVRHIYTDRVPGDDPRIIGHGAGGGRIYRHNHPHHHIYMYIYIDIDGNDDPWFKEKEAEAAQQWDDHDDIDIATAQDKDWGAFDPTDHPQWDWDAWWKAWNVQQWTWWQQQPPRDIDTDHPPDDQPRTGGDGHHGRGIDHHPDPHGHIYIYTYIDIDGDD